Protein AF-A0A397JHA2-F1 (afdb_monomer)

Secondary structure (DSSP, 8-state):
--HHHHHHHHHHHHHHT--S-------------------------------------------PPPHHHHHHHHHHH---HHHHHHHHHHTTT-HHHHHHHHHHHHHHHHHHHHHHHTTS---EEEEEEEEPPPEEEE-TTS-EEEEP--EEEEEEEES-HHHHT-HHHHHHHHHHHHHHGGGGGT---TT---SSSEEEE-HHHHTTSBPPPPTT--TTS-TTS-----TT-SSPPBHHHHHHHHHHHH-S--EEEEEEEE------------TT-GGGGEEEEEEEEEES-STT-SSEESEEEEEEEEEEESS----HHHHHHHHHHHHHHHHHHHHH--SBSSPPP--TT--------GGGBTTTSB-TTTT-STT-BHHHHHHHHHHHHTEEEEEEEEEEEETT--

Mean predicted aligned error: 14.01 Å

Sequence (410 aa):
MSQKRFFSIIDTIFNTYNTTIFHPKLLFPQQLKCKLSFSFSPKYYNTNTTTSTSTPLSSSTQIKPNLKLLSQLRQETQVGIIKAREALIKHNNDYDKAVSWLLKDSRINGLEKAEKLKSRVAKEGLIGVVVTKFDEMIGKNGERKLSGNKGAIVEINCETDFVSRNNLFQKFVTQIASTSLLLSSEILIPNVIPKSIIQSISPQSISSFPLLPHPSLDFTSSSSTTTTTIPSLDSPPTLNESLLELIGKLGENINLSRIEIFNNNNNNHSSSNDSNNNDDDKILVTGGYVHGGINNDQYTGKIGALVVIEIQQQKIIYSQKIIDKINKLSRDLARQIVGFNPKRIHKDSKDDNNNNIEDDDDNEILMNQEFIIGGGVNGETVEQVLKNYEKDFNLKINILEFKRWECGKL

Nearest PDB structures (foldseek):
  1xb2-assembly1_B  TM=7.381E-01  e=6.223E-20  Bos taurus
  7vmx-assembly1_A  TM=6.240E-01  e=1.462E-13  Mycobacterium tuberculosis
  4pc2-assembly1_C  TM=6.550E-01  e=2.789E-13  Escherichia coli
  3ecp-assembly1_A-2  TM=3.681E-01  e=6.772E-01  Escherichia coli
  9bf3-assembly1_B  TM=2.007E-01  e=4.175E+00  Kluyveromyces marxianus

Solvent-accessible surface area (backbone atoms only — not comparable to full-atom values): 24273 Å² total; per-residue (Å²): 132,65,68,70,61,56,52,54,51,52,51,50,56,53,52,76,73,54,93,72,89,83,86,91,84,83,84,85,85,81,91,81,90,81,86,86,81,88,83,87,84,82,93,83,89,83,85,90,81,94,76,96,70,90,71,77,83,78,77,77,77,77,65,75,62,52,66,68,60,42,53,49,50,31,71,76,68,67,52,57,72,66,60,46,42,48,33,21,42,77,41,77,59,36,62,68,59,19,51,57,47,51,54,53,48,26,30,56,51,4,49,58,43,45,70,73,27,64,85,54,75,46,48,31,35,34,22,12,42,40,60,55,69,70,40,81,38,72,40,100,84,70,45,82,38,79,36,42,22,35,30,19,41,28,34,37,25,20,55,40,63,70,56,46,70,30,69,70,48,48,51,48,42,38,15,50,17,40,33,52,51,58,50,56,80,67,70,73,58,95,83,67,82,71,94,50,79,64,38,75,48,63,60,77,78,52,32,77,39,56,60,34,74,48,93,81,67,69,87,83,79,55,92,87,72,78,85,70,79,58,92,84,57,100,59,76,58,26,37,47,54,50,49,24,30,47,27,34,72,71,69,47,36,66,46,69,76,48,37,37,34,35,53,63,68,88,72,73,75,66,89,60,94,61,96,76,70,78,66,86,40,61,35,47,39,55,14,48,29,43,41,78,33,68,94,77,39,72,37,35,8,38,30,26,17,42,29,35,32,39,36,39,44,90,68,97,72,87,48,69,71,53,52,53,49,51,53,48,50,34,28,26,49,10,44,41,43,54,76,59,59,45,78,40,61,64,81,81,78,81,65,97,83,62,96,74,77,72,82,73,58,55,63,35,21,44,40,64,26,62,26,73,73,71,67,41,64,97,74,28,23,38,49,54,48,47,55,49,52,22,65,77,67,60,35,45,76,45,82,75,49,74,49,74,49,44,54,65,62,132

Radius of gyration: 27.58 Å; Cα contacts (8 Å, |Δi|>4): 613; chains: 1; bounding box: 80×57×92 Å

InterPro domains:
  IPR001816 Translation elongation factor EFTs/EF1B [MF_00050] (68-410)
  IPR001816 Translation elongation factor EFTs/EF1B [PTHR11741] (52-408)
  IPR009060 UBA-like superfamily [SSF46934] (64-117)
  IPR014039 Translation elongation factor EFTs/EF1B, dimerisation [PF00889] (233-350)
  IPR018101 Translation elongation factor Ts, conserved site [PS01127] (155-165)
  IPR036402 Elongation factor Ts, dimerisation domain superfamily [G3DSA:3.30.479.20] (123-277)
  IPR036402 Elongation factor Ts, dimerisation domain superfamily [G3DSA:3.30.479.20] (294-410)
  IPR036402 Elongation factor Ts, dimerisation domain supe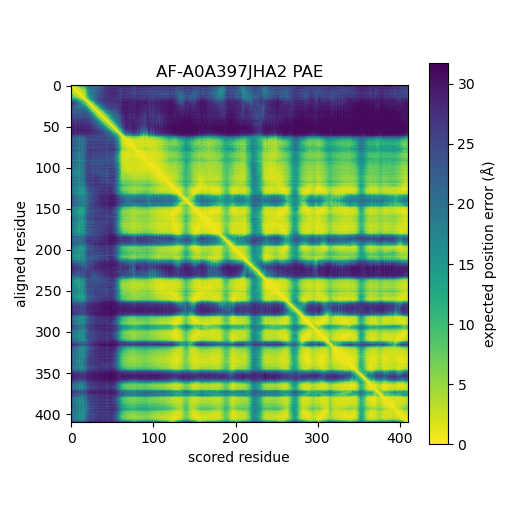rfamily [SSF54713] (121-262)
  IPR036402 Elongation factor Ts, dimerisation domain superfamily [SSF54713] (146-408)

pLDDT: mean 73.74, std 24.19, range [24.31, 97.81]

Organism: NCBI:txid1348612

Structure (mmCIF, N/CA/C/O backbone):
data_AF-A0A397JHA2-F1
#
_entry.id   AF-A0A397JHA2-F1
#
loop_
_atom_site.group_PDB
_atom_site.id
_atom_site.type_symbol
_atom_site.label_atom_id
_atom_site.label_alt_id
_atom_site.label_comp_id
_atom_site.label_asym_id
_atom_site.label_entity_id
_atom_site.label_seq_id
_atom_site.pdbx_PDB_ins_code
_atom_site.Cartn_x
_atom_site.Cartn_y
_atom_site.Cartn_z
_atom_site.occupancy
_atom_site.B_iso_or_equiv
_atom_site.auth_seq_id
_atom_site.auth_comp_id
_atom_site.auth_asym_id
_atom_site.auth_atom_id
_atom_site.pdbx_PDB_model_num
ATOM 1 N N . MET A 1 1 ? -2.556 26.258 -10.825 1.00 43.38 1 MET A N 1
ATOM 2 C CA . MET A 1 1 ? -2.153 26.242 -9.401 1.00 43.38 1 MET A CA 1
ATOM 3 C C . MET A 1 1 ? -0.876 27.063 -9.271 1.00 43.38 1 MET A C 1
ATOM 5 O O . MET A 1 1 ? 0.052 26.814 -10.028 1.00 43.38 1 MET A O 1
ATOM 9 N N . SER A 1 2 ? -0.844 28.116 -8.447 1.00 31.42 2 SER A N 1
ATOM 10 C CA . SER A 1 2 ? 0.361 28.956 -8.329 1.00 31.42 2 SER A CA 1
ATOM 11 C C . SER A 1 2 ? 1.481 28.140 -7.684 1.00 31.42 2 SER A C 1
ATOM 13 O O . SER A 1 2 ? 1.275 27.620 -6.590 1.00 31.42 2 SER A O 1
ATOM 15 N N . GLN A 1 3 ? 2.646 28.049 -8.336 1.00 31.05 3 GLN A N 1
ATOM 16 C CA . GLN A 1 3 ? 3.854 27.374 -7.830 1.00 31.05 3 GLN A CA 1
ATOM 17 C C . GLN A 1 3 ? 4.152 27.723 -6.359 1.00 31.05 3 GLN A C 1
ATOM 19 O O . GLN A 1 3 ? 4.610 26.875 -5.604 1.00 31.05 3 GLN A O 1
ATOM 24 N N . LYS A 1 4 ? 3.786 28.931 -5.904 1.00 30.41 4 LYS A N 1
ATOM 25 C CA . LYS A 1 4 ? 3.925 29.367 -4.505 1.00 30.41 4 LYS A CA 1
ATOM 26 C C . LYS A 1 4 ? 3.175 28.493 -3.488 1.00 30.41 4 LYS A C 1
ATOM 28 O O . LYS A 1 4 ? 3.658 28.321 -2.377 1.00 30.41 4 LYS A O 1
ATOM 33 N N . ARG A 1 5 ? 2.012 27.937 -3.848 1.00 32.91 5 ARG A N 1
ATOM 34 C CA . ARG A 1 5 ? 1.207 27.083 -2.952 1.00 32.91 5 ARG A CA 1
ATOM 35 C C . ARG A 1 5 ? 1.803 25.677 -2.829 1.00 32.91 5 ARG A C 1
ATOM 37 O O . ARG A 1 5 ? 1.777 25.104 -1.752 1.00 32.91 5 ARG A O 1
ATOM 44 N N . PHE A 1 6 ? 2.405 25.183 -3.910 1.00 38.25 6 PHE A N 1
ATOM 45 C CA . PHE A 1 6 ? 3.120 23.907 -3.956 1.00 38.25 6 PHE A CA 1
ATOM 46 C C . PHE A 1 6 ? 4.404 23.942 -3.109 1.00 38.25 6 PHE A C 1
ATOM 48 O O . PHE A 1 6 ? 4.622 23.050 -2.295 1.00 38.25 6 PHE A O 1
ATOM 55 N N . PHE A 1 7 ? 5.196 25.017 -3.208 1.00 35.12 7 PHE A N 1
ATOM 56 C CA . PHE A 1 7 ? 6.393 25.189 -2.372 1.00 35.12 7 PHE A CA 1
ATOM 57 C C . PHE A 1 7 ? 6.060 25.338 -0.880 1.00 35.12 7 PHE A C 1
ATOM 59 O O . PHE A 1 7 ? 6.716 24.715 -0.059 1.00 35.12 7 PHE A O 1
ATOM 66 N N . SER A 1 8 ? 4.979 26.043 -0.524 1.00 32.31 8 SER A N 1
ATOM 67 C CA . SER A 1 8 ? 4.532 26.145 0.875 1.00 32.31 8 SER A CA 1
ATOM 68 C C . SER A 1 8 ? 4.116 24.796 1.482 1.00 32.31 8 SER A C 1
ATOM 70 O O . SER A 1 8 ? 4.282 24.595 2.684 1.00 32.31 8 SER A O 1
ATOM 72 N N . ILE A 1 9 ? 3.568 23.877 0.676 1.00 42.19 9 ILE A N 1
ATOM 73 C CA . ILE A 1 9 ? 3.193 22.523 1.116 1.00 42.19 9 ILE A CA 1
ATOM 74 C C . ILE A 1 9 ? 4.449 21.666 1.300 1.00 42.19 9 ILE A C 1
ATOM 76 O O . ILE A 1 9 ? 4.568 20.992 2.318 1.00 42.19 9 ILE A O 1
ATOM 80 N N . ILE A 1 10 ? 5.416 21.750 0.380 1.00 40.34 10 ILE A N 1
ATOM 81 C CA . ILE A 1 10 ? 6.711 21.073 0.533 1.00 40.34 10 ILE A CA 1
ATOM 82 C C . ILE A 1 10 ? 7.476 21.597 1.756 1.00 40.34 10 ILE A C 1
ATOM 84 O O . ILE A 1 10 ? 8.001 20.780 2.504 1.00 40.34 10 ILE A O 1
ATOM 88 N N . ASP A 1 11 ? 7.472 22.906 2.020 1.00 35.62 11 ASP A N 1
ATOM 89 C CA . ASP A 1 11 ? 8.119 23.499 3.201 1.00 35.62 11 ASP A CA 1
ATOM 90 C C . ASP A 1 11 ? 7.437 23.089 4.512 1.00 35.62 11 ASP A C 1
ATOM 92 O O . ASP A 1 11 ? 8.106 22.880 5.523 1.00 35.62 11 ASP A O 1
ATOM 96 N N . THR A 1 12 ? 6.108 22.939 4.514 1.00 36.66 12 THR A N 1
ATOM 97 C CA . THR A 1 12 ? 5.376 22.441 5.691 1.00 36.66 12 THR A CA 1
ATOM 98 C C . THR A 1 12 ? 5.745 20.985 5.954 1.00 36.66 12 THR A C 1
ATOM 100 O O . THR A 1 12 ? 6.093 20.638 7.073 1.00 36.66 12 THR A O 1
ATOM 103 N N . ILE A 1 13 ? 5.779 20.161 4.905 1.00 42.25 13 ILE A N 1
ATOM 104 C CA . ILE A 1 13 ? 6.169 18.752 4.986 1.00 42.25 13 ILE A CA 1
ATOM 105 C C . ILE A 1 13 ? 7.626 18.628 5.451 1.00 42.25 13 ILE A C 1
ATOM 107 O O . ILE A 1 13 ? 7.886 17.894 6.394 1.00 42.25 13 ILE A O 1
ATOM 111 N N . PHE A 1 14 ? 8.569 19.387 4.882 1.00 35.69 14 PHE A N 1
ATOM 112 C CA . PHE A 1 14 ? 9.978 19.364 5.299 1.00 35.69 14 PHE A CA 1
ATOM 113 C C . PHE A 1 14 ? 10.191 19.844 6.745 1.00 35.69 14 PHE A C 1
ATOM 115 O O . PHE A 1 14 ? 11.024 19.274 7.449 1.00 35.69 14 PHE A O 1
ATOM 122 N N . ASN A 1 15 ? 9.436 20.846 7.213 1.00 37.47 15 ASN A N 1
ATOM 123 C CA . ASN A 1 15 ? 9.545 21.343 8.589 1.00 37.47 15 ASN A CA 1
ATOM 124 C C . ASN A 1 15 ? 8.928 20.392 9.626 1.00 37.47 15 ASN A C 1
ATOM 126 O O . ASN A 1 15 ? 9.456 20.295 10.731 1.00 37.47 15 ASN A O 1
ATOM 130 N N . THR A 1 16 ? 7.887 19.626 9.278 1.00 41.03 16 THR A N 1
ATOM 131 C CA . THR A 1 16 ? 7.359 18.556 10.148 1.00 41.03 16 THR A CA 1
ATOM 132 C C . THR A 1 16 ? 8.371 17.410 10.335 1.00 41.03 16 THR A C 1
ATOM 134 O O . THR A 1 16 ? 8.278 16.663 11.306 1.00 41.03 16 THR A O 1
ATOM 137 N N . TYR A 1 17 ? 9.381 17.294 9.459 1.00 40.59 17 TYR A N 1
ATOM 138 C CA . TYR A 1 17 ? 10.418 16.255 9.530 1.00 40.59 17 TYR A CA 1
ATOM 139 C C . TYR A 1 17 ? 11.774 16.712 10.096 1.00 40.59 17 TYR A C 1
ATOM 141 O O . TYR A 1 17 ? 12.640 15.865 10.293 1.00 40.59 17 TYR A O 1
ATOM 149 N N . ASN A 1 18 ? 11.973 17.999 10.415 1.00 30.22 18 ASN A N 1
ATOM 150 C CA . ASN A 1 18 ? 13.242 18.515 10.949 1.00 30.22 18 ASN A CA 1
ATOM 151 C C . ASN A 1 18 ? 13.033 19.495 12.115 1.00 30.22 18 ASN A C 1
ATOM 153 O O . ASN A 1 18 ? 13.151 20.710 11.963 1.00 30.22 18 ASN A O 1
ATOM 157 N N . THR A 1 19 ? 12.820 18.987 13.329 1.00 31.02 19 THR A N 1
ATOM 158 C CA . THR A 1 19 ? 13.056 19.784 14.543 1.00 31.02 19 THR A CA 1
ATOM 159 C C . THR A 1 19 ? 14.486 19.587 15.029 1.00 31.02 19 THR A C 1
ATOM 161 O O . THR A 1 19 ? 14.746 18.809 15.946 1.00 31.02 19 THR A O 1
ATOM 164 N N . THR A 1 20 ? 15.433 20.309 14.430 1.00 29.08 20 THR A N 1
ATOM 165 C CA . THR A 1 20 ? 16.633 20.778 15.142 1.00 29.08 20 THR A CA 1
ATOM 166 C C . THR A 1 20 ? 17.240 21.985 14.419 1.00 29.08 20 THR A C 1
ATOM 168 O O . THR A 1 20 ? 17.918 21.843 13.414 1.00 29.08 20 THR A O 1
ATOM 171 N N . ILE A 1 21 ? 16.929 23.172 14.956 1.00 35.22 21 ILE A N 1
ATOM 172 C CA . ILE A 1 21 ? 17.686 24.440 14.935 1.00 35.22 21 ILE A CA 1
ATOM 173 C C . ILE A 1 21 ? 18.343 24.825 13.592 1.00 35.22 21 ILE A C 1
ATOM 175 O O . ILE A 1 21 ? 19.410 24.319 13.297 1.00 35.22 21 ILE A O 1
ATOM 179 N N . PHE A 1 22 ? 17.807 25.823 12.870 1.00 24.31 22 PHE A N 1
ATOM 180 C CA . PHE A 1 22 ? 18.573 26.977 12.341 1.00 24.31 22 PHE A CA 1
ATOM 181 C C . PHE A 1 22 ? 17.642 28.047 11.717 1.00 24.31 22 PHE A C 1
ATOM 183 O O . PHE A 1 22 ? 16.682 27.740 11.019 1.00 24.31 22 PHE A O 1
ATOM 190 N N . HIS A 1 23 ? 17.925 29.323 12.010 1.00 25.22 23 HIS A N 1
ATOM 191 C CA . HIS A 1 23 ? 17.193 30.526 11.570 1.00 25.22 23 HIS A CA 1
ATOM 192 C C . HIS A 1 23 ? 17.282 30.792 10.045 1.00 25.22 23 HIS A C 1
ATOM 194 O O . HIS A 1 23 ? 18.290 30.442 9.431 1.00 25.22 23 HIS A O 1
ATOM 200 N N . PRO A 1 24 ? 16.313 31.512 9.432 1.00 31.36 24 PRO A N 1
ATOM 201 C CA . PRO A 1 24 ? 16.296 31.766 7.997 1.00 31.36 24 PRO A CA 1
ATOM 202 C C . PRO A 1 24 ? 17.038 33.059 7.632 1.00 31.36 24 PRO A C 1
ATOM 204 O O . PRO A 1 24 ? 16.796 34.124 8.202 1.00 31.36 24 PRO A O 1
ATOM 207 N N . LYS A 1 25 ? 17.887 32.994 6.606 1.00 29.19 25 LYS A N 1
ATOM 208 C CA . LYS A 1 25 ? 18.258 34.144 5.770 1.00 29.19 25 LYS A CA 1
ATOM 209 C C . LYS A 1 25 ? 18.671 33.626 4.400 1.00 29.19 25 LYS A C 1
ATOM 211 O O . LYS A 1 25 ? 19.788 33.154 4.257 1.00 29.19 25 LYS A O 1
ATOM 216 N N . LEU A 1 26 ? 17.803 33.756 3.399 1.00 27.19 26 LEU A N 1
ATOM 217 C CA . LEU A 1 26 ? 18.212 33.717 1.995 1.00 27.19 26 LEU A CA 1
ATOM 218 C C . LEU A 1 26 ? 17.340 34.679 1.177 1.00 27.19 26 LEU A C 1
ATOM 220 O O . LEU A 1 26 ? 16.113 34.622 1.197 1.00 27.19 26 LEU A O 1
ATOM 224 N N . LEU A 1 27 ? 18.036 35.618 0.532 1.00 26.69 27 LEU A N 1
ATOM 225 C CA . LEU A 1 27 ? 17.533 36.653 -0.364 1.00 26.69 27 LEU A CA 1
ATOM 226 C C . LEU A 1 27 ? 17.001 36.046 -1.674 1.00 26.69 27 LEU A C 1
ATOM 228 O O . LEU A 1 27 ? 17.601 35.134 -2.234 1.00 26.69 27 LEU A O 1
ATOM 232 N N . PHE A 1 28 ? 15.939 36.648 -2.212 1.00 27.67 28 PHE A N 1
ATOM 233 C CA . PHE A 1 28 ? 15.481 36.457 -3.591 1.00 27.67 28 PHE A CA 1
ATOM 234 C C . PHE A 1 28 ? 16.366 37.219 -4.591 1.00 27.67 28 PHE A C 1
ATOM 236 O O . PHE A 1 28 ? 16.704 38.376 -4.328 1.00 27.67 28 PHE A O 1
ATOM 243 N N . PRO A 1 29 ? 16.575 36.674 -5.804 1.00 28.91 29 PRO A N 1
ATOM 244 C CA . PRO A 1 29 ? 16.678 37.506 -6.991 1.00 28.91 29 PRO A CA 1
ATOM 245 C C . PRO A 1 29 ? 15.591 37.202 -8.030 1.00 28.91 29 PRO A C 1
ATOM 247 O O . PRO A 1 29 ? 14.891 36.193 -8.010 1.00 28.91 29 PRO A O 1
ATOM 250 N N . GLN A 1 30 ? 15.422 38.203 -8.883 1.00 29.50 30 GLN A N 1
ATOM 251 C CA . GLN A 1 30 ? 14.234 38.560 -9.637 1.00 29.50 30 GLN A CA 1
ATOM 252 C C . GLN A 1 30 ? 14.023 37.781 -10.944 1.00 29.50 30 GLN A C 1
ATOM 254 O O . GLN A 1 30 ? 14.917 37.161 -11.509 1.00 29.50 30 GLN A O 1
ATOM 259 N N . GLN A 1 31 ? 12.781 37.898 -11.411 1.00 32.28 31 GLN A N 1
ATOM 260 C CA . GLN A 1 31 ? 12.205 37.437 -12.670 1.00 32.28 31 GLN A CA 1
ATOM 261 C C . GLN A 1 31 ? 13.052 37.761 -13.911 1.00 32.28 31 GLN A C 1
ATOM 263 O O . GLN A 1 31 ? 13.434 38.911 -14.111 1.00 32.28 31 GLN A O 1
ATOM 268 N N . LEU A 1 32 ? 13.161 36.804 -14.837 1.00 26.25 32 LEU A N 1
ATOM 269 C CA . LEU A 1 32 ? 13.451 37.075 -16.247 1.00 26.25 32 LEU A CA 1
ATOM 270 C C . LEU A 1 32 ? 12.429 36.348 -17.133 1.00 26.25 32 LEU A C 1
ATOM 272 O O . LEU A 1 32 ? 12.337 35.124 -17.154 1.00 26.25 32 LEU A O 1
ATOM 276 N N . LYS A 1 33 ? 11.620 37.149 -17.838 1.00 27.84 33 LYS A N 1
ATOM 277 C CA . LYS A 1 33 ? 10.701 36.736 -18.907 1.00 27.84 33 LYS A CA 1
ATOM 278 C C . LYS A 1 33 ? 11.506 36.512 -20.189 1.00 27.84 33 LYS A C 1
ATOM 280 O O . LYS A 1 33 ? 12.154 37.450 -20.642 1.00 27.84 33 LYS A O 1
ATOM 285 N N . CYS A 1 34 ? 11.355 35.361 -20.841 1.00 25.28 34 CYS A N 1
ATOM 286 C CA . CYS A 1 34 ? 11.742 35.192 -22.244 1.00 25.28 34 CYS A CA 1
ATOM 287 C C . CYS A 1 34 ? 10.510 34.890 -23.108 1.00 25.28 34 CYS A C 1
ATOM 289 O O . CYS A 1 34 ? 9.782 33.928 -22.874 1.00 25.28 34 CYS A O 1
ATOM 291 N N . LYS A 1 35 ? 10.283 35.760 -24.101 1.00 27.36 35 LYS A N 1
ATOM 292 C CA . LYS A 1 35 ? 9.350 35.583 -25.221 1.00 27.36 35 LYS A CA 1
ATOM 293 C C . LYS A 1 35 ? 9.911 34.508 -26.158 1.00 27.36 35 LYS A C 1
ATOM 295 O O . LYS A 1 35 ? 11.021 34.678 -26.650 1.00 27.36 35 LYS A O 1
ATOM 300 N N . LEU A 1 36 ? 9.140 33.461 -26.454 1.00 27.31 36 LEU A N 1
ATOM 301 C CA . LEU A 1 36 ? 9.383 32.616 -27.626 1.00 27.31 36 LEU A CA 1
ATOM 302 C C . LEU A 1 36 ? 8.591 33.156 -28.821 1.00 27.31 36 LEU A C 1
ATOM 304 O O . LEU A 1 36 ? 7.374 33.310 -28.747 1.00 27.31 36 LEU A O 1
ATOM 308 N N . SER A 1 37 ? 9.288 33.407 -29.925 1.00 26.31 37 SER A N 1
ATOM 309 C CA . SER A 1 37 ? 8.719 33.578 -31.261 1.00 26.31 37 SER A CA 1
ATOM 310 C C . SER A 1 37 ? 9.036 32.330 -32.083 1.00 26.31 37 SER A C 1
ATOM 312 O O . SER A 1 37 ? 10.204 31.987 -32.250 1.00 26.31 37 SER A O 1
ATOM 314 N N . PHE A 1 38 ? 8.003 31.657 -32.589 1.00 26.11 38 PHE A N 1
ATOM 315 C CA . PHE A 1 38 ? 8.134 30.560 -33.546 1.00 26.11 38 PHE A CA 1
ATOM 316 C C . PHE A 1 38 ? 8.204 31.121 -34.969 1.00 26.11 38 PHE A C 1
ATOM 318 O O . PHE A 1 38 ? 7.348 31.914 -35.357 1.00 26.11 38 PHE A O 1
ATOM 325 N N . SER A 1 39 ? 9.167 30.659 -35.765 1.00 24.66 39 SER A N 1
ATOM 326 C CA . SER A 1 39 ? 9.101 30.741 -37.224 1.00 24.66 39 SER A CA 1
ATOM 327 C C . SER A 1 39 ? 9.331 29.354 -37.825 1.00 24.66 39 SER A C 1
ATOM 329 O O . SER A 1 39 ? 10.338 28.692 -37.589 1.00 24.66 39 SER A O 1
ATOM 331 N N . PHE A 1 40 ? 8.330 28.898 -38.574 1.00 28.16 40 PHE A N 1
ATOM 332 C CA . PHE A 1 40 ? 8.380 27.731 -39.448 1.00 28.16 40 PHE A CA 1
ATOM 333 C C . PHE A 1 40 ? 8.804 28.187 -40.847 1.00 28.16 40 PHE A C 1
ATOM 335 O O . PHE A 1 40 ? 8.348 29.231 -41.314 1.00 28.16 40 PHE A O 1
ATOM 342 N N . SER A 1 41 ? 9.599 27.386 -41.557 1.00 28.03 41 SER A N 1
ATOM 343 C CA . SER A 1 41 ? 9.655 27.431 -43.024 1.00 28.03 41 SER A CA 1
ATOM 344 C C . SER A 1 41 ? 10.046 26.074 -43.628 1.00 28.03 41 SER A C 1
ATOM 346 O O . SER A 1 41 ? 10.657 25.259 -42.934 1.00 28.03 41 SER A O 1
ATOM 348 N N . PRO A 1 42 ? 9.620 25.785 -44.876 1.00 31.81 42 PRO A N 1
ATOM 349 C CA . PRO A 1 42 ? 9.363 24.430 -45.355 1.00 31.81 42 PRO A CA 1
ATOM 350 C C . PRO A 1 42 ? 10.465 23.850 -46.263 1.00 31.81 42 PRO A C 1
ATOM 352 O O . PRO A 1 42 ? 11.382 24.534 -46.707 1.00 31.81 42 PRO A O 1
ATOM 355 N N . LYS A 1 43 ? 10.324 22.544 -46.523 1.00 35.34 43 LYS A N 1
ATOM 356 C CA . LYS A 1 43 ? 11.168 21.653 -47.340 1.00 35.34 43 LYS A CA 1
ATOM 357 C C . LYS A 1 43 ? 11.430 22.171 -48.765 1.00 35.34 43 LYS A C 1
ATOM 359 O O . LYS A 1 43 ? 10.503 22.644 -49.412 1.00 35.34 43 LYS A O 1
ATOM 364 N N . TYR A 1 44 ? 12.630 21.896 -49.289 1.00 27.38 44 TYR A N 1
ATOM 365 C CA . TYR A 1 44 ? 12.931 21.864 -50.727 1.00 27.38 44 TYR A CA 1
ATOM 366 C C . TYR A 1 44 ? 13.813 20.654 -51.089 1.00 27.38 44 TYR A C 1
ATOM 368 O O . TYR A 1 44 ? 14.773 20.342 -50.388 1.00 27.38 44 TYR A O 1
ATOM 376 N N . TYR A 1 45 ? 13.454 19.993 -52.193 1.00 28.69 45 TYR A N 1
ATOM 377 C CA . TYR A 1 45 ? 14.255 19.034 -52.965 1.00 28.69 45 TYR A CA 1
ATOM 378 C C . TYR A 1 45 ? 14.962 19.782 -54.112 1.00 28.69 45 TYR A C 1
ATOM 380 O O . TYR A 1 45 ? 14.318 20.625 -54.733 1.00 28.69 45 TYR A O 1
ATOM 388 N N . ASN A 1 46 ? 16.225 19.445 -54.420 1.00 30.06 46 ASN A N 1
ATOM 389 C CA . ASN A 1 46 ? 16.816 19.434 -55.780 1.00 30.06 46 ASN A CA 1
ATOM 390 C C . ASN A 1 46 ? 18.266 18.890 -55.740 1.00 30.06 46 ASN A C 1
ATOM 392 O O . ASN A 1 46 ? 19.041 19.291 -54.879 1.00 30.06 46 ASN A O 1
ATOM 396 N N . THR A 1 47 ? 18.549 17.765 -56.412 1.00 28.25 47 THR A N 1
ATOM 397 C CA . THR A 1 47 ? 19.181 17.563 -57.747 1.00 28.25 47 THR A CA 1
ATOM 398 C C . THR A 1 47 ? 20.703 17.727 -57.801 1.00 28.25 47 THR A C 1
ATOM 400 O O . THR A 1 47 ? 21.258 18.756 -57.438 1.00 28.25 47 THR A O 1
ATOM 403 N N . ASN A 1 48 ? 21.334 16.670 -58.316 1.00 33.31 48 ASN A N 1
ATOM 404 C CA . ASN A 1 48 ? 22.767 16.410 -58.424 1.00 33.31 48 ASN A CA 1
ATOM 405 C C . ASN A 1 48 ? 23.543 17.454 -59.237 1.00 33.31 48 ASN A C 1
ATOM 407 O O . ASN A 1 48 ? 23.167 17.758 -60.367 1.00 33.31 48 ASN A O 1
ATOM 411 N N . THR A 1 49 ? 24.721 17.828 -58.739 1.00 27.91 49 THR A N 1
ATOM 412 C CA . THR A 1 49 ? 25.851 18.295 -59.551 1.00 27.91 49 THR A CA 1
ATOM 413 C C . THR A 1 49 ? 27.155 17.775 -58.952 1.00 27.91 49 THR A C 1
ATOM 415 O O . THR A 1 49 ? 27.463 17.964 -57.779 1.00 27.91 49 THR A O 1
ATOM 418 N N . THR A 1 50 ? 27.899 17.052 -59.782 1.00 35.66 50 THR A N 1
ATOM 419 C CA . THR A 1 50 ? 29.221 16.485 -59.521 1.00 35.66 50 THR A CA 1
ATOM 420 C C . THR A 1 50 ? 30.294 17.563 -59.597 1.00 35.66 50 THR A C 1
ATOM 422 O O . THR A 1 50 ? 30.529 18.117 -60.669 1.00 35.66 50 THR A O 1
ATOM 425 N N . THR A 1 51 ? 31.013 17.779 -58.501 1.00 28.70 51 THR A N 1
ATOM 426 C CA . THR A 1 51 ? 32.345 18.391 -58.509 1.00 28.70 51 THR A CA 1
ATOM 427 C C . THR A 1 51 ? 33.232 17.648 -57.520 1.00 28.70 51 THR A C 1
ATOM 429 O O . THR A 1 51 ? 32.962 17.558 -56.326 1.00 28.70 51 THR A O 1
ATOM 432 N N . SER A 1 52 ? 34.283 17.050 -58.067 1.00 36.91 52 SER A N 1
ATOM 433 C CA . SER A 1 52 ? 35.334 16.336 -57.361 1.00 36.91 52 SER A CA 1
ATOM 434 C C . SER A 1 52 ? 36.228 17.321 -56.613 1.00 36.91 52 SER A C 1
ATOM 436 O O . SER A 1 52 ? 37.071 17.984 -57.216 1.00 36.91 52 SER A O 1
ATOM 438 N N . THR A 1 53 ? 36.074 17.383 -55.297 1.00 30.02 53 THR A N 1
ATOM 439 C CA . THR A 1 53 ? 37.066 17.952 -54.385 1.00 30.02 53 THR A CA 1
ATOM 440 C C . THR A 1 53 ? 37.402 16.900 -53.338 1.00 30.02 53 THR A C 1
ATOM 442 O O . THR A 1 53 ? 36.550 16.419 -52.596 1.00 30.02 53 THR A O 1
ATOM 445 N N . SER A 1 54 ? 38.666 16.486 -53.338 1.00 40.44 54 SER A N 1
ATOM 446 C CA . SER A 1 54 ? 39.246 15.543 -52.390 1.00 40.44 54 SER A CA 1
ATOM 447 C C . SER A 1 54 ? 39.123 16.088 -50.967 1.00 40.44 54 SER A C 1
ATOM 449 O O . SER A 1 54 ? 39.863 16.993 -50.576 1.00 40.44 54 SER A O 1
ATOM 451 N N . THR A 1 55 ? 38.194 15.539 -50.192 1.00 33.84 55 THR A N 1
ATOM 452 C CA . THR A 1 55 ? 38.142 15.725 -48.744 1.00 33.84 55 THR A CA 1
ATOM 453 C C . THR A 1 55 ? 39.143 14.777 -48.077 1.00 33.84 55 THR A C 1
ATOM 455 O O . THR A 1 55 ? 39.211 13.599 -48.439 1.00 33.84 55 THR A O 1
ATOM 458 N N . PRO A 1 56 ? 39.951 15.252 -47.112 1.00 39.41 56 PRO A N 1
ATOM 459 C CA . PRO A 1 56 ? 40.780 14.367 -46.315 1.00 39.41 56 PRO A CA 1
ATOM 460 C C . PRO A 1 56 ? 39.877 13.482 -45.453 1.00 39.41 56 PRO A C 1
ATOM 462 O O . PRO A 1 56 ? 38.858 13.928 -44.923 1.00 39.41 56 PRO A O 1
ATOM 465 N N . LEU A 1 57 ? 40.269 12.215 -45.343 1.00 35.75 57 LEU A N 1
ATOM 466 C CA . LEU A 1 57 ? 39.644 11.185 -44.526 1.00 35.75 57 LEU A CA 1
ATOM 467 C C . LEU A 1 57 ? 39.365 11.737 -43.118 1.00 35.75 57 LEU A C 1
ATOM 469 O O . LEU A 1 57 ? 40.283 11.950 -42.328 1.00 35.75 57 LEU A O 1
ATOM 473 N N . SER A 1 58 ? 38.089 11.993 -42.821 1.00 38.94 58 SER A N 1
ATOM 474 C CA . SER A 1 58 ? 37.616 12.275 -41.471 1.00 38.94 58 SER A CA 1
ATOM 475 C C . SER A 1 58 ? 37.943 11.056 -40.613 1.00 38.94 58 SER A C 1
ATOM 477 O O . SER A 1 58 ? 37.292 10.015 -40.703 1.00 38.94 58 SER A O 1
ATOM 479 N N . SER A 1 59 ? 38.991 11.162 -39.803 1.00 40.22 59 SER A N 1
ATOM 480 C CA . SER A 1 59 ? 39.221 10.254 -38.694 1.00 40.22 59 SER A CA 1
ATOM 481 C C . SER A 1 59 ? 38.064 10.443 -37.717 1.00 40.22 59 SER A C 1
ATOM 483 O O . SER A 1 59 ? 38.062 11.349 -36.886 1.00 40.22 59 SER A O 1
ATOM 485 N N . SER A 1 60 ? 37.032 9.604 -37.821 1.00 45.53 60 SER A N 1
ATOM 486 C CA . SER A 1 60 ? 36.049 9.489 -36.753 1.00 45.53 60 SER A CA 1
ATOM 487 C C . SER A 1 60 ? 36.800 8.971 -35.528 1.00 45.53 60 SER A C 1
ATOM 489 O O . SER A 1 60 ? 37.061 7.771 -35.416 1.00 45.53 60 SER A O 1
ATOM 491 N N . THR A 1 61 ? 37.225 9.867 -34.641 1.00 52.41 61 THR A N 1
ATOM 492 C CA . THR A 1 61 ? 37.797 9.496 -33.350 1.00 52.41 61 THR A CA 1
ATOM 493 C C . THR A 1 61 ? 36.726 8.701 -32.612 1.00 52.41 61 THR A C 1
ATOM 495 O O . THR A 1 61 ? 35.792 9.279 -32.063 1.00 52.41 61 THR A O 1
ATOM 498 N N . GLN A 1 62 ? 36.794 7.368 -32.663 1.00 68.81 62 GLN A N 1
ATOM 499 C CA . GLN A 1 62 ? 35.846 6.519 -31.954 1.00 68.81 62 GLN A CA 1
ATOM 500 C C . GLN A 1 62 ? 36.111 6.684 -30.464 1.00 68.81 62 GLN A C 1
ATOM 502 O O . GLN A 1 62 ? 37.081 6.156 -29.919 1.00 68.81 62 GLN A O 1
ATOM 507 N N . ILE A 1 63 ? 35.275 7.489 -29.815 1.00 82.50 63 ILE A N 1
ATOM 508 C CA . ILE A 1 63 ? 35.379 7.766 -28.389 1.00 82.50 63 ILE A CA 1
ATOM 509 C C . ILE A 1 63 ? 35.172 6.449 -27.651 1.00 82.50 63 ILE A C 1
ATOM 511 O O . ILE A 1 63 ? 34.090 5.865 -27.668 1.00 82.50 63 ILE A O 1
ATOM 515 N N . LYS A 1 64 ? 36.235 5.959 -27.011 1.00 88.62 64 LYS A N 1
ATOM 516 C CA . LYS A 1 64 ? 36.172 4.747 -26.201 1.00 88.62 64 LYS A CA 1
ATOM 517 C C . LYS A 1 64 ? 35.406 5.052 -24.902 1.00 88.62 64 LYS A C 1
ATOM 519 O O . LYS A 1 64 ? 35.725 6.037 -24.230 1.00 88.62 64 LYS A O 1
ATOM 524 N N . PRO A 1 65 ? 34.426 4.220 -24.514 1.00 87.69 65 PRO A N 1
ATOM 525 C CA . PRO A 1 65 ? 33.688 4.398 -23.268 1.00 87.69 65 PRO A CA 1
ATOM 526 C C . PRO A 1 65 ? 34.607 4.168 -22.061 1.00 87.69 65 PRO A C 1
ATOM 528 O O . PRO A 1 65 ? 35.354 3.185 -22.009 1.00 87.69 65 PRO A O 1
ATOM 531 N N . ASN A 1 66 ? 34.534 5.049 -21.067 1.00 92.69 66 ASN A N 1
ATOM 532 C CA . ASN A 1 66 ? 35.245 4.874 -19.806 1.00 92.69 66 ASN A CA 1
ATOM 533 C C . ASN A 1 66 ? 34.596 3.739 -18.991 1.00 92.69 66 ASN A C 1
ATOM 535 O O . ASN A 1 66 ? 33.420 3.807 -18.642 1.00 92.69 66 ASN A O 1
ATOM 539 N N . LEU A 1 67 ? 35.366 2.695 -18.668 1.00 93.12 67 LEU A N 1
ATOM 540 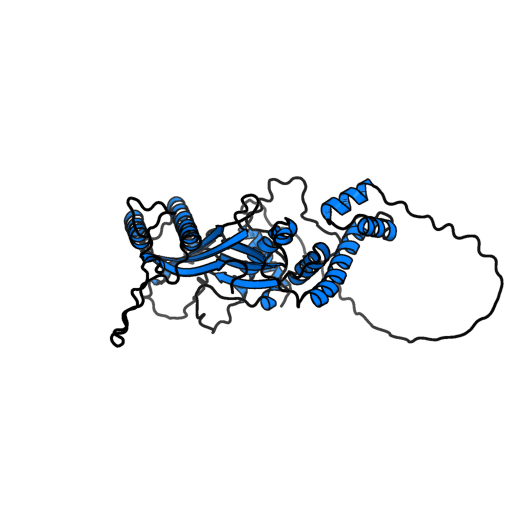C CA . LEU A 1 67 ? 34.860 1.498 -17.981 1.00 93.12 67 LEU A CA 1
ATOM 541 C C . LEU A 1 67 ? 34.370 1.774 -16.551 1.00 93.12 67 LEU A C 1
ATOM 543 O O . LEU A 1 67 ? 33.408 1.144 -16.114 1.00 93.12 67 LEU A O 1
ATOM 547 N N . LYS A 1 68 ? 34.992 2.721 -15.835 1.00 92.94 68 LYS A N 1
ATOM 548 C CA . LYS A 1 68 ? 34.580 3.099 -14.475 1.00 92.94 68 LYS A CA 1
ATOM 549 C C . LYS A 1 68 ? 33.225 3.801 -14.508 1.00 92.94 68 LYS A C 1
ATOM 551 O O . LYS A 1 68 ? 32.322 3.398 -13.781 1.00 92.94 68 LYS A O 1
ATOM 556 N N . LEU A 1 69 ? 33.066 4.771 -15.414 1.00 91.69 69 LEU A N 1
ATOM 557 C CA . LEU A 1 69 ? 31.789 5.462 -15.621 1.00 91.69 69 LEU A CA 1
ATOM 558 C C . LEU A 1 69 ? 30.709 4.506 -16.126 1.00 91.69 69 LEU A C 1
ATOM 560 O O . LEU A 1 69 ? 29.577 4.583 -15.676 1.00 91.69 69 LEU A O 1
ATOM 564 N N . LEU A 1 70 ? 31.048 3.561 -17.006 1.00 92.12 70 LEU A N 1
ATOM 565 C CA . LEU A 1 70 ? 30.106 2.551 -17.492 1.00 92.12 70 LEU A CA 1
ATOM 566 C C . LEU A 1 70 ? 29.602 1.642 -16.364 1.00 92.12 70 LEU A C 1
ATOM 568 O O . LEU A 1 70 ? 28.407 1.351 -16.296 1.00 92.12 70 LEU A O 1
ATOM 572 N N . SER A 1 71 ? 30.503 1.196 -15.483 1.00 90.81 71 SER A N 1
ATOM 573 C CA . SER A 1 71 ? 30.137 0.399 -14.309 1.00 90.81 71 SER A CA 1
ATOM 574 C C . SER A 1 71 ? 29.244 1.194 -13.362 1.00 90.81 71 SER A C 1
ATOM 576 O O . SER A 1 71 ? 28.208 0.683 -12.945 1.00 90.81 71 SER A O 1
ATOM 578 N N . GLN A 1 72 ? 29.612 2.444 -13.069 1.00 90.56 72 GLN A N 1
ATOM 579 C CA . GLN A 1 72 ? 28.830 3.337 -12.216 1.00 90.56 72 GLN A CA 1
ATOM 580 C C . GLN A 1 72 ? 27.435 3.594 -12.804 1.00 90.56 72 GLN A C 1
ATOM 582 O O . GLN A 1 72 ? 26.429 3.349 -12.145 1.00 90.56 72 GLN A O 1
ATOM 587 N N . LEU A 1 73 ? 27.363 3.975 -14.082 1.00 88.06 73 LEU A N 1
ATOM 588 C CA . LEU A 1 73 ? 26.115 4.267 -14.781 1.00 88.06 73 LEU A CA 1
ATOM 589 C C . LEU A 1 73 ? 25.174 3.059 -14.769 1.00 88.06 73 LEU A C 1
ATOM 591 O O . LEU A 1 73 ? 23.975 3.210 -14.555 1.00 88.06 73 LEU A O 1
ATOM 595 N N . ARG A 1 74 ? 25.706 1.844 -14.950 1.00 89.00 74 ARG A N 1
ATOM 596 C CA . ARG A 1 74 ? 24.922 0.605 -14.873 1.00 89.00 74 ARG A CA 1
ATOM 597 C C . ARG A 1 74 ? 24.460 0.292 -13.449 1.00 89.00 74 ARG A C 1
ATOM 599 O O . ARG A 1 74 ? 23.343 -0.188 -13.292 1.00 89.00 74 ARG A O 1
ATOM 606 N N . GLN A 1 75 ? 25.288 0.530 -12.435 1.00 84.88 75 GLN A N 1
ATOM 607 C CA . GLN A 1 75 ? 24.899 0.321 -11.036 1.00 84.88 75 GLN A CA 1
ATOM 608 C C . GLN A 1 75 ? 23.767 1.270 -10.625 1.00 84.88 75 GLN A C 1
ATOM 610 O O . GLN A 1 75 ? 22.809 0.832 -9.994 1.00 84.88 75 GLN A O 1
ATOM 615 N N . GLU A 1 76 ? 23.841 2.537 -11.039 1.00 80.19 76 GLU A N 1
ATOM 616 C CA . GLU A 1 76 ? 22.856 3.558 -10.672 1.00 80.19 76 GLU A CA 1
ATOM 617 C C . GLU A 1 76 ? 21.563 3.458 -11.493 1.00 80.19 76 GLU A C 1
ATOM 619 O O . GLU A 1 76 ? 20.464 3.479 -10.943 1.00 80.19 76 GLU A O 1
ATOM 624 N N . THR A 1 77 ? 21.666 3.319 -12.817 1.00 82.75 77 THR A N 1
ATOM 625 C CA . THR A 1 77 ? 20.486 3.357 -13.702 1.00 82.75 77 THR A CA 1
ATOM 626 C C . THR A 1 77 ? 19.876 1.981 -13.971 1.00 82.75 77 THR A C 1
ATOM 628 O O . THR A 1 77 ? 18.735 1.906 -14.429 1.00 82.75 77 THR A O 1
ATOM 631 N N . GLN A 1 78 ? 20.620 0.900 -13.698 1.00 81.06 78 GLN A N 1
ATOM 632 C CA . GLN A 1 78 ? 20.258 -0.500 -13.976 1.00 81.06 78 GLN A CA 1
ATOM 633 C C . GLN A 1 78 ? 19.918 -0.798 -15.447 1.00 81.06 78 GLN A C 1
ATOM 635 O O . GLN A 1 78 ? 19.304 -1.818 -15.759 1.00 81.06 78 GLN A O 1
ATOM 640 N N . VAL A 1 79 ? 20.344 0.058 -16.378 1.00 83.75 79 VAL A N 1
ATOM 641 C CA . VAL A 1 79 ? 20.135 -0.165 -17.814 1.00 83.75 79 VAL A CA 1
ATOM 642 C C . VAL A 1 79 ? 21.113 -1.204 -18.373 1.00 83.75 79 VAL A C 1
ATOM 644 O O . VAL A 1 79 ? 22.201 -1.442 -17.839 1.00 83.75 79 VAL A O 1
ATOM 647 N N . GLY A 1 80 ? 20.750 -1.809 -19.506 1.00 86.88 80 GLY A N 1
ATOM 648 C CA . GLY A 1 80 ? 21.613 -2.755 -20.211 1.00 86.88 80 GLY A CA 1
ATOM 649 C C . GLY A 1 80 ? 22.964 -2.146 -20.616 1.00 86.88 80 GLY A C 1
ATOM 650 O O . GLY A 1 80 ? 23.048 -0.987 -21.024 1.00 86.88 80 GLY A O 1
ATOM 651 N N . ILE A 1 81 ? 24.027 -2.958 -20.565 1.00 90.00 81 ILE A N 1
ATOM 652 C CA . ILE A 1 81 ? 25.420 -2.532 -20.812 1.00 90.00 81 ILE A CA 1
ATOM 653 C C . ILE A 1 81 ? 25.618 -1.838 -22.169 1.00 90.00 81 ILE A C 1
ATOM 655 O O . ILE A 1 81 ? 26.447 -0.940 -22.287 1.00 90.00 81 ILE A O 1
ATOM 659 N N . ILE A 1 82 ? 24.855 -2.242 -23.190 1.00 91.75 82 ILE A N 1
ATOM 660 C CA . ILE A 1 82 ? 24.936 -1.692 -24.549 1.00 91.75 82 ILE A CA 1
ATOM 661 C C . ILE A 1 82 ? 24.416 -0.252 -24.569 1.00 91.75 82 ILE A C 1
ATOM 663 O O . ILE A 1 82 ? 25.128 0.633 -25.033 1.00 91.75 82 ILE A O 1
ATOM 667 N N . LYS A 1 83 ? 23.234 -0.005 -23.990 1.00 91.25 83 LYS A N 1
ATOM 668 C CA . LYS A 1 83 ? 22.656 1.343 -23.893 1.00 91.25 83 LYS A CA 1
ATOM 669 C C . LYS A 1 83 ? 23.494 2.268 -23.013 1.00 91.25 83 LYS A C 1
ATOM 671 O O . LYS A 1 83 ? 23.723 3.412 -23.383 1.00 91.25 83 LYS A O 1
ATOM 676 N N . ALA A 1 84 ? 24.006 1.775 -21.881 1.00 91.94 84 ALA A N 1
ATOM 677 C CA . ALA A 1 84 ? 24.906 2.563 -21.032 1.00 91.94 84 ALA A CA 1
ATOM 678 C C . ALA A 1 84 ? 26.191 2.959 -21.781 1.00 91.94 84 ALA A C 1
ATOM 680 O O . ALA A 1 84 ? 26.677 4.082 -21.657 1.00 91.94 84 ALA A O 1
ATOM 681 N N . ARG A 1 85 ? 26.728 2.046 -22.602 1.00 93.12 85 ARG A N 1
ATOM 682 C CA . ARG A 1 85 ? 27.886 2.320 -23.455 1.00 93.12 85 ARG A CA 1
ATOM 683 C C . ARG A 1 85 ? 27.567 3.371 -24.516 1.00 93.12 85 ARG A C 1
ATOM 685 O O . ARG A 1 85 ? 28.355 4.290 -24.699 1.00 93.12 85 ARG A O 1
ATOM 692 N N . GLU A 1 86 ? 26.431 3.239 -25.190 1.00 93.75 86 GLU A N 1
ATOM 693 C CA . GLU A 1 86 ? 25.960 4.197 -26.193 1.00 93.75 86 GLU A CA 1
ATOM 694 C C . GLU A 1 86 ? 25.798 5.601 -25.601 1.00 93.75 86 GLU A C 1
ATOM 696 O O . GLU A 1 86 ? 26.310 6.561 -26.173 1.00 93.75 86 GLU A O 1
ATOM 701 N N . ALA A 1 87 ? 25.174 5.710 -24.424 1.00 93.31 87 ALA A N 1
ATOM 702 C CA . ALA A 1 87 ? 24.991 6.972 -23.713 1.00 93.31 87 ALA A CA 1
ATOM 703 C C . ALA A 1 87 ? 26.327 7.692 -23.473 1.00 93.31 87 ALA A C 1
ATOM 705 O O . ALA A 1 87 ? 26.461 8.880 -23.767 1.00 93.31 87 ALA A O 1
ATOM 706 N N . LEU A 1 88 ? 27.336 6.956 -22.991 1.00 94.12 88 LEU A N 1
ATOM 707 C CA . LEU A 1 88 ? 28.670 7.503 -22.745 1.00 94.12 88 LEU A CA 1
ATOM 708 C C . LEU A 1 88 ? 29.376 7.907 -24.040 1.00 94.12 88 LEU A C 1
ATOM 710 O O . LEU A 1 88 ? 29.984 8.971 -24.082 1.00 94.12 88 LEU A O 1
ATOM 714 N N . ILE A 1 89 ? 29.287 7.108 -25.105 1.00 94.19 89 ILE A N 1
ATOM 715 C CA . ILE A 1 89 ? 29.906 7.450 -26.396 1.00 94.19 89 ILE A CA 1
ATOM 716 C C . ILE A 1 89 ? 29.259 8.713 -26.978 1.00 94.19 89 ILE A C 1
ATOM 718 O O . ILE A 1 89 ? 29.962 9.633 -27.388 1.00 94.19 89 ILE A O 1
ATOM 722 N N . LYS A 1 90 ? 27.923 8.789 -26.961 1.00 93.38 90 LYS A N 1
ATOM 723 C CA . LYS A 1 90 ? 27.138 9.901 -27.517 1.00 93.38 90 LYS A CA 1
ATOM 724 C C . LYS A 1 90 ? 27.379 11.229 -26.803 1.00 93.38 90 LYS A C 1
ATOM 726 O O . LYS A 1 90 ? 27.274 12.288 -27.417 1.00 93.38 90 LYS A O 1
ATOM 731 N N . HIS A 1 91 ? 27.694 11.169 -25.513 1.00 94.06 91 HIS A N 1
ATOM 732 C CA . HIS A 1 91 ? 27.947 12.339 -24.681 1.00 94.06 91 HIS A CA 1
ATOM 733 C C . HIS A 1 91 ? 29.421 12.500 -24.305 1.00 94.06 91 HIS A C 1
ATOM 735 O O . HIS A 1 91 ? 29.732 13.208 -23.357 1.00 94.06 91 HIS A O 1
ATOM 741 N N . ASN A 1 92 ? 30.345 11.898 -25.059 1.00 93.12 92 ASN A N 1
ATOM 742 C CA . ASN A 1 92 ? 31.789 12.076 -24.878 1.00 93.12 92 ASN A CA 1
ATOM 743 C C . ASN A 1 92 ? 32.280 11.756 -23.447 1.00 93.12 92 ASN A C 1
ATOM 745 O O . ASN A 1 92 ? 33.139 12.449 -22.910 1.00 93.12 92 ASN A O 1
ATOM 749 N N . ASN A 1 93 ? 31.736 10.702 -22.833 1.00 92.00 93 ASN A N 1
ATOM 750 C CA . ASN A 1 93 ? 31.943 10.295 -21.438 1.00 92.00 93 ASN A CA 1
ATOM 751 C C . ASN A 1 93 ? 31.502 11.334 -20.381 1.00 92.00 93 ASN A C 1
ATOM 753 O O . ASN A 1 93 ? 31.923 11.246 -19.230 1.00 92.00 93 ASN A O 1
ATOM 757 N N . ASP A 1 94 ? 30.637 12.285 -20.740 1.00 92.88 94 ASP A N 1
ATOM 758 C CA . ASP A 1 94 ? 29.965 13.178 -19.792 1.00 92.88 94 ASP A CA 1
ATOM 759 C C . ASP A 1 94 ? 28.892 12.397 -19.018 1.00 92.88 94 ASP A C 1
ATOM 761 O O . ASP A 1 94 ? 27.889 11.948 -19.585 1.00 92.88 94 ASP A O 1
ATOM 765 N N . TYR A 1 95 ? 29.145 12.198 -17.724 1.00 89.69 95 TYR A N 1
ATOM 766 C CA . TYR A 1 95 ? 28.314 11.376 -16.851 1.00 89.69 95 TYR A CA 1
ATOM 767 C C . TYR A 1 95 ? 26.892 11.925 -16.715 1.00 89.69 95 TYR A C 1
ATOM 769 O O . TYR A 1 95 ? 25.926 11.200 -16.955 1.00 89.69 95 TYR A O 1
ATOM 777 N N . ASP A 1 96 ? 26.757 13.212 -16.399 1.00 89.19 96 ASP A N 1
ATOM 778 C CA . ASP A 1 96 ? 25.464 13.836 -16.114 1.00 89.19 96 ASP A CA 1
ATOM 779 C C . ASP A 1 96 ? 24.582 13.858 -17.363 1.00 89.19 96 ASP A C 1
ATOM 781 O O . ASP A 1 96 ? 23.393 13.528 -17.315 1.00 89.19 96 ASP A O 1
ATOM 785 N N . LYS A 1 97 ? 25.175 14.160 -18.526 1.00 91.62 97 LYS A N 1
ATOM 786 C CA . LYS A 1 97 ? 24.450 14.097 -19.801 1.00 91.62 97 LYS A CA 1
ATOM 787 C C . LYS A 1 97 ? 24.050 12.671 -20.165 1.00 91.62 97 LYS A C 1
ATOM 789 O O . LYS A 1 97 ? 22.941 12.478 -20.664 1.00 91.62 97 LYS A O 1
ATOM 794 N N . ALA A 1 98 ? 24.906 11.682 -19.907 1.00 90.94 98 ALA A N 1
ATOM 795 C CA . ALA A 1 98 ? 24.587 10.278 -20.151 1.00 90.94 98 ALA A CA 1
ATOM 796 C C . ALA A 1 98 ? 23.428 9.792 -19.262 1.00 90.94 98 ALA A C 1
ATOM 798 O O . ALA A 1 98 ? 22.516 9.138 -19.770 1.00 90.94 98 ALA A O 1
ATOM 799 N N . VAL A 1 99 ? 23.409 10.160 -17.975 1.00 89.25 99 VAL A N 1
ATOM 800 C CA . VAL A 1 99 ? 22.292 9.876 -17.056 1.00 89.25 99 VAL A CA 1
ATOM 801 C C . VAL A 1 99 ? 21.003 10.518 -17.566 1.00 89.25 99 VAL A C 1
ATOM 803 O O . VAL A 1 99 ? 20.002 9.826 -17.758 1.00 89.25 99 VAL A O 1
ATOM 806 N N . SER A 1 100 ? 21.026 11.821 -17.856 1.00 88.06 100 SER A N 1
ATOM 807 C CA . SER A 1 100 ? 19.849 12.544 -18.351 1.00 88.06 100 SER A CA 1
ATOM 808 C C . SER A 1 100 ? 19.334 11.991 -19.682 1.00 88.06 100 SER A C 1
ATOM 810 O O . SER A 1 100 ? 18.122 11.955 -19.909 1.00 88.06 100 SER A O 1
ATOM 812 N N . TRP A 1 101 ? 20.225 11.524 -20.560 1.00 90.94 101 TRP A N 1
ATOM 813 C CA . TRP A 1 101 ? 19.840 10.854 -21.799 1.00 90.94 101 TRP A CA 1
ATOM 814 C C . TRP A 1 101 ? 19.165 9.506 -21.539 1.00 90.94 101 TRP A C 1
ATOM 816 O O . TRP A 1 101 ? 18.095 9.260 -22.090 1.00 90.94 101 TRP A O 1
ATOM 826 N N . LEU A 1 102 ? 19.727 8.669 -20.661 1.00 89.50 102 LEU A N 1
ATOM 827 C CA . LEU A 1 102 ? 19.149 7.369 -20.304 1.00 89.50 102 LEU A CA 1
ATOM 828 C C . LEU A 1 102 ? 17.781 7.489 -19.630 1.00 89.50 102 LEU A C 1
ATOM 830 O O . LEU A 1 102 ? 16.902 6.665 -19.884 1.00 89.50 102 LEU A O 1
ATOM 834 N N . LEU A 1 103 ? 17.580 8.504 -18.787 1.00 85.88 103 LEU A N 1
ATOM 835 C CA . LEU A 1 103 ? 16.286 8.770 -18.156 1.00 85.88 103 LEU A CA 1
ATOM 836 C C . LEU A 1 103 ? 15.231 9.140 -19.202 1.00 85.88 103 LEU A C 1
ATOM 838 O O . LEU A 1 103 ? 14.145 8.560 -19.219 1.00 85.88 103 LEU A O 1
ATOM 842 N N . LYS A 1 104 ? 15.564 10.055 -20.120 1.00 87.69 104 LYS A N 1
ATOM 843 C CA . LYS A 1 104 ? 14.674 10.433 -21.229 1.00 87.69 104 LYS A CA 1
ATOM 844 C C . LYS A 1 104 ? 14.373 9.240 -22.136 1.00 87.69 104 LYS A C 1
ATOM 846 O O . LYS A 1 104 ? 13.212 8.996 -22.447 1.00 87.69 104 LYS A O 1
ATOM 851 N N . ASP A 1 105 ? 15.396 8.472 -22.501 1.00 88.94 105 ASP A N 1
ATOM 852 C CA . ASP A 1 105 ? 15.254 7.254 -23.303 1.00 88.94 105 ASP A CA 1
ATOM 853 C C . ASP A 1 105 ? 14.351 6.222 -22.610 1.00 88.94 105 ASP A C 1
ATOM 855 O O . ASP A 1 105 ? 13.449 5.663 -23.233 1.00 88.94 105 ASP A O 1
ATOM 859 N N . SER A 1 106 ? 14.530 5.995 -21.306 1.00 86.06 106 SER A N 1
ATOM 860 C CA . SER A 1 106 ? 13.715 5.039 -20.544 1.00 86.06 106 SER A CA 1
ATOM 861 C C . SER A 1 106 ? 12.244 5.446 -20.502 1.00 86.06 106 SER A C 1
ATOM 863 O O . SER A 1 106 ? 11.384 4.581 -20.625 1.00 86.06 106 SER A O 1
ATOM 865 N N . ARG A 1 107 ? 11.944 6.746 -20.398 1.00 89.00 107 ARG A N 1
ATOM 866 C CA . ARG A 1 107 ? 10.564 7.258 -20.421 1.00 89.00 107 ARG A CA 1
ATOM 867 C C . ARG A 1 107 ? 9.913 7.122 -21.794 1.00 89.00 107 ARG A C 1
ATOM 869 O O . ARG A 1 107 ? 8.775 6.676 -21.871 1.00 89.00 107 ARG A O 1
ATOM 876 N N . ILE A 1 108 ? 10.633 7.457 -22.867 1.00 89.44 108 ILE A N 1
ATOM 877 C CA . ILE A 1 108 ? 10.124 7.326 -24.243 1.00 89.44 108 ILE A CA 1
ATOM 878 C C . ILE A 1 108 ? 9.837 5.853 -24.556 1.00 89.44 108 ILE A C 1
ATOM 880 O O . ILE A 1 108 ? 8.725 5.506 -24.946 1.00 89.44 108 ILE A O 1
ATOM 884 N N . ASN A 1 109 ? 10.803 4.967 -24.295 1.00 89.38 109 ASN A N 1
ATOM 885 C CA . ASN A 1 109 ? 10.609 3.526 -24.477 1.00 89.38 109 ASN A CA 1
ATOM 886 C C . ASN A 1 109 ? 9.517 2.973 -23.551 1.00 89.38 109 ASN A C 1
ATOM 888 O O . ASN A 1 109 ? 8.796 2.048 -23.919 1.00 89.38 109 ASN A O 1
ATOM 892 N N . GLY A 1 110 ? 9.411 3.520 -22.341 1.00 91.75 110 GLY A N 1
ATOM 893 C CA . GLY A 1 110 ? 8.375 3.200 -21.371 1.00 91.75 110 GLY A CA 1
ATOM 894 C C . GLY A 1 110 ? 6.976 3.502 -21.883 1.00 91.75 110 GLY A C 1
ATOM 895 O O . GLY A 1 110 ? 6.104 2.651 -21.761 1.00 91.75 110 GLY A O 1
ATOM 896 N N . LEU A 1 111 ? 6.780 4.661 -22.517 1.00 93.12 111 LEU A N 1
ATOM 897 C CA . LEU A 1 111 ? 5.513 5.050 -23.138 1.00 93.12 111 LEU A CA 1
ATOM 898 C C . LEU A 1 111 ? 5.102 4.064 -24.237 1.00 93.12 111 LEU A C 1
ATOM 900 O O . LEU A 1 111 ? 4.004 3.513 -24.191 1.00 93.12 111 LEU A O 1
ATOM 904 N N . GLU A 1 112 ? 6.009 3.766 -25.171 1.00 94.31 112 GLU A N 1
ATOM 905 C CA . GLU A 1 112 ? 5.732 2.807 -26.247 1.00 94.31 112 GLU A CA 1
ATOM 906 C C . GLU A 1 112 ? 5.419 1.402 -25.714 1.00 94.31 112 GLU A C 1
ATOM 908 O O . GLU A 1 112 ? 4.550 0.701 -26.237 1.00 94.31 112 GLU A O 1
ATOM 913 N N . LYS A 1 113 ? 6.147 0.959 -24.680 1.00 94.00 113 LYS A N 1
ATOM 914 C CA . LYS A 1 113 ? 5.908 -0.335 -24.036 1.00 94.00 113 LYS A CA 1
ATOM 915 C C . LYS A 1 113 ? 4.581 -0.344 -23.293 1.00 94.00 113 LYS A C 1
ATOM 917 O O . LYS A 1 113 ? 3.828 -1.292 -23.467 1.00 94.00 113 LYS A O 1
ATOM 922 N N . ALA A 1 114 ? 4.267 0.690 -22.520 1.00 93.69 114 ALA A N 1
ATOM 923 C CA . ALA A 1 114 ? 3.006 0.788 -21.794 1.00 93.69 114 ALA A CA 1
ATOM 924 C C . ALA A 1 114 ? 1.813 0.642 -22.751 1.00 93.69 114 ALA A C 1
ATOM 926 O O . ALA A 1 114 ? 0.911 -0.150 -22.495 1.00 93.69 114 ALA A O 1
ATOM 927 N N . GLU A 1 115 ? 1.848 1.301 -23.913 1.00 94.69 115 GLU A N 1
ATOM 928 C CA . GLU A 1 115 ? 0.795 1.171 -24.927 1.00 94.69 115 GLU A CA 1
ATOM 929 C C . GLU A 1 115 ? 0.671 -0.242 -25.512 1.00 94.69 115 GLU A C 1
ATOM 931 O O . GLU A 1 115 ? -0.447 -0.712 -25.733 1.00 94.69 115 GLU A O 1
ATOM 936 N N . LYS A 1 116 ? 1.799 -0.927 -25.744 1.00 95.12 116 LYS A N 1
ATOM 937 C CA . LYS A 1 116 ? 1.840 -2.304 -26.272 1.00 95.12 116 LYS A CA 1
ATOM 938 C C . LYS A 1 116 ? 1.442 -3.352 -25.232 1.00 95.12 116 LYS A C 1
ATOM 940 O O . LYS A 1 116 ? 0.915 -4.401 -25.593 1.00 95.12 116 LYS A O 1
ATOM 945 N N . LEU A 1 117 ? 1.733 -3.094 -23.960 1.00 94.31 117 LEU A N 1
ATOM 946 C CA . LEU A 1 117 ? 1.574 -4.049 -22.864 1.00 94.31 117 LEU A CA 1
ATOM 947 C C . LEU A 1 117 ? 0.253 -3.867 -22.103 1.00 94.31 117 LEU A C 1
ATOM 949 O O . LE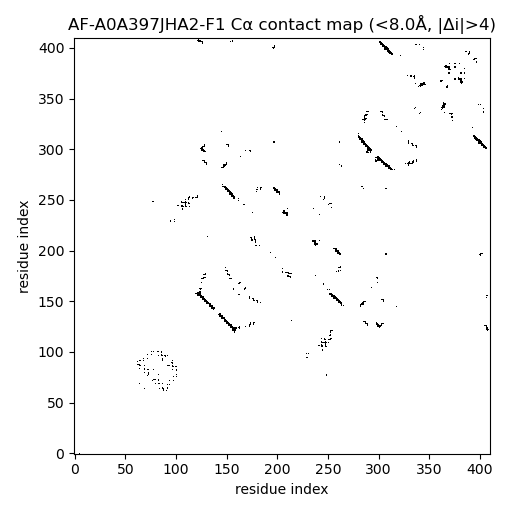U A 1 117 ? -0.165 -4.805 -21.436 1.00 94.31 117 LEU A O 1
ATOM 953 N N . LYS A 1 118 ? -0.449 -2.731 -22.242 1.00 91.75 118 LYS A N 1
ATOM 954 C CA . LYS A 1 118 ? -1.680 -2.413 -21.484 1.00 91.75 118 LYS A CA 1
ATOM 955 C C . LYS A 1 118 ? -2.780 -3.478 -21.531 1.00 91.75 118 LYS A C 1
ATOM 957 O O . LYS A 1 118 ? -3.585 -3.551 -20.611 1.00 91.75 118 LYS A O 1
ATOM 962 N N . SER A 1 119 ? -2.857 -4.267 -22.607 1.00 93.12 119 SER A N 1
ATOM 963 C CA . SER A 1 119 ? -3.864 -5.325 -22.765 1.00 93.12 119 SER A CA 1
ATOM 964 C C . SER A 1 119 ? -3.489 -6.628 -22.057 1.00 93.12 119 SER A C 1
ATOM 966 O O . SER A 1 119 ? -4.304 -7.546 -22.000 1.00 93.12 119 SER A O 1
ATOM 968 N N . ARG A 1 120 ? -2.252 -6.749 -21.564 1.00 95.12 120 ARG A N 1
ATOM 969 C CA . ARG A 1 120 ? -1.796 -7.920 -20.817 1.00 95.12 120 ARG A CA 1
ATOM 970 C C . ARG A 1 120 ? -2.348 -7.883 -19.404 1.00 95.12 120 ARG A C 1
ATOM 972 O O . ARG A 1 120 ? -2.454 -6.827 -18.787 1.00 95.12 120 ARG A O 1
ATOM 979 N N . VAL A 1 121 ? -2.674 -9.056 -18.882 1.00 93.94 121 VAL A N 1
ATOM 980 C CA . VAL A 1 121 ? -3.246 -9.195 -17.545 1.00 93.94 121 VAL A CA 1
ATOM 981 C C . VAL A 1 121 ? -2.141 -9.039 -16.500 1.00 93.94 121 VAL A C 1
ATOM 983 O O . VAL A 1 121 ? -1.218 -9.845 -16.458 1.00 93.94 121 VAL A O 1
ATOM 986 N N . ALA A 1 122 ? -2.265 -8.027 -15.643 1.00 94.69 122 ALA A N 1
ATOM 987 C CA . ALA A 1 122 ? -1.395 -7.800 -14.493 1.00 94.69 122 ALA A CA 1
ATOM 988 C C . ALA A 1 122 ? -2.176 -8.106 -13.205 1.00 94.69 122 ALA A C 1
ATOM 990 O O . ALA A 1 122 ? -2.938 -7.266 -12.730 1.00 94.69 122 ALA A O 1
ATOM 991 N N . LYS A 1 123 ? -2.051 -9.338 -12.697 1.00 94.50 123 LYS A N 1
ATOM 992 C CA . LYS A 1 123 ? -2.692 -9.798 -11.446 1.00 94.50 123 LYS A CA 1
ATOM 993 C C . LYS A 1 123 ? -1.701 -10.021 -10.309 1.00 94.50 123 LYS A C 1
ATOM 995 O O . LYS A 1 123 ? -2.116 -10.098 -9.160 1.00 94.50 123 LYS A O 1
ATOM 1000 N N . GLU A 1 124 ? -0.411 -10.105 -10.618 1.00 95.62 124 GLU A N 1
ATOM 1001 C CA . GLU A 1 124 ? 0.637 -10.071 -9.603 1.00 95.62 124 GLU A CA 1
ATOM 1002 C C . GLU A 1 124 ? 0.884 -8.631 -9.154 1.00 95.62 124 GLU A C 1
ATOM 1004 O O . GLU A 1 124 ? 0.297 -7.699 -9.699 1.00 95.62 124 GLU A O 1
ATOM 1009 N N . GLY A 1 125 ? 1.733 -8.434 -8.147 1.00 96.44 125 GLY A N 1
ATOM 1010 C CA . GLY A 1 125 ? 2.025 -7.105 -7.613 1.00 96.44 125 GLY A CA 1
ATOM 1011 C C . GLY A 1 125 ? 2.262 -7.079 -6.113 1.00 96.44 125 GLY A C 1
ATOM 1012 O O . GLY A 1 125 ? 2.572 -8.111 -5.503 1.00 96.44 125 GLY A O 1
ATOM 1013 N N . LEU A 1 126 ? 2.116 -5.880 -5.547 1.00 97.31 126 LEU A N 1
ATOM 1014 C CA . LEU A 1 126 ? 2.229 -5.600 -4.120 1.00 97.31 126 LEU A CA 1
ATOM 1015 C C . LEU A 1 126 ? 1.197 -4.561 -3.676 1.00 97.31 126 LEU A C 1
ATOM 1017 O O . LEU A 1 126 ? 0.839 -3.639 -4.412 1.00 97.31 126 LEU A O 1
ATOM 1021 N N . ILE A 1 127 ? 0.796 -4.687 -2.419 1.00 97.81 127 ILE A N 1
ATOM 1022 C CA . ILE A 1 127 ? 0.086 -3.668 -1.660 1.00 97.81 127 ILE A CA 1
ATOM 1023 C C . ILE A 1 127 ? 1.113 -2.885 -0.851 1.00 97.81 127 ILE A C 1
ATOM 1025 O O . ILE A 1 127 ? 1.934 -3.486 -0.161 1.00 97.81 127 ILE A O 1
ATOM 1029 N N . GLY A 1 128 ? 1.053 -1.559 -0.929 1.00 96.69 128 GLY A N 1
ATOM 1030 C CA . GLY A 1 128 ? 1.802 -0.641 -0.079 1.00 96.69 128 GLY A CA 1
ATOM 1031 C C . GLY A 1 128 ? 0.901 -0.032 0.988 1.00 96.69 128 GLY A C 1
ATOM 1032 O O . GLY A 1 128 ? -0.191 0.429 0.661 1.00 96.69 128 GLY A O 1
ATOM 1033 N N . VAL A 1 129 ? 1.353 0.009 2.241 1.00 95.81 129 VAL A N 1
ATOM 1034 C CA . VAL A 1 129 ? 0.670 0.724 3.331 1.00 95.81 129 VAL A CA 1
ATOM 1035 C C . VAL A 1 129 ? 1.645 1.682 3.995 1.00 95.81 129 VAL A C 1
ATOM 1037 O O . VAL A 1 129 ? 2.749 1.298 4.381 1.00 95.81 129 VAL A O 1
ATOM 1040 N N . VAL A 1 130 ? 1.212 2.926 4.181 1.00 93.19 130 VAL A N 1
ATOM 1041 C CA . VAL A 1 130 ? 1.948 3.929 4.950 1.00 93.19 130 VAL A CA 1
ATOM 1042 C C . VAL A 1 130 ? 1.020 4.586 5.961 1.00 93.19 130 VAL A C 1
ATOM 1044 O O . VAL A 1 130 ? -0.136 4.883 5.665 1.00 93.19 130 VAL A O 1
ATOM 1047 N N . VAL A 1 131 ? 1.535 4.813 7.165 1.00 91.69 131 VAL A N 1
ATOM 1048 C CA . VAL A 1 131 ? 0.840 5.507 8.249 1.00 91.69 131 VAL A CA 1
ATOM 1049 C C . VAL A 1 131 ? 1.798 6.533 8.836 1.00 91.69 131 VAL A C 1
ATOM 1051 O O . VAL A 1 131 ? 2.954 6.213 9.124 1.00 91.69 131 VAL A O 1
ATOM 1054 N N . THR A 1 132 ? 1.347 7.777 8.980 1.00 87.25 132 THR A N 1
ATOM 1055 C CA . THR A 1 132 ? 2.163 8.828 9.590 1.00 87.25 132 THR A CA 1
ATOM 1056 C C . THR A 1 132 ? 2.223 8.643 11.100 1.00 87.25 132 THR A C 1
ATOM 1058 O O . THR A 1 132 ? 1.375 7.989 11.715 1.00 87.25 132 THR A O 1
ATOM 1061 N N . LYS A 1 133 ? 3.220 9.267 11.727 1.00 83.62 133 LYS A N 1
ATOM 1062 C CA . LYS A 1 133 ? 3.186 9.461 13.176 1.00 83.62 133 LYS A CA 1
ATOM 1063 C C . LYS A 1 133 ? 2.004 10.366 13.539 1.00 83.62 133 LYS A C 1
ATOM 1065 O O . LYS A 1 133 ? 1.436 11.039 12.672 1.00 83.62 133 LYS A O 1
ATOM 1070 N N . PHE A 1 134 ? 1.646 10.347 14.818 1.00 76.50 134 PHE A N 1
ATOM 1071 C CA . PHE A 1 134 ? 0.772 11.367 15.376 1.00 76.50 134 PHE A CA 1
ATOM 1072 C C . PHE A 1 134 ? 1.371 12.742 15.135 1.00 76.50 134 PHE A C 1
ATOM 1074 O O . PHE A 1 134 ? 2.590 12.914 15.198 1.00 76.50 134 PHE A O 1
ATOM 1081 N N . ASP A 1 135 ? 0.494 13.685 14.849 1.00 66.94 135 ASP A N 1
ATOM 1082 C CA . ASP A 1 135 ? 0.868 15.071 14.700 1.00 66.94 135 ASP A CA 1
ATOM 1083 C C . ASP A 1 135 ? 0.602 15.787 16.037 1.00 66.94 135 ASP A C 1
ATOM 1085 O O . ASP A 1 135 ? -0.232 15.368 16.847 1.00 66.94 135 ASP A O 1
ATOM 1089 N N . GLU A 1 136 ? 1.377 16.824 16.325 1.00 64.06 136 GLU A N 1
ATOM 1090 C CA . GLU A 1 136 ? 1.171 17.649 17.512 1.00 64.06 136 GLU A CA 1
ATOM 1091 C C . GLU A 1 136 ? 0.679 19.013 17.052 1.00 64.06 136 GLU A C 1
ATOM 1093 O O . GLU A 1 136 ? 1.390 19.756 16.377 1.00 64.06 136 GLU A O 1
ATOM 1098 N N . MET A 1 137 ? -0.534 19.378 17.452 1.00 61.47 137 MET A N 1
ATOM 1099 C CA . MET A 1 137 ? -1.079 20.699 17.186 1.00 61.47 137 MET A CA 1
ATOM 1100 C C . MET A 1 137 ? -1.050 21.550 18.447 1.00 61.47 137 MET A C 1
ATOM 1102 O O . MET A 1 137 ? -1.370 21.100 19.544 1.00 61.47 137 MET A O 1
ATOM 1106 N N . ILE A 1 138 ? -0.709 22.825 18.283 1.00 56.00 138 ILE A N 1
ATOM 1107 C CA . ILE A 1 138 ? -0.940 23.826 19.320 1.00 56.00 138 ILE A CA 1
ATOM 1108 C C . ILE A 1 138 ? -2.378 24.321 19.155 1.00 56.00 138 ILE A C 1
ATOM 1110 O O . ILE A 1 138 ? -2.742 24.891 18.127 1.00 56.00 138 ILE A O 1
ATOM 1114 N N . GLY A 1 139 ? -3.211 24.056 20.158 1.00 61.44 139 GLY A N 1
ATOM 1115 C CA . GLY A 1 139 ? -4.580 24.539 20.244 1.00 61.44 139 GLY A CA 1
ATOM 1116 C C . GLY A 1 139 ? -4.639 26.062 20.356 1.00 61.44 139 GLY A C 1
ATOM 1117 O O . GLY A 1 139 ? -3.648 26.729 20.655 1.00 61.44 139 GLY A O 1
ATOM 1118 N N . LYS A 1 140 ? -5.835 26.627 20.161 1.00 57.41 140 LYS A N 1
ATOM 1119 C CA . LYS A 1 140 ? -6.070 28.086 20.160 1.00 57.41 140 LYS A CA 1
ATOM 1120 C C . LYS A 1 140 ? -5.594 28.791 21.441 1.00 57.41 140 LYS A C 1
ATOM 1122 O O . LYS A 1 140 ? -5.268 29.971 21.393 1.00 57.41 140 LYS A O 1
ATOM 1127 N N . ASN A 1 141 ? -5.495 28.050 22.545 1.00 60.28 141 ASN A N 1
ATOM 1128 C CA . ASN A 1 141 ? -5.100 28.549 23.863 1.00 60.28 141 ASN A CA 1
ATOM 1129 C C . ASN A 1 141 ? -3.630 28.239 24.218 1.00 60.28 141 ASN A C 1
ATOM 1131 O O . ASN A 1 141 ? -3.231 28.408 25.365 1.00 60.28 141 ASN A O 1
ATOM 1135 N N . GLY A 1 142 ? -2.820 27.759 23.265 1.00 60.59 142 GLY A N 1
ATOM 1136 C CA . GLY A 1 142 ? -1.425 27.366 23.510 1.00 60.59 142 GLY A CA 1
ATOM 1137 C C . GLY A 1 142 ? -1.245 25.946 24.067 1.00 60.59 142 GLY A C 1
ATOM 1138 O O . GLY A 1 142 ? -0.120 25.529 24.330 1.00 60.59 142 GLY A O 1
ATOM 1139 N N . GLU A 1 143 ? -2.330 25.189 24.230 1.00 60.00 143 GLU A N 1
ATOM 1140 C CA . GLU A 1 143 ? -2.302 23.803 24.709 1.00 60.00 143 GLU A CA 1
ATOM 1141 C C . GLU A 1 143 ? -1.811 22.846 23.616 1.00 60.00 143 GLU A C 1
ATOM 1143 O O . GLU A 1 143 ? -2.218 22.956 22.463 1.00 60.00 143 GLU A O 1
ATOM 1148 N N . ARG A 1 144 ? -0.957 21.873 23.957 1.00 58.69 144 ARG A N 1
ATOM 1149 C CA . ARG A 1 144 ? -0.563 20.813 23.014 1.00 58.69 144 ARG A CA 1
ATOM 1150 C C . ARG A 1 144 ? -1.703 19.801 22.911 1.00 58.69 144 ARG A C 1
ATOM 1152 O O . ARG A 1 144 ? -1.978 19.082 23.870 1.00 58.69 144 ARG A O 1
ATOM 1159 N N . LYS A 1 145 ? -2.356 19.745 21.753 1.00 65.38 145 LYS A N 1
ATOM 1160 C CA . LYS A 1 145 ? -3.380 18.761 21.406 1.00 65.38 145 LYS A CA 1
ATOM 1161 C C . LYS A 1 145 ? -2.769 17.744 20.454 1.00 65.38 145 LYS A C 1
ATOM 1163 O O . LYS A 1 145 ? -2.085 18.098 19.497 1.00 65.38 145 LYS A O 1
ATOM 1168 N N . LEU A 1 146 ? -3.023 16.472 20.719 1.00 68.44 146 LEU A N 1
ATOM 1169 C CA . LEU A 1 146 ? -2.648 15.414 19.799 1.00 68.44 146 LEU A CA 1
ATOM 1170 C C . LEU A 1 146 ? -3.557 15.510 18.567 1.00 68.44 146 LEU A C 1
ATOM 1172 O O . LEU A 1 146 ? -4.777 15.391 18.688 1.00 68.44 146 LEU A O 1
ATOM 1176 N N . SER A 1 147 ? -2.987 15.744 17.389 1.00 69.06 147 SER A N 1
ATOM 1177 C CA . SER A 1 147 ? -3.677 15.485 16.134 1.00 69.06 147 SER A CA 1
ATOM 1178 C C . SER A 1 147 ? -3.454 14.018 15.788 1.00 69.06 147 SER A C 1
ATOM 1180 O O . SER A 1 147 ? -2.338 13.498 15.791 1.00 69.06 147 SER A O 1
ATOM 1182 N N . GLY A 1 148 ? -4.547 13.309 15.521 1.00 79.12 148 GLY A N 1
ATOM 1183 C CA . GLY A 1 148 ? -4.492 11.968 14.951 1.00 79.12 148 GLY A CA 1
ATOM 1184 C C . GLY A 1 148 ? -3.618 11.904 13.695 1.00 79.12 148 GLY A C 1
ATOM 1185 O O . GLY A 1 148 ? -3.215 12.924 13.138 1.00 79.12 148 GLY A O 1
ATOM 1186 N N . ASN A 1 149 ? -3.324 10.705 13.226 1.00 86.31 149 ASN A N 1
ATOM 1187 C CA . ASN A 1 149 ? -2.424 10.474 12.100 1.00 86.31 149 ASN A CA 1
ATOM 1188 C C . ASN A 1 149 ? -3.171 10.307 10.764 1.00 86.31 149 ASN A C 1
ATOM 1190 O O . ASN A 1 149 ? -4.394 10.388 10.679 1.00 86.31 149 ASN A O 1
ATOM 1194 N N . LYS A 1 150 ? -2.410 10.099 9.690 1.00 89.94 150 LYS A N 1
ATOM 1195 C CA . LYS A 1 150 ? -2.910 9.853 8.334 1.00 89.94 150 LYS A CA 1
ATOM 1196 C C . LYS A 1 150 ? -2.449 8.488 7.851 1.00 89.94 150 LYS A C 1
ATOM 1198 O O . LYS A 1 150 ? -1.427 7.981 8.313 1.00 89.94 150 LYS A O 1
ATOM 1203 N N . GLY A 1 151 ? -3.167 7.922 6.889 1.00 92.44 151 GLY A N 1
ATOM 1204 C CA . GLY A 1 151 ? -2.836 6.622 6.316 1.00 92.44 151 GLY A CA 1
ATOM 1205 C C . GLY A 1 151 ? -3.161 6.542 4.834 1.00 92.44 151 GLY A C 1
ATOM 1206 O O . GLY A 1 151 ? -4.064 7.221 4.352 1.00 92.44 151 GLY A O 1
ATOM 1207 N N . ALA A 1 152 ? -2.422 5.714 4.108 1.00 94.56 152 ALA A N 1
ATOM 1208 C CA . ALA A 1 152 ? -2.722 5.377 2.726 1.00 94.56 152 ALA A CA 1
ATOM 1209 C C . ALA A 1 152 ? -2.437 3.897 2.474 1.00 94.56 152 ALA A C 1
ATOM 1211 O O . ALA A 1 152 ? -1.452 3.350 2.977 1.00 94.56 152 ALA A O 1
ATOM 1212 N N . ILE A 1 153 ? -3.295 3.279 1.669 1.00 96.56 153 ILE A N 1
ATOM 1213 C CA . ILE A 1 153 ? -3.122 1.937 1.126 1.00 96.56 153 ILE A CA 1
ATOM 1214 C C . ILE A 1 153 ? -3.224 2.011 -0.399 1.00 96.56 153 ILE A C 1
ATOM 1216 O O . ILE A 1 153 ? -4.112 2.665 -0.951 1.00 96.56 153 ILE A O 1
ATOM 1220 N N . VAL A 1 154 ? -2.267 1.395 -1.088 1.00 96.88 154 VAL A N 1
ATOM 1221 C CA . VAL A 1 154 ? -2.156 1.423 -2.552 1.00 96.88 154 VAL A CA 1
ATOM 1222 C C . VAL A 1 154 ? -1.886 0.026 -3.080 1.00 96.88 154 VAL A C 1
ATOM 1224 O O . VAL A 1 154 ? -1.173 -0.747 -2.448 1.00 96.88 154 VAL A O 1
ATOM 1227 N N . GLU A 1 155 ? -2.433 -0.301 -4.245 1.00 97.50 155 GLU A N 1
ATOM 1228 C CA . GLU A 1 155 ? -2.147 -1.553 -4.941 1.00 97.50 155 GLU A CA 1
ATOM 1229 C C . GLU A 1 155 ? -1.512 -1.254 -6.296 1.00 97.50 155 GLU A C 1
ATOM 1231 O O . GLU A 1 155 ? -2.102 -0.556 -7.127 1.00 97.50 155 GLU A O 1
ATOM 1236 N N . ILE A 1 156 ? -0.312 -1.795 -6.510 1.00 97.31 156 ILE A N 1
ATOM 1237 C CA . ILE A 1 156 ? 0.389 -1.746 -7.793 1.00 97.31 156 ILE A CA 1
ATOM 1238 C C . ILE A 1 156 ? 0.499 -3.167 -8.317 1.00 97.31 156 ILE A C 1
ATOM 1240 O O . ILE A 1 156 ? 1.063 -4.033 -7.640 1.00 97.31 156 ILE A O 1
ATOM 1244 N N . ASN A 1 157 ? 0.017 -3.391 -9.534 1.00 97.38 157 ASN A N 1
ATOM 1245 C CA . ASN A 1 157 ? 0.072 -4.696 -10.171 1.00 97.38 157 ASN A CA 1
ATOM 1246 C C . ASN A 1 157 ? 1.144 -4.764 -11.260 1.00 97.38 157 ASN A C 1
ATOM 1248 O O . ASN A 1 157 ? 1.489 -3.759 -11.883 1.00 97.38 157 ASN A O 1
ATOM 1252 N N . CYS A 1 158 ? 1.655 -5.971 -11.484 1.00 97.06 158 CYS A N 1
ATOM 1253 C CA . CYS A 1 158 ? 2.588 -6.339 -12.545 1.00 97.06 158 CYS A CA 1
ATOM 1254 C C . CYS A 1 158 ? 2.192 -7.685 -13.179 1.00 97.06 158 CYS A C 1
ATOM 1256 O O . CYS A 1 158 ? 1.250 -8.344 -12.725 1.00 97.06 158 CYS A O 1
ATOM 1258 N N . GLU A 1 159 ? 2.876 -8.093 -14.253 1.00 96.19 159 GLU A N 1
ATOM 1259 C CA . GLU A 1 159 ? 2.573 -9.354 -14.945 1.00 96.19 159 GLU A CA 1
ATOM 1260 C C . GLU A 1 159 ? 3.072 -10.560 -14.139 1.00 96.19 159 GLU A C 1
ATOM 1262 O O . GLU A 1 159 ? 2.355 -11.554 -14.029 1.00 96.19 159 GLU A O 1
ATOM 1267 N N . THR A 1 160 ? 4.279 -10.475 -13.564 1.00 96.12 160 THR A N 1
ATOM 1268 C CA . THR A 1 160 ? 4.929 -11.616 -12.899 1.00 96.12 160 THR A CA 1
ATOM 1269 C C . THR A 1 160 ? 5.346 -11.337 -11.456 1.00 96.12 160 THR A C 1
ATOM 1271 O O . THR A 1 160 ? 5.575 -10.197 -11.039 1.00 96.12 160 THR A O 1
ATOM 1274 N N . ASP A 1 161 ? 5.504 -12.402 -10.668 1.00 94.38 161 ASP A N 1
ATOM 1275 C CA . ASP A 1 161 ? 5.997 -12.313 -9.293 1.00 94.38 161 ASP A CA 1
ATOM 1276 C C . ASP A 1 161 ? 7.487 -11.921 -9.227 1.00 94.38 161 ASP A C 1
ATOM 1278 O O . ASP A 1 161 ? 7.908 -11.276 -8.262 1.00 94.38 161 ASP A O 1
ATOM 1282 N N . PHE A 1 162 ? 8.272 -12.218 -10.269 1.00 94.00 162 PHE A N 1
ATOM 1283 C CA . PHE A 1 162 ? 9.663 -11.779 -10.404 1.00 94.00 162 PHE A CA 1
ATOM 1284 C C . PHE A 1 162 ? 9.794 -10.253 -10.378 1.00 94.00 162 PHE A C 1
ATOM 1286 O O . PHE A 1 162 ? 10.681 -9.733 -9.695 1.00 94.00 162 PHE A O 1
ATOM 1293 N N . VAL A 1 163 ? 8.898 -9.528 -11.058 1.00 94.94 163 VAL A N 1
ATOM 1294 C CA . VAL A 1 163 ? 8.870 -8.059 -11.003 1.00 94.94 163 VAL A CA 1
ATOM 1295 C C . VAL A 1 163 ? 8.425 -7.560 -9.633 1.00 94.94 163 VAL A C 1
ATOM 1297 O O . VAL A 1 163 ? 9.067 -6.656 -9.100 1.00 94.94 163 VAL A O 1
ATOM 1300 N N . SER A 1 164 ? 7.432 -8.194 -8.998 1.00 94.44 164 SER A N 1
ATOM 1301 C CA . SER A 1 164 ? 7.021 -7.823 -7.631 1.00 94.44 164 SER A CA 1
ATOM 1302 C C . SER A 1 164 ? 8.162 -7.965 -6.605 1.00 94.44 164 SER A C 1
ATOM 1304 O O . SER A 1 164 ? 8.239 -7.219 -5.632 1.00 94.44 164 SER A O 1
ATOM 1306 N N . ARG A 1 165 ? 9.120 -8.871 -6.855 1.00 92.62 165 ARG A N 1
ATOM 1307 C CA . ARG A 1 165 ? 10.326 -9.073 -6.031 1.00 92.62 165 ARG A CA 1
ATOM 1308 C C . ARG A 1 165 ? 11.477 -8.123 -6.338 1.00 92.62 165 ARG A C 1
ATOM 1310 O O . ARG A 1 165 ? 12.473 -8.129 -5.616 1.00 92.62 165 ARG A O 1
ATOM 1317 N N . ASN A 1 166 ? 11.358 -7.291 -7.366 1.00 92.12 166 ASN A N 1
ATOM 1318 C CA . ASN A 1 166 ? 12.395 -6.343 -7.734 1.00 92.12 166 ASN A CA 1
ATOM 1319 C C . ASN A 1 166 ? 12.428 -5.138 -6.772 1.00 92.12 166 ASN A C 1
ATOM 1321 O O . ASN A 1 166 ? 11.403 -4.520 -6.488 1.00 92.12 166 ASN A O 1
ATOM 1325 N N . ASN A 1 167 ? 13.627 -4.742 -6.334 1.00 89.75 167 ASN A N 1
ATOM 1326 C CA . ASN A 1 167 ? 13.809 -3.608 -5.421 1.00 89.75 167 ASN A CA 1
ATOM 1327 C C . ASN A 1 167 ? 13.320 -2.268 -6.002 1.00 89.75 167 ASN A C 1
ATOM 1329 O O . ASN A 1 167 ? 12.873 -1.414 -5.243 1.00 89.75 167 ASN A O 1
ATOM 1333 N N . LEU A 1 168 ? 13.408 -2.050 -7.321 1.00 90.25 168 LEU A N 1
ATOM 1334 C CA . LEU A 1 168 ? 12.869 -0.841 -7.958 1.00 90.25 168 LEU A CA 1
ATOM 1335 C C . LEU A 1 168 ? 11.344 -0.799 -7.856 1.00 90.25 168 LEU A C 1
ATOM 1337 O O . LEU A 1 168 ? 10.785 0.256 -7.575 1.00 90.25 168 LEU A O 1
ATOM 1341 N N . PHE A 1 169 ? 10.690 -1.947 -8.045 1.00 93.94 169 PHE A N 1
ATOM 1342 C CA . PHE A 1 169 ? 9.240 -2.067 -7.941 1.00 93.94 169 PHE A CA 1
ATOM 1343 C C . PHE A 1 169 ? 8.769 -1.833 -6.501 1.00 93.94 169 PHE A C 1
ATOM 1345 O O . PHE A 1 169 ? 7.908 -0.990 -6.275 1.00 93.94 169 PHE A O 1
ATOM 1352 N N . GLN A 1 170 ? 9.395 -2.490 -5.517 1.00 93.19 170 GLN A N 1
ATOM 1353 C CA . GLN A 1 170 ? 9.086 -2.287 -4.092 1.00 93.19 170 GLN A CA 1
ATOM 1354 C C . GLN A 1 170 ? 9.253 -0.822 -3.675 1.00 93.19 170 GLN A C 1
ATOM 1356 O O . GLN A 1 170 ? 8.349 -0.237 -3.085 1.00 93.19 170 GLN A O 1
ATOM 1361 N N . LYS A 1 171 ? 10.374 -0.189 -4.051 1.00 91.25 171 LYS A N 1
ATOM 1362 C CA . LYS A 1 171 ? 10.595 1.242 -3.793 1.00 91.25 171 LYS A CA 1
ATOM 1363 C C . LYS A 1 171 ? 9.489 2.097 -4.402 1.00 91.25 171 LYS A C 1
ATOM 1365 O O . LYS A 1 171 ? 8.960 2.967 -3.721 1.00 91.25 171 LYS A O 1
ATOM 1370 N N . PHE A 1 172 ? 9.116 1.829 -5.650 1.00 93.56 172 PHE A N 1
ATOM 1371 C CA . PHE A 1 172 ? 8.077 2.580 -6.341 1.00 93.56 172 PHE A CA 1
ATOM 1372 C C . PHE A 1 172 ? 6.710 2.476 -5.646 1.00 93.56 172 PHE A C 1
ATOM 1374 O O . PHE A 1 172 ? 6.072 3.501 -5.421 1.00 93.56 172 PHE A O 1
ATOM 1381 N N . VAL A 1 173 ? 6.294 1.274 -5.227 1.00 95.38 173 VAL A N 1
ATOM 1382 C CA . VAL A 1 173 ? 5.052 1.046 -4.458 1.00 95.38 173 VAL A CA 1
ATOM 1383 C C . VAL A 1 173 ? 5.034 1.909 -3.194 1.00 95.38 173 VAL A C 1
ATOM 1385 O O . VAL A 1 173 ? 4.087 2.653 -2.937 1.00 95.38 173 VAL A O 1
ATOM 1388 N N . THR A 1 174 ? 6.125 1.858 -2.437 1.00 92.12 174 THR A N 1
ATOM 1389 C CA . THR A 1 174 ? 6.302 2.594 -1.186 1.00 92.12 174 THR A CA 1
ATOM 1390 C C . THR A 1 174 ? 6.288 4.116 -1.395 1.00 92.12 174 THR A C 1
ATOM 1392 O O . THR A 1 174 ? 5.701 4.866 -0.608 1.00 92.12 174 THR A O 1
ATOM 1395 N N . GLN A 1 175 ? 6.893 4.598 -2.482 1.00 92.50 175 GLN A N 1
ATOM 1396 C CA . GLN A 1 175 ? 6.873 6.013 -2.848 1.00 92.50 175 GLN A CA 1
ATOM 1397 C C . GLN A 1 175 ? 5.475 6.483 -3.273 1.00 92.50 175 GLN A C 1
ATOM 1399 O O . GLN A 1 175 ? 5.052 7.560 -2.862 1.00 92.50 175 GLN A O 1
ATOM 1404 N N . ILE A 1 176 ? 4.716 5.671 -4.019 1.00 93.69 176 ILE A N 1
ATOM 1405 C CA . ILE A 1 176 ? 3.321 5.987 -4.363 1.00 93.69 176 ILE A CA 1
ATOM 1406 C C . ILE A 1 176 ? 2.453 6.077 -3.110 1.00 93.69 176 ILE A C 1
ATOM 1408 O O . ILE A 1 176 ? 1.659 7.013 -2.993 1.00 93.69 176 ILE A O 1
ATOM 1412 N N . ALA A 1 177 ? 2.604 5.143 -2.166 1.00 92.81 177 ALA A N 1
ATOM 1413 C CA . ALA A 1 177 ? 1.875 5.189 -0.900 1.00 92.81 177 ALA A CA 1
ATOM 1414 C C . ALA A 1 177 ? 2.136 6.523 -0.175 1.00 92.81 177 ALA A C 1
ATOM 1416 O O . ALA A 1 177 ? 1.210 7.200 0.270 1.00 92.81 177 ALA A O 1
ATOM 1417 N N . SER A 1 178 ? 3.398 6.956 -0.163 1.00 89.94 178 SER A N 1
ATOM 1418 C CA . SER A 1 178 ? 3.841 8.217 0.445 1.00 89.94 178 SER A CA 1
ATOM 1419 C C . SER A 1 178 ? 3.299 9.448 -0.288 1.00 89.94 178 SER A C 1
ATOM 1421 O O . SER A 1 178 ? 2.783 10.366 0.344 1.00 89.94 178 SER A O 1
ATOM 1423 N N . THR A 1 179 ? 3.349 9.462 -1.622 1.00 89.62 179 THR A N 1
ATOM 1424 C CA . THR A 1 179 ? 2.756 10.525 -2.450 1.00 89.62 179 THR A CA 1
ATOM 1425 C C . THR A 1 179 ? 1.242 10.603 -2.265 1.00 89.62 179 THR A C 1
ATOM 1427 O O . THR A 1 179 ? 0.690 11.699 -2.245 1.00 89.62 179 THR A O 1
ATOM 1430 N N . SER A 1 180 ? 0.561 9.472 -2.069 1.00 90.19 180 SER A N 1
ATOM 1431 C CA . SER A 1 180 ? -0.896 9.433 -1.873 1.00 90.19 180 SER A CA 1
ATOM 1432 C C . SER A 1 180 ? -1.330 10.170 -0.601 1.00 90.19 180 SER A C 1
ATOM 1434 O O . SER A 1 180 ? -2.397 10.783 -0.581 1.00 90.19 180 SER A O 1
ATOM 1436 N N . LEU A 1 181 ? -0.472 10.220 0.428 1.00 85.31 181 LEU A N 1
ATOM 1437 C CA . LEU A 1 181 ? -0.711 11.037 1.620 1.00 85.31 181 LEU A CA 1
ATOM 1438 C C . LEU A 1 181 ? -0.756 12.546 1.321 1.00 85.31 181 LEU A C 1
ATOM 1440 O O . LEU A 1 181 ? -1.327 13.284 2.120 1.00 85.31 181 LEU A O 1
ATOM 1444 N N . LEU A 1 182 ? -0.206 13.041 0.202 1.00 76.50 182 LEU A N 1
ATOM 1445 C CA . LEU A 1 182 ? -0.321 14.459 -0.173 1.00 76.50 182 LEU A CA 1
ATOM 1446 C C . LEU A 1 182 ? -1.753 14.850 -0.519 1.00 76.50 182 LEU A C 1
ATOM 1448 O O . LEU A 1 182 ? -2.196 15.927 -0.142 1.00 76.50 182 LEU A O 1
ATOM 1452 N N . LEU A 1 183 ? -2.498 13.970 -1.189 1.00 70.62 183 LEU A N 1
ATOM 1453 C CA . LEU A 1 183 ? -3.877 14.269 -1.581 1.00 70.62 183 LEU A CA 1
ATOM 1454 C C . LEU A 1 183 ? -4.827 14.379 -0.396 1.00 70.62 183 LEU A C 1
ATOM 1456 O O . LEU A 1 183 ? -5.909 14.950 -0.536 1.00 70.62 183 LEU A O 1
ATOM 1460 N N . SER A 1 184 ? -4.389 13.914 0.776 1.00 61.84 184 SER A N 1
ATOM 1461 C CA . SER A 1 184 ? -5.080 14.155 2.034 1.00 61.84 184 SER A CA 1
ATOM 1462 C C . SER A 1 184 ? -5.446 15.640 2.191 1.00 61.84 184 SER A C 1
ATOM 1464 O O . SER A 1 184 ? -6.582 15.948 2.545 1.00 61.84 184 SER A O 1
ATOM 1466 N N . SER A 1 185 ? -4.559 16.574 1.825 1.00 56.06 185 SER A N 1
ATOM 1467 C CA . SER A 1 185 ? -4.798 18.013 1.985 1.00 56.06 185 SER A CA 1
ATOM 1468 C C . SER A 1 185 ? -5.603 18.674 0.855 1.00 56.06 185 SER A C 1
ATOM 1470 O O . SER A 1 185 ? -6.074 19.794 1.051 1.00 56.06 185 SER A O 1
ATOM 1472 N N . GLU A 1 186 ? -5.786 18.023 -0.301 1.00 50.16 186 GLU A N 1
ATOM 1473 C CA . GLU A 1 186 ? -6.372 18.643 -1.505 1.00 50.16 186 GLU A CA 1
ATOM 1474 C C . GLU A 1 186 ? -7.781 18.142 -1.874 1.00 50.16 186 GLU A C 1
ATOM 1476 O O . GLU A 1 186 ? -8.502 18.851 -2.575 1.00 50.16 186 GLU A O 1
ATOM 1481 N N . ILE A 1 187 ? -8.219 16.973 -1.389 1.00 50.03 187 ILE A N 1
ATOM 1482 C CA . ILE A 1 187 ? -9.511 16.354 -1.778 1.00 50.03 187 ILE A CA 1
ATOM 1483 C C . ILE A 1 187 ? -10.743 17.007 -1.113 1.00 50.03 187 ILE A C 1
ATOM 1485 O O . ILE A 1 187 ? -11.885 16.659 -1.409 1.00 50.03 187 ILE A O 1
ATOM 1489 N N . LEU A 1 188 ? -10.560 18.030 -0.278 1.00 49.75 188 LEU A N 1
ATOM 1490 C CA . LEU A 1 188 ? -11.676 18.764 0.317 1.00 49.75 188 LEU A CA 1
ATOM 1491 C C . LEU A 1 188 ? -12.375 19.657 -0.719 1.00 49.75 188 LEU A C 1
ATOM 1493 O O . LEU A 1 188 ? -12.144 20.863 -0.786 1.00 49.75 188 LEU A O 1
ATOM 1497 N N . ILE A 1 189 ? -13.286 19.070 -1.499 1.00 48.81 189 ILE A N 1
ATOM 1498 C CA . ILE A 1 189 ? -14.425 19.811 -2.038 1.00 48.81 189 ILE A CA 1
ATOM 1499 C C . ILE A 1 189 ? -15.297 20.149 -0.820 1.00 48.81 189 ILE A C 1
ATOM 1501 O O . ILE A 1 189 ? -15.838 19.225 -0.212 1.00 48.81 189 ILE A O 1
ATOM 1505 N N . PRO A 1 190 ? -15.459 21.430 -0.444 1.00 50.28 190 PRO A N 1
ATOM 1506 C CA . PRO A 1 190 ? -16.032 21.812 0.851 1.00 50.28 190 PRO A CA 1
ATOM 1507 C C . PRO A 1 190 ? -17.487 21.372 1.102 1.00 50.28 190 PRO A C 1
ATOM 1509 O O . PRO A 1 190 ? -17.980 21.556 2.206 1.00 50.28 190 PRO A O 1
ATOM 1512 N N . ASN A 1 191 ? -18.169 20.772 0.119 1.00 50.09 191 ASN A N 1
ATOM 1513 C CA . ASN A 1 191 ? -19.601 20.460 0.174 1.00 50.09 191 ASN A CA 1
ATOM 1514 C C . ASN A 1 191 ? -19.948 18.988 -0.122 1.00 50.09 191 ASN A C 1
ATOM 1516 O O . ASN A 1 191 ? -21.122 18.672 -0.303 1.00 50.09 191 ASN A O 1
ATOM 1520 N N . VAL A 1 192 ? -18.966 18.085 -0.208 1.00 52.94 192 VAL A N 1
ATOM 1521 C CA . VAL A 1 192 ? -19.238 16.647 -0.376 1.00 52.94 192 VAL A CA 1
ATOM 1522 C C . VAL A 1 192 ? -18.982 15.949 0.951 1.00 52.94 192 VAL A C 1
ATOM 1524 O O . VAL A 1 192 ? -17.837 15.824 1.374 1.00 52.94 192 VAL A O 1
ATOM 1527 N N . ILE A 1 193 ? -20.051 15.484 1.601 1.00 57.03 193 ILE A N 1
ATOM 1528 C CA . ILE A 1 193 ? -19.940 14.617 2.777 1.00 57.03 193 ILE A CA 1
ATOM 1529 C C . ILE A 1 193 ? -19.402 13.268 2.280 1.00 57.03 193 ILE A C 1
ATOM 1531 O O . ILE A 1 193 ? -20.054 12.629 1.445 1.00 57.03 193 ILE A O 1
ATOM 1535 N N . PRO A 1 194 ? -18.209 12.837 2.717 1.00 62.53 194 PRO A N 1
ATOM 1536 C CA . PRO A 1 194 ? -17.645 11.584 2.249 1.00 62.53 194 PRO A CA 1
ATOM 1537 C C . PRO A 1 194 ? -18.496 10.414 2.760 1.00 62.53 194 PRO A C 1
ATOM 1539 O O . PRO A 1 194 ? -18.852 10.355 3.933 1.00 62.53 194 PRO A O 1
ATOM 1542 N N . LYS A 1 195 ? -18.827 9.472 1.866 1.00 69.69 195 LYS A N 1
ATOM 1543 C CA . LYS A 1 195 ? -19.622 8.268 2.192 1.00 69.69 195 LYS A CA 1
ATOM 1544 C C . LYS A 1 195 ? -18.900 7.299 3.137 1.00 69.69 195 LYS A C 1
ATOM 1546 O O . LYS A 1 195 ? -19.535 6.421 3.704 1.00 69.69 195 LYS A O 1
ATOM 1551 N N . SER A 1 196 ? -17.582 7.421 3.236 1.00 84.25 196 SER A N 1
ATOM 1552 C CA . SER A 1 196 ? -16.687 6.559 4.003 1.00 84.25 196 SER A CA 1
ATOM 1553 C C . SER A 1 196 ? -15.513 7.406 4.499 1.00 84.25 196 SER A C 1
ATOM 1555 O O . SER A 1 196 ? -15.144 8.406 3.873 1.00 84.25 196 SER A O 1
ATOM 1557 N N . ILE A 1 197 ? -14.966 7.036 5.654 1.00 88.44 197 ILE A N 1
ATOM 1558 C CA . ILE A 1 197 ? -13.864 7.741 6.313 1.00 88.44 197 ILE A CA 1
ATOM 1559 C C . ILE A 1 197 ? -12.548 7.450 5.581 1.00 88.44 197 ILE A C 1
ATOM 1561 O O . ILE A 1 197 ? -11.690 8.330 5.471 1.00 88.44 197 ILE A O 1
ATOM 1565 N N . ILE A 1 198 ? -12.410 6.238 5.038 1.00 91.38 198 ILE A N 1
ATOM 1566 C CA . ILE A 1 198 ? -11.302 5.845 4.167 1.00 91.38 198 ILE A CA 1
ATOM 1567 C C . ILE A 1 198 ? -11.695 6.099 2.702 1.00 91.38 198 ILE A C 1
ATOM 1569 O O . ILE A 1 198 ? -12.415 5.333 2.067 1.00 91.38 198 ILE A O 1
ATOM 1573 N N . GLN A 1 199 ? -11.206 7.200 2.144 1.00 89.56 199 GLN A N 1
ATOM 1574 C CA . GLN A 1 199 ? -11.621 7.704 0.841 1.00 89.56 199 GLN A CA 1
ATOM 1575 C C . GLN A 1 199 ? -10.852 7.044 -0.301 1.00 89.56 199 GLN A C 1
ATOM 1577 O O . GLN A 1 199 ? -9.622 7.090 -0.345 1.00 89.56 199 GLN A O 1
ATOM 1582 N N . SER A 1 200 ? -11.583 6.504 -1.275 1.00 90.56 200 SER A N 1
ATOM 1583 C CA . SER A 1 200 ? -10.992 6.035 -2.527 1.00 90.56 200 SER A CA 1
ATOM 1584 C C . SER A 1 200 ? -10.593 7.210 -3.421 1.00 90.56 200 SER A C 1
ATOM 1586 O O . SER A 1 200 ? -11.368 8.148 -3.620 1.00 90.56 200 SER A O 1
ATOM 1588 N N . ILE A 1 201 ? -9.383 7.146 -3.978 1.00 88.25 201 ILE A N 1
ATOM 1589 C CA . ILE A 1 201 ? -8.858 8.128 -4.929 1.00 88.25 201 ILE A CA 1
ATOM 1590 C C . ILE A 1 201 ? -8.702 7.464 -6.294 1.00 88.25 201 ILE A C 1
ATOM 1592 O O . ILE A 1 201 ? -8.144 6.373 -6.411 1.00 88.25 201 ILE A O 1
ATOM 1596 N N . SER A 1 202 ? -9.119 8.165 -7.351 1.00 89.06 202 SER A N 1
ATOM 1597 C CA . SER A 1 202 ? -8.791 7.754 -8.715 1.00 89.06 202 SER A CA 1
ATOM 1598 C C . SER A 1 202 ? -7.270 7.800 -8.946 1.00 89.06 202 SER A C 1
ATOM 1600 O O . SER A 1 202 ? -6.663 8.856 -8.744 1.00 89.06 202 SER A O 1
ATOM 1602 N N . PRO A 1 203 ? -6.640 6.722 -9.454 1.00 88.38 203 PRO A N 1
ATOM 1603 C CA . PRO A 1 203 ? -5.231 6.721 -9.866 1.00 88.38 203 PRO A CA 1
ATOM 1604 C C . PRO A 1 203 ? -4.822 7.898 -10.759 1.00 88.38 203 PRO A C 1
ATOM 1606 O O . PRO A 1 203 ? -3.703 8.403 -10.670 1.00 88.38 203 PRO A O 1
ATOM 1609 N N . GLN A 1 204 ? -5.744 8.376 -11.598 1.00 86.38 204 GLN A N 1
ATOM 1610 C CA . GLN A 1 204 ? -5.512 9.505 -12.500 1.00 86.38 204 GLN A CA 1
ATOM 1611 C C . GLN A 1 204 ? -5.346 10.832 -11.753 1.00 86.38 204 GLN A C 1
ATOM 1613 O O . GLN A 1 204 ? -4.636 11.714 -12.223 1.00 86.38 204 GLN A O 1
ATOM 1618 N N . SER A 1 205 ? -5.966 10.983 -10.581 1.00 85.38 205 SER A N 1
ATOM 1619 C CA . SER A 1 205 ? -5.854 12.204 -9.781 1.00 85.38 205 SER A CA 1
ATOM 1620 C C . SER A 1 205 ? -4.439 12.413 -9.252 1.00 85.38 205 SER A C 1
ATOM 1622 O O . SER A 1 205 ? -4.049 13.551 -9.030 1.00 85.38 205 SER A O 1
ATOM 1624 N N . ILE A 1 206 ? -3.663 11.339 -9.074 1.00 86.44 206 ILE A N 1
ATOM 1625 C CA . ILE A 1 206 ? -2.343 11.394 -8.434 1.00 86.44 206 ILE A CA 1
ATOM 1626 C C . ILE A 1 206 ? -1.184 11.341 -9.439 1.00 86.44 206 ILE A C 1
ATOM 1628 O O . ILE A 1 206 ? -0.023 11.508 -9.075 1.00 86.44 206 ILE A O 1
ATOM 1632 N N . SER A 1 207 ? -1.480 11.122 -10.723 1.00 86.88 207 SER A N 1
ATOM 1633 C CA . SER A 1 207 ? -0.475 10.813 -11.744 1.00 86.88 207 SER A CA 1
ATOM 1634 C C . SER A 1 207 ? 0.511 11.956 -12.006 1.00 86.88 207 SER A C 1
ATOM 1636 O O . SER A 1 207 ? 1.658 11.710 -12.378 1.00 86.88 207 SER A O 1
ATOM 1638 N N . SER A 1 208 ? 0.073 13.204 -11.820 1.00 86.81 208 SER A N 1
ATOM 1639 C CA . SER A 1 208 ? 0.893 14.409 -11.998 1.00 86.81 208 SER A CA 1
ATOM 1640 C C . SER A 1 208 ? 1.631 14.849 -10.734 1.00 86.81 208 SER A C 1
ATOM 1642 O O . SER A 1 208 ? 2.381 15.822 -10.788 1.00 86.81 208 SER A O 1
ATOM 1644 N N . PHE A 1 209 ? 1.410 14.188 -9.595 1.00 86.94 209 PHE A N 1
ATOM 1645 C CA . PHE A 1 209 ? 2.081 14.547 -8.350 1.00 86.94 209 PHE A CA 1
ATOM 1646 C C . PHE A 1 209 ? 3.551 14.121 -8.392 1.00 86.94 209 PHE A C 1
ATOM 1648 O O . PHE A 1 209 ? 3.879 13.112 -9.027 1.00 86.94 209 PHE A O 1
ATOM 1655 N N . PRO A 1 210 ? 4.449 14.866 -7.722 1.00 87.50 210 PRO A N 1
ATOM 1656 C CA . PRO A 1 210 ? 5.832 14.442 -7.567 1.00 87.50 210 PRO A CA 1
ATOM 1657 C C . PRO A 1 210 ? 5.895 13.122 -6.792 1.00 87.50 210 PRO A C 1
ATOM 1659 O O . PRO A 1 210 ? 5.148 12.900 -5.831 1.00 87.50 210 PRO A O 1
ATOM 1662 N N . LEU A 1 211 ? 6.818 12.251 -7.188 1.00 86.12 211 LEU A N 1
ATOM 1663 C CA . LEU A 1 211 ? 7.085 11.034 -6.438 1.00 86.12 211 LEU A CA 1
ATOM 1664 C C . LEU A 1 211 ? 7.875 11.373 -5.163 1.00 86.12 211 LEU A C 1
ATOM 1666 O O . LEU A 1 211 ? 8.985 11.902 -5.236 1.00 86.12 211 LEU A O 1
ATOM 1670 N N . LEU A 1 212 ? 7.300 11.093 -3.994 1.00 83.62 212 LEU A N 1
ATOM 1671 C CA . LEU A 1 212 ? 7.913 11.389 -2.702 1.00 83.62 212 LEU A CA 1
ATOM 1672 C C . LEU A 1 212 ? 8.762 10.219 -2.192 1.00 83.62 212 LEU A C 1
ATOM 1674 O O . LEU A 1 212 ? 8.436 9.062 -2.460 1.00 83.62 212 LEU A O 1
ATOM 1678 N N . PRO A 1 213 ? 9.836 10.485 -1.425 1.00 76.81 213 PRO A N 1
ATOM 1679 C CA . PRO A 1 213 ? 10.522 9.444 -0.669 1.00 76.81 213 PRO A CA 1
ATOM 1680 C C . PRO A 1 213 ? 9.630 8.907 0.462 1.00 76.81 213 PRO A C 1
ATOM 1682 O O . PRO A 1 213 ? 8.687 9.565 0.903 1.00 76.81 213 PRO A O 1
ATOM 1685 N N . HIS A 1 214 ? 9.949 7.709 0.948 1.00 66.81 214 HIS A N 1
ATOM 1686 C CA . HIS A 1 214 ? 9.210 7.089 2.045 1.00 66.81 214 HIS A CA 1
ATOM 1687 C C . HIS A 1 214 ? 9.463 7.783 3.403 1.00 66.81 214 HIS A C 1
ATOM 1689 O O . HIS A 1 214 ? 10.624 8.079 3.695 1.00 66.81 214 HIS A O 1
ATOM 1695 N N . PRO A 1 215 ? 8.445 7.962 4.277 1.00 56.75 215 PRO A N 1
ATOM 1696 C CA . PRO A 1 215 ? 8.584 8.620 5.583 1.00 56.75 215 PRO A CA 1
ATOM 1697 C C . PRO A 1 215 ? 9.563 7.974 6.570 1.00 56.75 215 PRO A C 1
ATOM 1699 O O . PRO A 1 215 ? 9.969 8.628 7.524 1.00 56.75 215 PRO A O 1
ATOM 1702 N N . SER A 1 216 ? 9.913 6.697 6.395 1.00 52.03 216 SER A N 1
ATOM 1703 C CA . SER A 1 216 ? 10.836 5.979 7.293 1.00 52.03 216 SER A CA 1
ATOM 1704 C C . SER A 1 216 ? 12.268 5.853 6.776 1.00 52.03 216 SER A C 1
ATOM 1706 O O . SER A 1 216 ? 13.080 5.170 7.397 1.00 52.03 216 SER A O 1
ATOM 1708 N N . LEU A 1 217 ? 12.595 6.479 5.642 1.00 51.25 217 LEU A N 1
ATOM 1709 C CA . LEU A 1 217 ? 13.987 6.586 5.223 1.00 51.25 217 LEU A CA 1
ATOM 1710 C C . LEU A 1 217 ? 14.692 7.587 6.146 1.00 51.25 217 LEU A C 1
ATOM 1712 O O . LEU A 1 217 ? 14.632 8.795 5.927 1.00 51.25 217 LEU A O 1
ATOM 1716 N N . ASP A 1 218 ? 15.360 7.066 7.176 1.00 36.66 218 ASP A N 1
ATOM 1717 C CA . ASP A 1 218 ? 16.327 7.821 7.965 1.00 36.66 218 ASP A CA 1
ATOM 1718 C C . ASP A 1 218 ? 17.416 8.346 7.022 1.00 36.66 218 ASP A C 1
ATOM 1720 O O . ASP A 1 218 ? 18.273 7.608 6.532 1.00 36.66 218 ASP A O 1
ATOM 1724 N N . PHE A 1 219 ? 17.412 9.655 6.784 1.00 42.75 219 PHE A N 1
ATOM 1725 C CA . PHE A 1 219 ? 18.431 10.354 5.995 1.00 42.75 219 PHE A CA 1
ATOM 1726 C C . PHE A 1 219 ? 19.841 10.306 6.631 1.00 42.75 219 PHE A C 1
ATOM 1728 O O . PHE A 1 219 ? 20.784 10.886 6.098 1.00 42.75 219 PHE A O 1
ATOM 1735 N N . THR A 1 220 ? 20.008 9.627 7.770 1.00 32.09 220 THR A N 1
ATOM 1736 C CA . THR A 1 220 ? 21.186 9.702 8.647 1.00 32.09 220 THR A CA 1
ATOM 1737 C C . THR A 1 220 ? 22.137 8.502 8.563 1.00 32.09 220 THR A C 1
ATOM 1739 O O . THR A 1 220 ? 23.190 8.535 9.192 1.00 32.09 220 THR A O 1
ATOM 1742 N N . SER A 1 221 ? 21.842 7.462 7.770 1.00 30.94 221 SER A N 1
ATOM 1743 C CA . SER A 1 221 ? 22.692 6.254 7.681 1.00 30.94 221 SER A CA 1
ATOM 1744 C C . SER A 1 221 ? 23.020 5.785 6.256 1.00 30.94 221 SER A C 1
ATOM 1746 O O . SER A 1 221 ? 23.333 4.620 6.024 1.00 30.94 221 SER A O 1
ATOM 1748 N N . SER A 1 222 ? 23.051 6.709 5.291 1.00 31.08 222 SER A N 1
ATOM 1749 C CA . SER A 1 222 ? 23.710 6.478 3.999 1.00 31.08 222 SER A CA 1
ATOM 1750 C C . SER A 1 222 ? 24.574 7.671 3.591 1.00 31.08 222 SER A C 1
ATOM 1752 O O . SER A 1 222 ? 24.232 8.498 2.747 1.00 31.08 222 SER A O 1
ATOM 1754 N N . SER A 1 223 ? 25.790 7.714 4.130 1.00 40.22 223 SER A N 1
ATOM 1755 C CA . SER A 1 223 ? 26.906 8.155 3.300 1.00 40.22 223 SER A CA 1
ATOM 1756 C C . SER A 1 223 ? 26.905 7.260 2.051 1.00 40.22 223 SER A C 1
ATOM 1758 O O . SER A 1 223 ? 27.160 6.064 2.139 1.00 40.22 223 SER A O 1
ATOM 1760 N N . SER A 1 224 ? 26.555 7.837 0.896 1.00 36.34 224 SER A N 1
ATOM 1761 C CA . SER A 1 224 ? 26.461 7.214 -0.439 1.00 36.34 224 SER A CA 1
ATOM 1762 C C . SER A 1 224 ? 25.188 6.417 -0.793 1.00 36.34 224 SER A C 1
ATOM 1764 O O . SER A 1 224 ? 25.257 5.231 -1.086 1.00 36.34 224 SER A O 1
ATOM 1766 N N . THR A 1 225 ? 24.018 7.061 -0.907 1.00 33.28 225 THR A N 1
ATOM 1767 C CA . THR A 1 225 ? 23.079 6.772 -2.025 1.00 33.28 225 THR A CA 1
ATOM 1768 C C . THR A 1 225 ? 22.000 7.854 -2.206 1.00 33.28 225 THR A C 1
ATOM 1770 O O . THR A 1 225 ? 20.970 7.872 -1.548 1.00 33.28 225 THR A O 1
ATOM 1773 N N . THR A 1 226 ? 22.246 8.736 -3.180 1.00 36.09 226 THR A N 1
ATOM 1774 C CA . THR A 1 226 ? 21.251 9.311 -4.106 1.00 36.09 226 THR A CA 1
ATOM 1775 C C . THR A 1 226 ? 20.034 10.056 -3.529 1.00 36.09 226 THR A C 1
ATOM 1777 O O . THR A 1 226 ? 18.892 9.720 -3.833 1.00 36.09 226 THR A O 1
ATOM 1780 N N . THR A 1 227 ? 20.257 11.206 -2.892 1.00 33.59 227 THR A N 1
ATOM 1781 C CA . THR A 1 227 ? 19.646 12.432 -3.432 1.00 33.59 227 THR A CA 1
ATOM 1782 C C . THR A 1 227 ? 20.421 12.787 -4.690 1.00 33.59 227 THR A C 1
ATOM 1784 O O . THR A 1 227 ? 21.406 13.519 -4.667 1.00 33.59 227 THR A O 1
ATOM 1787 N N . THR A 1 228 ? 20.026 12.196 -5.813 1.00 36.88 228 THR A N 1
ATOM 1788 C CA . THR A 1 228 ? 20.507 12.646 -7.112 1.00 36.88 228 THR A CA 1
ATOM 1789 C C . THR A 1 228 ? 19.895 14.025 -7.326 1.00 36.88 228 THR A C 1
ATOM 1791 O O . THR A 1 228 ? 18.797 14.165 -7.859 1.00 36.88 228 THR A O 1
ATOM 1794 N N . THR A 1 229 ? 20.599 15.071 -6.904 1.00 31.28 229 THR A N 1
ATOM 1795 C CA . THR A 1 229 ? 20.583 16.323 -7.650 1.00 31.28 229 THR A CA 1
ATOM 1796 C C . THR A 1 229 ? 21.105 15.973 -9.035 1.00 31.28 229 THR A C 1
ATOM 1798 O O . THR A 1 229 ? 22.304 16.016 -9.282 1.00 31.28 229 THR A O 1
ATOM 1801 N N . ILE A 1 230 ? 20.202 15.515 -9.901 1.00 40.34 230 ILE A N 1
ATOM 1802 C CA . ILE A 1 230 ? 20.401 15.465 -11.341 1.00 40.34 230 ILE A CA 1
ATOM 1803 C C . ILE A 1 230 ? 20.526 16.936 -11.746 1.00 40.34 230 ILE A C 1
ATOM 1805 O O . ILE A 1 230 ? 19.519 17.650 -11.709 1.00 40.34 230 ILE A O 1
ATOM 1809 N N . PRO A 1 231 ? 21.718 17.443 -12.098 1.00 37.03 231 PRO A N 1
ATOM 1810 C CA . PRO A 1 231 ? 21.864 18.817 -12.534 1.00 37.03 231 PRO A CA 1
ATOM 1811 C C . PRO A 1 231 ? 21.404 18.859 -13.996 1.00 37.03 231 PRO A C 1
ATOM 1813 O O . PRO A 1 231 ? 22.217 18.718 -14.901 1.00 37.03 231 PRO A O 1
ATOM 1816 N N . SER A 1 232 ? 20.084 18.889 -14.237 1.00 40.06 232 SER A N 1
ATOM 1817 C CA . SER A 1 232 ? 19.434 19.257 -15.524 1.00 40.06 232 SER A CA 1
ATOM 1818 C C . SER A 1 232 ? 17.935 18.912 -15.637 1.00 40.06 232 SER A C 1
ATOM 1820 O O . SER A 1 232 ? 17.379 19.038 -16.730 1.00 40.06 232 SER A O 1
ATOM 1822 N N . LEU A 1 233 ? 17.248 18.490 -14.567 1.00 44.06 233 LEU A N 1
ATOM 1823 C CA . LEU A 1 233 ? 15.784 18.376 -14.586 1.00 44.06 233 LEU A CA 1
ATOM 1824 C C . LEU A 1 233 ? 15.202 19.334 -13.542 1.00 44.06 233 LEU A C 1
ATOM 1826 O O . LEU A 1 233 ? 15.335 19.096 -12.348 1.00 44.06 233 LEU A O 1
ATOM 1830 N N . ASP A 1 234 ? 14.588 20.426 -13.998 1.00 56.16 234 ASP A N 1
ATOM 1831 C CA . ASP A 1 234 ? 14.116 21.561 -13.184 1.00 56.16 234 ASP A CA 1
ATOM 1832 C C . ASP A 1 234 ? 13.032 21.208 -12.132 1.00 56.16 234 ASP A C 1
ATOM 1834 O O . ASP A 1 234 ? 12.496 22.095 -11.467 1.00 56.16 234 ASP A O 1
AT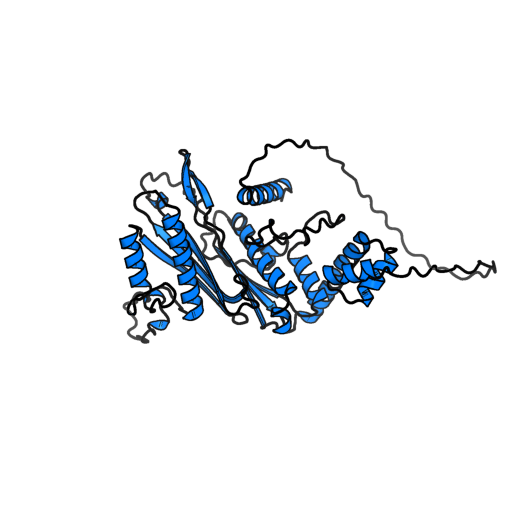OM 1838 N N . SER A 1 235 ? 12.659 19.930 -11.966 1.00 63.66 235 SER A N 1
ATOM 1839 C CA . SER A 1 235 ? 11.666 19.428 -11.001 1.00 63.66 235 SER A CA 1
ATOM 1840 C C . SER A 1 235 ? 11.805 17.907 -10.775 1.00 63.66 235 SER A C 1
ATOM 1842 O O . SER A 1 235 ? 12.265 17.203 -11.682 1.00 63.66 235 SER A O 1
ATOM 1844 N N . PRO A 1 236 ? 11.405 17.371 -9.599 1.00 74.94 236 PRO A N 1
ATOM 1845 C CA . PRO A 1 236 ? 11.342 15.924 -9.369 1.00 74.94 236 PRO A CA 1
ATOM 1846 C C . PRO A 1 236 ? 10.371 15.253 -10.357 1.00 74.94 236 PRO A C 1
ATOM 1848 O O . PRO A 1 236 ? 9.381 15.882 -10.744 1.00 74.94 236 PRO A O 1
ATOM 1851 N N . PRO A 1 237 ? 10.624 13.995 -10.769 1.00 84.44 237 PRO A N 1
ATOM 1852 C CA . PRO A 1 237 ? 9.741 13.303 -11.696 1.00 84.44 237 PRO A CA 1
ATOM 1853 C C . PRO A 1 237 ? 8.352 13.113 -11.087 1.00 84.44 237 PRO A C 1
ATOM 1855 O O . PRO A 1 237 ? 8.191 12.853 -9.888 1.00 84.44 237 PRO A O 1
ATOM 1858 N N . THR A 1 238 ? 7.345 13.235 -11.941 1.00 90.06 238 THR A N 1
ATOM 1859 C CA . THR A 1 238 ? 5.966 12.905 -11.578 1.00 90.06 238 THR A CA 1
ATOM 1860 C C . THR A 1 238 ? 5.786 11.395 -11.443 1.00 90.06 238 THR A C 1
ATOM 1862 O O . THR A 1 238 ? 6.545 10.610 -12.016 1.00 90.06 238 THR A O 1
ATOM 1865 N N . LEU A 1 239 ? 4.738 10.973 -10.735 1.00 91.88 239 LEU A N 1
ATOM 1866 C CA . LEU A 1 239 ? 4.381 9.562 -10.598 1.00 91.88 239 LEU A CA 1
ATOM 1867 C C . LEU A 1 239 ? 4.257 8.871 -11.959 1.00 91.88 239 LEU A C 1
ATOM 1869 O O . LEU A 1 239 ? 4.802 7.785 -12.141 1.00 91.88 239 LEU A O 1
ATOM 1873 N N . ASN A 1 240 ? 3.589 9.505 -12.928 1.00 91.94 240 ASN A N 1
ATOM 1874 C CA . ASN A 1 240 ? 3.429 8.936 -14.265 1.00 91.94 240 ASN A CA 1
ATOM 1875 C C . ASN A 1 240 ? 4.768 8.798 -15.004 1.00 91.94 240 ASN A C 1
ATOM 1877 O O . ASN A 1 240 ? 5.030 7.775 -15.629 1.00 91.94 240 ASN A O 1
ATOM 1881 N N . GLU A 1 241 ? 5.649 9.796 -14.916 1.00 91.88 241 GLU A N 1
ATOM 1882 C CA . GLU A 1 241 ? 6.983 9.691 -15.517 1.00 91.88 241 GLU A CA 1
ATOM 1883 C C . GLU A 1 241 ? 7.801 8.558 -14.895 1.00 91.88 241 GLU A C 1
ATOM 1885 O O . GLU A 1 241 ? 8.464 7.814 -15.618 1.00 91.88 241 GLU A O 1
ATOM 1890 N N . SER A 1 242 ? 7.730 8.400 -13.572 1.00 92.62 242 SER A N 1
ATOM 1891 C CA . SER A 1 242 ? 8.386 7.304 -12.861 1.00 92.62 242 SER A CA 1
ATOM 1892 C C . SER A 1 242 ? 7.775 5.939 -13.188 1.00 92.62 242 SER A C 1
ATOM 1894 O O . SER A 1 242 ? 8.519 4.970 -13.325 1.00 92.62 242 SER A O 1
ATOM 1896 N N . LEU A 1 243 ? 6.454 5.855 -13.387 1.00 94.25 243 LEU A N 1
ATOM 1897 C CA . LEU A 1 243 ? 5.778 4.639 -13.847 1.00 94.25 243 LEU A CA 1
ATOM 1898 C C . LEU A 1 243 ? 6.281 4.223 -15.233 1.00 94.25 243 LEU A C 1
ATOM 1900 O O . LEU A 1 243 ? 6.665 3.073 -15.438 1.00 94.25 243 LEU A O 1
ATOM 1904 N N . LEU A 1 244 ? 6.323 5.165 -16.179 1.00 93.75 244 LEU A N 1
ATOM 1905 C CA . LEU A 1 244 ? 6.825 4.908 -17.528 1.00 93.75 244 LEU A CA 1
ATOM 1906 C C . LEU A 1 244 ? 8.298 4.503 -17.504 1.00 93.75 244 LEU A C 1
ATOM 1908 O O . LEU A 1 244 ? 8.689 3.563 -18.190 1.00 93.75 244 LEU A O 1
ATOM 1912 N N . GLU A 1 245 ? 9.119 5.160 -16.686 1.00 91.75 245 GLU A N 1
ATOM 1913 C CA . GLU A 1 245 ? 10.515 4.767 -16.498 1.00 91.75 245 GLU A CA 1
ATOM 1914 C C . GLU A 1 245 ? 10.637 3.324 -15.980 1.00 91.75 245 GLU A C 1
ATOM 1916 O O . GLU A 1 245 ? 11.456 2.553 -16.492 1.00 91.75 245 GLU A O 1
ATOM 1921 N N . LEU A 1 246 ? 9.800 2.935 -15.013 1.00 93.19 246 LEU A N 1
ATOM 1922 C CA . LEU A 1 246 ? 9.774 1.587 -14.448 1.00 93.19 246 LEU A CA 1
ATOM 1923 C C . LEU A 1 246 ? 9.354 0.540 -15.491 1.00 93.19 246 LEU A C 1
ATOM 1925 O O . LEU A 1 246 ? 10.038 -0.471 -15.639 1.00 93.19 246 LEU A O 1
ATOM 1929 N N . ILE A 1 247 ? 8.302 0.806 -16.271 1.00 94.31 247 ILE A N 1
ATOM 1930 C CA . ILE A 1 247 ? 7.867 -0.043 -17.397 1.00 94.31 247 ILE A CA 1
ATOM 1931 C C . ILE A 1 247 ? 8.973 -0.141 -18.457 1.00 94.31 247 ILE A C 1
ATOM 1933 O O . ILE A 1 247 ? 9.258 -1.215 -18.989 1.00 94.31 247 ILE A O 1
ATOM 1937 N N . GLY A 1 248 ? 9.652 0.970 -18.750 1.00 91.31 248 GLY A N 1
ATOM 1938 C CA . GLY A 1 248 ? 10.784 1.020 -19.672 1.00 91.31 248 GLY A CA 1
ATOM 1939 C C . GLY A 1 248 ? 11.911 0.076 -19.254 1.00 91.31 248 GLY A C 1
ATOM 1940 O O . GLY A 1 248 ? 12.418 -0.684 -20.092 1.00 91.31 248 GLY A O 1
ATOM 1941 N N . LYS A 1 249 ? 12.250 0.094 -17.959 1.00 89.06 249 LYS A N 1
ATOM 1942 C CA . LYS A 1 249 ? 13.310 -0.711 -17.337 1.00 89.06 249 LYS A CA 1
ATOM 1943 C C . LYS A 1 249 ? 12.939 -2.186 -17.183 1.00 89.06 249 LYS A C 1
ATOM 1945 O O . LYS A 1 249 ? 13.739 -3.037 -17.560 1.00 89.06 249 LYS A O 1
ATOM 1950 N N . LEU A 1 250 ? 11.754 -2.485 -16.652 1.00 91.88 250 LEU A N 1
ATOM 1951 C CA . LEU A 1 250 ? 11.336 -3.851 -16.318 1.00 91.88 250 LEU A CA 1
ATOM 1952 C C . LEU A 1 250 ? 10.667 -4.577 -17.489 1.00 91.88 250 LEU A C 1
ATOM 1954 O O . LEU A 1 250 ? 10.768 -5.792 -17.593 1.00 91.88 250 LEU A O 1
ATOM 1958 N N . GLY A 1 251 ? 10.058 -3.841 -18.420 1.00 92.50 251 GLY A N 1
ATOM 1959 C CA . GLY A 1 251 ? 9.477 -4.411 -19.634 1.00 92.50 251 GLY A CA 1
ATOM 1960 C C . GLY A 1 251 ? 8.169 -5.175 -19.435 1.00 92.50 251 GLY A C 1
ATOM 1961 O O . GLY A 1 251 ? 7.805 -5.937 -20.325 1.00 92.50 251 GLY A O 1
ATOM 1962 N N . GLU A 1 252 ? 7.473 -4.955 -18.321 1.00 94.56 252 GLU A N 1
ATOM 1963 C CA . GLU A 1 252 ? 6.160 -5.536 -18.024 1.00 94.56 252 GLU A CA 1
ATOM 1964 C C . GLU A 1 252 ? 5.071 -4.462 -17.966 1.00 94.56 252 GLU A C 1
ATOM 1966 O O . GLU A 1 252 ? 5.349 -3.282 -17.732 1.00 94.56 252 GLU A O 1
ATOM 1971 N N . ASN A 1 253 ? 3.821 -4.884 -18.157 1.00 95.94 253 ASN A N 1
ATOM 1972 C CA . ASN A 1 253 ? 2.644 -4.101 -17.829 1.00 95.94 253 ASN A CA 1
ATOM 1973 C C . ASN A 1 253 ? 2.606 -3.866 -16.318 1.00 95.94 253 ASN A C 1
ATOM 1975 O O . ASN A 1 253 ? 2.411 -4.803 -15.545 1.00 95.94 253 ASN A O 1
ATOM 1979 N N . ILE A 1 254 ? 2.788 -2.614 -15.909 1.00 96.75 254 ILE A N 1
ATOM 1980 C CA . ILE A 1 254 ? 2.687 -2.188 -14.517 1.00 96.75 254 ILE A CA 1
ATOM 1981 C C . ILE A 1 254 ? 1.576 -1.157 -14.437 1.00 96.75 254 ILE A C 1
ATOM 1983 O O . ILE A 1 254 ? 1.567 -0.193 -15.205 1.00 96.75 254 ILE A O 1
ATOM 1987 N N . ASN A 1 255 ? 0.647 -1.345 -13.507 1.00 94.50 255 ASN A N 1
ATOM 1988 C CA . ASN A 1 255 ? -0.456 -0.418 -13.311 1.00 94.50 255 ASN A CA 1
ATOM 1989 C C . ASN A 1 255 ? -0.653 -0.091 -11.828 1.00 94.50 255 ASN A C 1
ATOM 1991 O O . ASN A 1 255 ? -0.312 -0.869 -10.940 1.00 94.50 255 ASN A O 1
ATOM 1995 N N . LEU A 1 256 ? -1.199 1.095 -11.587 1.00 94.94 256 LEU A N 1
ATOM 1996 C CA . LEU A 1 256 ? -1.706 1.525 -10.293 1.00 94.94 256 LEU A CA 1
ATOM 1997 C C . LEU A 1 256 ? -3.202 1.194 -10.261 1.00 94.94 256 LEU A C 1
ATOM 1999 O O . LEU A 1 256 ? -3.984 1.873 -10.928 1.00 94.94 256 LEU A O 1
ATOM 2003 N N . SER A 1 257 ? -3.579 0.148 -9.526 1.00 94.56 257 SER A N 1
ATOM 2004 C CA . SER A 1 257 ? -4.941 -0.399 -9.554 1.00 94.56 257 SER A CA 1
ATOM 2005 C C . SER A 1 257 ? -5.918 0.407 -8.719 1.00 94.56 257 SER A C 1
ATOM 2007 O O . SER A 1 257 ? -6.981 0.797 -9.198 1.00 94.56 257 SER A O 1
ATOM 2009 N N . ARG A 1 258 ? -5.575 0.654 -7.454 1.00 94.75 258 ARG A N 1
ATOM 2010 C CA . ARG A 1 258 ? -6.454 1.352 -6.513 1.00 94.75 258 ARG A CA 1
ATOM 2011 C C . ARG A 1 258 ? -5.668 2.031 -5.407 1.00 94.75 258 ARG A C 1
ATOM 2013 O O . ARG A 1 258 ? -4.566 1.607 -5.055 1.00 94.75 258 ARG A O 1
ATOM 2020 N N . ILE A 1 259 ? -6.263 3.100 -4.885 1.00 94.50 259 ILE A N 1
ATOM 2021 C CA . ILE A 1 259 ? -5.739 3.914 -3.793 1.00 94.50 259 ILE A CA 1
ATOM 2022 C C . ILE A 1 259 ? -6.885 4.236 -2.854 1.00 94.50 259 ILE A C 1
ATOM 2024 O O . ILE A 1 259 ? -7.954 4.668 -3.290 1.00 94.50 259 ILE A O 1
ATOM 2028 N N . GLU A 1 260 ? -6.621 4.090 -1.568 1.00 93.81 260 GLU A N 1
ATOM 2029 C CA . GLU A 1 260 ? -7.493 4.558 -0.510 1.00 93.81 260 GLU A CA 1
ATOM 2030 C C . GLU A 1 260 ? -6.668 5.305 0.533 1.00 93.81 260 GLU A C 1
ATOM 2032 O O . GLU A 1 260 ? -5.558 4.899 0.889 1.00 93.81 260 GLU A O 1
ATOM 2037 N N . ILE A 1 261 ? -7.200 6.431 1.002 1.00 92.44 261 ILE A N 1
ATOM 2038 C CA . ILE A 1 261 ? -6.544 7.280 1.988 1.00 92.44 261 ILE A CA 1
ATOM 2039 C C . ILE A 1 261 ? -7.451 7.527 3.179 1.00 92.44 261 ILE A C 1
ATOM 2041 O O . ILE A 1 261 ? -8.650 7.754 3.053 1.00 92.44 261 ILE A O 1
ATOM 2045 N N . PHE A 1 262 ? -6.843 7.563 4.350 1.00 90.69 262 PHE A N 1
ATOM 2046 C CA . PHE A 1 262 ? -7.433 8.156 5.527 1.00 90.69 262 PHE A CA 1
ATOM 2047 C C . PHE A 1 262 ? -6.731 9.479 5.808 1.00 90.69 262 PHE A C 1
ATOM 2049 O O . PHE A 1 262 ? -5.509 9.527 5.990 1.00 90.69 262 PHE A O 1
ATOM 2056 N N . ASN A 1 263 ? -7.514 10.553 5.873 1.00 84.38 263 ASN A N 1
ATOM 2057 C CA . ASN A 1 263 ? -7.031 11.832 6.355 1.00 84.38 263 ASN A CA 1
ATOM 2058 C C . ASN A 1 263 ? -7.805 12.265 7.593 1.00 84.38 263 ASN A C 1
ATOM 2060 O O . ASN A 1 263 ? -9.021 12.452 7.537 1.00 84.38 263 ASN A O 1
ATOM 2064 N N . ASN A 1 264 ? -7.076 12.515 8.676 1.00 73.94 264 ASN A N 1
ATOM 2065 C CA . ASN A 1 264 ? -7.627 13.146 9.856 1.00 73.94 264 ASN A CA 1
ATOM 2066 C C . ASN A 1 264 ? -7.889 14.644 9.595 1.00 73.94 264 ASN A C 1
ATOM 2068 O O . ASN A 1 264 ? -7.045 15.507 9.842 1.00 73.94 264 ASN A O 1
ATOM 2072 N N . ASN A 1 265 ? -9.066 14.956 9.056 1.00 60.88 265 ASN A N 1
ATOM 2073 C CA . ASN A 1 265 ? -9.540 16.322 8.862 1.00 60.88 265 ASN A CA 1
ATOM 2074 C C . ASN A 1 265 ? -10.177 16.855 10.149 1.00 60.88 265 ASN A C 1
ATOM 2076 O O . ASN A 1 265 ? -11.386 17.051 10.212 1.00 60.88 265 ASN A O 1
ATOM 2080 N N . ASN A 1 266 ? -9.371 17.212 11.147 1.00 50.34 266 ASN A N 1
ATOM 2081 C CA . ASN A 1 266 ? -9.856 17.991 12.296 1.00 50.34 266 ASN A CA 1
ATOM 2082 C C . ASN A 1 266 ? -10.131 19.476 11.950 1.00 50.34 266 ASN A C 1
ATOM 2084 O O . ASN A 1 266 ? -10.125 20.339 12.821 1.00 50.34 266 ASN A O 1
ATOM 2088 N N . ASN A 1 267 ? -10.419 19.771 10.677 1.00 41.78 267 ASN A N 1
ATOM 2089 C CA . ASN A 1 267 ? -10.931 21.055 10.199 1.00 41.78 267 ASN A CA 1
ATOM 2090 C C . ASN A 1 267 ? -12.427 20.968 9.868 1.00 41.78 267 ASN A C 1
ATOM 2092 O O . ASN A 1 267 ? -12.899 21.674 8.976 1.00 41.78 267 ASN A O 1
ATOM 2096 N N . ASN A 1 268 ? -13.199 20.176 10.616 1.00 38.97 268 ASN A N 1
ATOM 2097 C CA . ASN A 1 268 ? -14.598 20.533 10.830 1.00 38.97 268 ASN A CA 1
ATOM 2098 C C . ASN A 1 268 ? -14.612 21.811 11.675 1.00 38.97 268 ASN A C 1
ATOM 2100 O O . ASN A 1 268 ? -14.888 21.814 12.869 1.00 38.97 268 ASN A O 1
ATOM 2104 N N . HIS A 1 269 ? -14.306 22.933 11.022 1.00 37.97 269 HIS A N 1
ATOM 2105 C CA . HIS A 1 269 ? -14.818 24.228 11.414 1.00 37.97 269 HIS A CA 1
ATOM 2106 C C . HIS A 1 269 ? -16.321 24.171 11.115 1.00 37.97 269 HIS A C 1
ATOM 2108 O O . HIS A 1 269 ? -16.811 24.766 10.158 1.00 37.97 269 HIS A O 1
ATOM 2114 N N . SER A 1 270 ? -17.050 23.384 11.909 1.00 35.16 270 SER A N 1
ATOM 2115 C CA . SER A 1 270 ? -18.488 23.507 12.028 1.00 35.16 270 SER A CA 1
ATOM 2116 C C . SER A 1 270 ? -18.711 24.944 12.463 1.00 35.16 270 SER A C 1
ATOM 2118 O O . SER A 1 270 ? -18.460 25.320 13.606 1.00 35.16 270 SER A O 1
ATOM 2120 N N . SER A 1 271 ? -19.129 25.787 11.528 1.00 34.69 271 SER A N 1
ATOM 2121 C CA . SER A 1 271 ? -19.746 27.075 11.809 1.00 34.69 271 SER A CA 1
ATOM 2122 C C . SER A 1 271 ? -21.135 26.846 12.417 1.00 34.69 271 SER A C 1
ATOM 2124 O O . SER A 1 271 ? -22.131 27.370 11.926 1.00 34.69 271 SER A O 1
ATOM 2126 N N . SER A 1 272 ? -21.221 26.007 13.445 1.00 34.03 272 SER A N 1
ATOM 2127 C CA . SER A 1 272 ? -22.378 25.882 14.312 1.00 34.03 272 SER A CA 1
ATOM 2128 C C . SER A 1 272 ? -22.037 26.664 15.570 1.00 34.03 272 SER A C 1
ATOM 2130 O O . SER A 1 272 ? -21.161 26.265 16.333 1.00 34.03 272 SER A O 1
ATOM 2132 N N . ASN A 1 273 ? -22.728 27.782 15.776 1.00 36.66 273 ASN A N 1
ATOM 2133 C CA . ASN A 1 273 ? -22.717 28.591 16.998 1.00 36.66 273 ASN A CA 1
ATOM 2134 C C . ASN A 1 273 ? -23.268 27.836 18.234 1.00 36.66 273 ASN A C 1
ATOM 2136 O O . ASN A 1 273 ? -23.739 28.463 19.178 1.00 36.66 273 ASN A O 1
ATOM 2140 N N . ASP A 1 274 ? -23.217 26.504 18.246 1.00 38.41 274 ASP A N 1
ATOM 2141 C CA . ASP A 1 274 ? -23.695 25.678 19.344 1.00 38.41 274 ASP A CA 1
ATOM 2142 C C . ASP A 1 274 ? -22.545 25.425 20.313 1.00 38.41 274 ASP A C 1
ATOM 2144 O O . ASP A 1 274 ? -21.730 24.517 20.159 1.00 38.41 274 ASP A O 1
ATOM 2148 N N . SER A 1 275 ? -22.498 26.254 21.349 1.00 40.25 275 SER A N 1
ATOM 2149 C CA . SER A 1 275 ? -21.543 26.221 22.458 1.00 40.25 275 SER A CA 1
ATOM 2150 C C . SER A 1 275 ? -21.665 24.991 23.383 1.00 40.25 275 SER A C 1
ATOM 2152 O O . SER A 1 275 ? -21.257 25.071 24.535 1.00 40.25 275 SER A O 1
ATOM 2154 N N . ASN A 1 276 ? -22.212 23.865 22.904 1.00 40.28 276 ASN A N 1
ATOM 2155 C CA . ASN A 1 276 ? -22.491 22.661 23.703 1.00 40.28 276 ASN A CA 1
ATOM 2156 C C . ASN A 1 276 ? -21.967 21.334 23.110 1.00 40.28 276 ASN A C 1
ATOM 2158 O O . ASN A 1 276 ? -22.219 20.282 23.698 1.00 40.28 276 ASN A O 1
ATOM 2162 N N . ASN A 1 277 ? -21.241 21.330 21.986 1.00 40.84 277 ASN A N 1
ATOM 2163 C CA . ASN A 1 277 ? -20.743 20.074 21.411 1.00 40.84 277 ASN A CA 1
ATOM 2164 C C . ASN A 1 277 ? -19.347 19.707 21.940 1.00 40.84 277 ASN A C 1
ATOM 2166 O O . ASN A 1 277 ? -18.348 20.313 21.564 1.00 40.84 277 ASN A O 1
ATOM 2170 N N . ASN A 1 278 ? -19.290 18.643 22.750 1.00 49.44 278 ASN A N 1
ATOM 2171 C CA . ASN A 1 278 ? -18.082 17.950 23.236 1.00 49.44 278 ASN A CA 1
ATOM 2172 C C . ASN A 1 278 ? -17.275 17.236 22.118 1.00 49.44 278 ASN A C 1
ATOM 2174 O O . ASN A 1 278 ? -16.625 16.221 22.367 1.00 49.44 278 ASN A O 1
ATOM 2178 N N . ASP A 1 279 ? -17.328 17.710 20.868 1.00 52.12 279 ASP A N 1
ATOM 2179 C CA . ASP A 1 279 ? -16.563 17.124 19.753 1.00 52.12 279 ASP A CA 1
ATOM 2180 C C . ASP A 1 279 ? -15.052 17.401 19.866 1.00 52.12 279 ASP A C 1
ATOM 2182 O O . ASP A 1 279 ? -14.252 16.786 19.161 1.00 52.12 279 ASP A O 1
ATOM 2186 N N . ASP A 1 280 ? -14.641 18.259 20.804 1.00 55.28 280 ASP A N 1
ATOM 2187 C CA . ASP A 1 280 ? -13.236 18.543 21.093 1.00 55.28 280 ASP A CA 1
ATOM 2188 C C . ASP A 1 280 ? -12.457 17.354 21.693 1.00 55.28 280 ASP A C 1
ATOM 2190 O O . ASP A 1 280 ? -11.223 17.381 21.657 1.00 55.28 280 ASP A O 1
ATOM 2194 N N . ASP A 1 281 ? -13.131 16.295 22.149 1.00 68.44 281 ASP A N 1
ATOM 2195 C CA . ASP A 1 281 ? -12.501 15.150 22.827 1.00 68.44 281 ASP A CA 1
ATOM 2196 C C . ASP A 1 281 ? -12.270 13.920 21.933 1.00 68.44 281 ASP A C 1
ATOM 2198 O O . ASP A 1 281 ? -11.715 12.919 22.398 1.00 68.44 281 ASP A O 1
ATOM 2202 N N . LYS A 1 282 ? -12.682 13.969 20.659 1.00 80.12 282 LYS A N 1
ATOM 2203 C CA . LYS 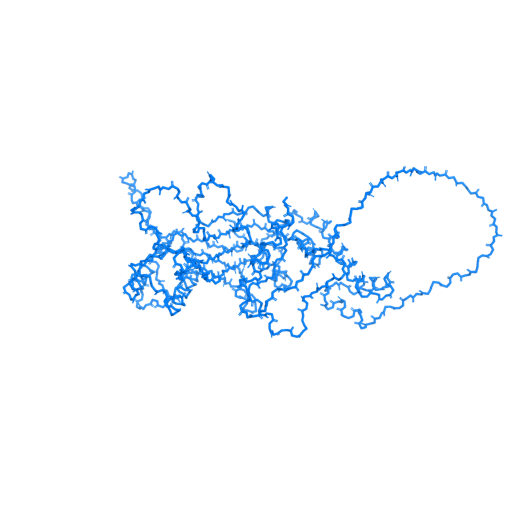A 1 282 ? -12.528 12.852 19.715 1.00 80.12 282 LYS A CA 1
ATOM 2204 C C . LYS A 1 282 ? -11.250 12.980 18.896 1.00 80.12 282 LYS A C 1
ATOM 2206 O O . LYS A 1 282 ? -10.961 14.019 18.301 1.00 80.12 282 LYS A O 1
ATOM 2211 N N . ILE A 1 283 ? -10.502 11.888 18.815 1.00 83.69 283 ILE A N 1
ATOM 2212 C CA . ILE A 1 283 ? -9.304 11.765 17.988 1.00 83.69 283 ILE A CA 1
ATOM 2213 C C . ILE A 1 283 ? -9.447 10.535 17.109 1.00 83.69 283 ILE A C 1
ATOM 2215 O O . ILE A 1 283 ? -9.648 9.428 17.602 1.00 83.69 283 ILE A O 1
ATOM 2219 N N . LEU A 1 284 ? -9.301 10.726 15.802 1.00 87.81 284 LEU A N 1
ATOM 2220 C CA . LEU A 1 284 ? -9.247 9.624 14.857 1.00 87.81 284 LEU A CA 1
ATOM 2221 C C . LEU A 1 284 ? -7.805 9.166 14.674 1.00 87.81 284 LEU A C 1
ATOM 2223 O O . LEU A 1 284 ? -6.921 9.963 14.372 1.00 87.81 284 LEU A O 1
ATOM 2227 N N . VAL A 1 285 ? -7.571 7.874 14.836 1.00 89.69 285 VAL A N 1
ATOM 2228 C CA . VAL A 1 285 ? -6.261 7.244 14.690 1.00 89.69 285 VAL A CA 1
ATOM 2229 C C . VAL A 1 285 ? -6.372 6.140 13.663 1.00 89.69 285 VAL A C 1
ATOM 2231 O O . VAL A 1 285 ? -7.330 5.378 13.661 1.00 89.69 285 VAL A O 1
ATOM 2234 N N . THR A 1 286 ? -5.376 6.013 12.801 1.00 93.75 286 THR A N 1
ATOM 2235 C CA . THR A 1 286 ? -5.265 4.908 11.864 1.00 93.75 286 THR A CA 1
ATOM 2236 C C . THR A 1 286 ? -4.076 4.012 12.176 1.00 93.75 286 THR A C 1
ATOM 2238 O O . THR A 1 286 ? -3.008 4.475 12.581 1.00 93.75 286 THR A O 1
ATOM 2241 N N . GLY A 1 287 ? -4.277 2.711 11.984 1.00 94.88 287 GLY A N 1
ATOM 2242 C CA . GLY A 1 287 ? -3.244 1.688 12.012 1.00 94.88 287 GLY A CA 1
ATOM 2243 C C . GLY A 1 287 ? -3.141 1.003 10.657 1.00 94.88 287 GLY A C 1
ATOM 2244 O O . GLY A 1 287 ? -4.134 0.860 9.945 1.00 94.88 287 GLY A O 1
ATOM 2245 N N . GLY A 1 288 ? -1.936 0.569 10.304 1.00 95.81 288 GLY A N 1
ATOM 2246 C CA . GLY A 1 288 ? -1.656 -0.074 9.027 1.00 95.81 288 GLY A CA 1
ATOM 2247 C C . GLY A 1 288 ? -0.727 -1.266 9.194 1.00 95.81 288 GLY A C 1
ATOM 2248 O O . GLY A 1 288 ? 0.174 -1.252 10.038 1.00 95.81 288 GLY A O 1
ATOM 2249 N N . TYR A 1 289 ? -0.950 -2.305 8.395 1.00 96.38 289 TYR A N 1
ATOM 2250 C CA . TYR A 1 289 ? -0.091 -3.483 8.366 1.00 96.38 289 TYR A CA 1
ATOM 2251 C C . TYR A 1 289 ? -0.093 -4.142 6.989 1.00 96.38 289 TYR A C 1
ATOM 2253 O O . TYR A 1 289 ? -1.118 -4.175 6.314 1.00 96.38 289 TYR A O 1
ATOM 2261 N N . VAL A 1 290 ? 1.048 -4.714 6.609 1.00 96.31 290 VAL A N 1
ATOM 2262 C CA . VAL A 1 290 ? 1.200 -5.567 5.427 1.00 96.31 290 VAL A CA 1
ATOM 2263 C C . VAL A 1 290 ? 1.819 -6.906 5.810 1.00 96.31 290 VAL A C 1
ATOM 2265 O O . VAL A 1 290 ? 2.623 -7.000 6.738 1.00 96.31 290 VAL A O 1
ATOM 2268 N N . HIS A 1 291 ? 1.451 -7.946 5.070 1.00 95.06 291 HIS A N 1
ATOM 2269 C CA . HIS A 1 291 ? 1.981 -9.296 5.195 1.00 95.06 291 HIS A CA 1
ATOM 2270 C C . HIS A 1 291 ? 2.398 -9.855 3.832 1.00 95.06 291 HIS A C 1
ATOM 2272 O O . HIS A 1 291 ? 1.872 -9.460 2.790 1.00 95.06 291 HIS A O 1
ATOM 2278 N N . GLY A 1 292 ? 3.341 -10.799 3.831 1.00 90.19 292 GLY A N 1
ATOM 2279 C CA . GLY A 1 292 ? 3.888 -11.380 2.602 1.00 90.19 292 GLY A CA 1
ATOM 2280 C C . GLY A 1 292 ? 4.850 -10.447 1.860 1.00 90.19 292 GLY A C 1
ATOM 2281 O O . GLY A 1 292 ? 5.002 -10.574 0.647 1.00 90.19 292 GLY A O 1
ATOM 2282 N N . GLY A 1 293 ? 5.456 -9.491 2.571 1.00 82.81 293 GLY A N 1
ATOM 2283 C CA . GLY A 1 293 ? 6.554 -8.669 2.066 1.00 82.81 293 GLY A CA 1
ATOM 2284 C C . GLY A 1 293 ? 7.828 -9.485 1.858 1.00 82.81 293 GLY A C 1
ATOM 2285 O O . GLY A 1 293 ? 8.044 -10.521 2.491 1.00 82.81 293 GLY A O 1
ATOM 2286 N N . ILE A 1 294 ? 8.688 -9.017 0.958 1.00 80.62 294 ILE A N 1
ATOM 2287 C CA . ILE A 1 294 ? 9.986 -9.638 0.670 1.00 80.62 294 ILE A CA 1
ATOM 2288 C C . ILE A 1 294 ? 11.057 -8.933 1.508 1.00 80.62 294 ILE A C 1
ATOM 2290 O O . ILE A 1 294 ? 10.945 -7.744 1.779 1.00 80.62 294 ILE A O 1
ATOM 2294 N N . ASN A 1 295 ? 12.095 -9.652 1.947 1.00 78.12 295 ASN A N 1
ATOM 2295 C CA . ASN A 1 295 ? 13.200 -9.101 2.753 1.00 78.12 295 ASN A CA 1
ATOM 2296 C C . ASN A 1 295 ? 12.763 -8.408 4.062 1.00 78.12 295 ASN A C 1
ATOM 2298 O O . ASN A 1 295 ? 13.406 -7.454 4.495 1.00 78.12 295 ASN A O 1
ATOM 2302 N N . ASN A 1 296 ? 11.686 -8.883 4.698 1.00 73.00 296 ASN A N 1
ATOM 2303 C CA . ASN A 1 296 ? 11.088 -8.260 5.887 1.00 73.00 296 ASN A CA 1
ATOM 2304 C C . ASN A 1 296 ? 10.668 -6.792 5.673 1.00 73.00 296 ASN A C 1
ATOM 2306 O O . ASN A 1 296 ? 10.654 -6.017 6.633 1.00 73.00 296 ASN A O 1
ATOM 2310 N N . ASP A 1 297 ? 10.324 -6.410 4.437 1.00 79.31 297 ASP A N 1
ATOM 2311 C CA . ASP A 1 297 ? 9.723 -5.108 4.162 1.00 79.31 297 ASP A CA 1
ATOM 2312 C C . ASP A 1 297 ? 8.427 -4.956 4.974 1.00 79.31 297 ASP A C 1
ATOM 2314 O O . ASP A 1 297 ? 7.534 -5.803 4.937 1.00 79.31 297 ASP A O 1
ATOM 2318 N N . GLN A 1 298 ? 8.362 -3.881 5.756 1.00 84.12 298 GLN A N 1
ATOM 2319 C CA . GLN A 1 298 ? 7.230 -3.570 6.625 1.00 84.12 298 GLN A CA 1
ATOM 2320 C C . GLN A 1 298 ? 6.190 -2.682 5.938 1.00 84.12 298 GLN A C 1
ATOM 2322 O O . GLN A 1 298 ? 5.161 -2.398 6.549 1.00 84.12 298 GLN A O 1
ATOM 2327 N N . TYR A 1 299 ? 6.464 -2.225 4.713 1.00 88.69 299 TYR A N 1
ATOM 2328 C CA . TYR A 1 299 ? 5.641 -1.256 3.988 1.00 88.69 299 TYR A CA 1
ATOM 2329 C C . TYR A 1 299 ? 4.977 -1.846 2.753 1.00 88.69 299 TYR A C 1
ATOM 2331 O O . TYR A 1 299 ? 3.940 -1.334 2.335 1.00 88.69 299 TYR A O 1
ATOM 2339 N N . THR A 1 300 ? 5.521 -2.935 2.198 1.00 94.44 300 THR A N 1
ATOM 2340 C CA . THR A 1 300 ? 4.906 -3.656 1.080 1.00 94.44 300 THR A CA 1
ATOM 2341 C C . THR A 1 300 ? 4.641 -5.129 1.384 1.00 94.44 300 THR A C 1
ATOM 2343 O O . THR A 1 300 ? 5.347 -5.762 2.168 1.00 94.44 300 THR A O 1
ATOM 2346 N N . GLY A 1 301 ? 3.604 -5.698 0.767 1.00 95.62 301 GLY A N 1
ATOM 2347 C CA . GLY A 1 301 ? 3.254 -7.110 0.923 1.00 95.62 301 GLY A CA 1
ATOM 2348 C C . GLY A 1 301 ? 2.193 -7.594 -0.062 1.00 95.62 301 GLY A C 1
ATOM 2349 O O . GLY A 1 301 ? 1.716 -6.840 -0.905 1.00 95.62 301 GLY A O 1
ATOM 2350 N N . LYS A 1 302 ? 1.815 -8.872 0.034 1.00 96.25 302 LYS A N 1
ATOM 2351 C CA . LYS A 1 302 ? 0.731 -9.476 -0.763 1.00 96.25 302 LYS A CA 1
ATOM 2352 C C . LYS A 1 302 ? -0.654 -9.213 -0.180 1.00 96.25 302 LYS A C 1
ATOM 2354 O O . LYS A 1 302 ? -1.634 -9.249 -0.918 1.00 96.25 302 LYS A O 1
ATOM 2359 N N . ILE A 1 303 ? -0.734 -8.951 1.122 1.00 97.12 303 ILE A N 1
ATOM 2360 C CA . ILE A 1 303 ? -1.969 -8.612 1.831 1.00 97.12 303 ILE A CA 1
ATOM 2361 C C . ILE A 1 303 ? -1.683 -7.374 2.672 1.00 97.12 303 ILE A C 1
ATOM 2363 O O . ILE A 1 303 ? -0.633 -7.301 3.310 1.00 97.12 303 ILE A O 1
ATOM 2367 N N . GLY A 1 304 ? -2.598 -6.414 2.692 1.00 97.25 304 GLY A N 1
ATOM 2368 C CA . GLY A 1 304 ? -2.478 -5.220 3.519 1.00 97.25 304 GLY A CA 1
ATOM 2369 C C . GLY A 1 304 ? -3.807 -4.832 4.138 1.00 97.25 304 GLY A C 1
ATOM 2370 O O . GLY A 1 304 ? -4.866 -5.162 3.604 1.00 97.25 304 GLY A O 1
ATOM 2371 N N . ALA A 1 305 ? -3.754 -4.137 5.266 1.00 97.75 305 ALA A N 1
ATOM 2372 C CA . ALA A 1 305 ? -4.929 -3.539 5.869 1.00 97.75 305 ALA A CA 1
ATOM 2373 C C . ALA A 1 305 ? -4.647 -2.144 6.420 1.00 97.75 305 ALA A C 1
ATOM 2375 O O . ALA A 1 305 ? -3.544 -1.854 6.891 1.00 97.75 305 ALA A O 1
ATOM 2376 N N . LEU A 1 306 ? -5.692 -1.322 6.390 1.00 96.94 306 LEU A N 1
ATOM 2377 C CA . LEU A 1 306 ? -5.777 -0.026 7.043 1.00 96.94 306 LEU A CA 1
ATOM 2378 C C . LEU A 1 306 ? -7.020 -0.034 7.936 1.00 96.94 306 LEU A C 1
ATOM 2380 O O . LEU A 1 306 ? -8.092 -0.431 7.490 1.00 96.94 306 LEU A O 1
ATOM 2384 N N . VAL A 1 307 ? -6.888 0.384 9.189 1.00 97.25 307 VAL A N 1
ATOM 2385 C CA . VAL A 1 307 ? -8.001 0.490 10.144 1.00 97.25 307 VAL A CA 1
ATOM 2386 C C . VAL A 1 307 ? -8.040 1.895 10.711 1.00 97.25 307 VAL A C 1
ATOM 2388 O O . VAL A 1 307 ? -6.988 2.488 10.940 1.00 97.25 307 VAL A O 1
ATOM 2391 N N . VAL A 1 308 ? -9.235 2.432 10.928 1.00 95.38 308 VAL A N 1
ATOM 2392 C CA . VAL A 1 308 ? -9.468 3.721 11.578 1.00 95.38 308 VAL A CA 1
ATOM 2393 C C . VAL A 1 308 ? -10.246 3.477 12.863 1.00 95.38 308 VAL A C 1
ATOM 2395 O O . VAL A 1 308 ? -11.310 2.855 12.855 1.00 95.38 308 VAL A O 1
ATOM 2398 N N . ILE A 1 309 ? -9.699 3.976 13.964 1.00 93.62 309 ILE A N 1
ATOM 2399 C CA . ILE A 1 309 ? -10.287 3.933 15.295 1.00 93.62 309 ILE A CA 1
ATOM 2400 C C . ILE A 1 309 ? -10.547 5.355 15.789 1.00 93.62 309 ILE A C 1
ATOM 2402 O O . ILE A 1 309 ? -9.742 6.262 15.588 1.00 93.62 309 ILE A O 1
ATOM 2406 N N . GLU A 1 310 ? -11.679 5.548 16.441 1.00 91.25 310 GLU A N 1
ATOM 2407 C CA . GLU A 1 310 ? -12.013 6.747 17.193 1.00 91.25 310 GLU A CA 1
ATOM 2408 C C . GLU A 1 310 ? -11.625 6.545 18.650 1.00 91.25 310 GLU A C 1
ATOM 2410 O O . GLU A 1 310 ? -11.916 5.504 19.240 1.00 91.25 310 GLU A O 1
ATOM 2415 N N . ILE A 1 311 ? -10.994 7.558 19.229 1.00 87.69 311 ILE A N 1
ATOM 2416 C CA . ILE A 1 311 ? -10.633 7.601 20.637 1.00 87.69 311 ILE A CA 1
ATOM 2417 C C . ILE A 1 311 ? -11.289 8.827 21.244 1.00 87.69 311 ILE A C 1
ATOM 2419 O O . ILE A 1 311 ? -11.049 9.944 20.790 1.00 87.69 311 ILE A O 1
ATOM 2423 N N . GLN A 1 312 ? -12.101 8.618 22.274 1.00 83.69 312 GLN A N 1
ATOM 2424 C CA . GLN A 1 312 ? -12.729 9.692 23.033 1.00 83.69 312 GLN A CA 1
ATOM 2425 C C . GLN A 1 312 ? -12.232 9.637 24.476 1.00 83.69 312 GLN A C 1
ATOM 2427 O O . GLN A 1 312 ? -12.393 8.620 25.151 1.00 83.69 312 GLN A O 1
ATOM 2432 N N . GLN A 1 313 ? -11.626 10.717 24.968 1.00 70.75 313 GLN A N 1
ATOM 2433 C CA . GLN A 1 313 ? -11.084 10.765 26.329 1.00 70.75 313 GLN A CA 1
ATOM 2434 C C . GLN A 1 313 ? -11.755 11.863 27.157 1.00 70.75 313 GLN A C 1
ATOM 2436 O O . GLN A 1 313 ? -11.943 12.970 26.681 1.00 70.75 313 GLN A O 1
ATOM 2441 N N . GLN A 1 314 ? -12.079 11.570 28.419 1.00 61.22 314 GLN A N 1
ATOM 2442 C CA . GLN A 1 314 ? -12.816 12.487 29.305 1.00 61.22 314 GLN A CA 1
ATOM 2443 C C . GLN A 1 314 ? -11.941 13.580 29.964 1.00 61.22 314 GLN A C 1
ATOM 2445 O O . GLN A 1 314 ? -12.469 14.466 30.634 1.00 61.22 314 GLN A O 1
ATOM 2450 N N . LYS A 1 315 ? -10.602 13.507 29.857 1.00 59.22 315 LYS A N 1
ATOM 2451 C CA . LYS A 1 315 ? -9.670 14.506 30.418 1.00 59.22 315 LYS A CA 1
ATOM 2452 C C . LYS A 1 315 ? -8.312 14.468 29.703 1.00 59.22 315 LYS A C 1
ATOM 2454 O O . LYS A 1 315 ? -7.674 13.420 29.634 1.00 59.22 315 LYS A O 1
ATOM 2459 N N . ILE A 1 316 ? -7.884 15.613 29.175 1.00 58.81 316 ILE A N 1
ATOM 2460 C CA . ILE A 1 316 ? -6.795 15.758 28.195 1.00 58.81 316 ILE A CA 1
ATOM 2461 C C . ILE A 1 316 ? -5.419 15.741 28.875 1.00 58.81 316 ILE A C 1
ATOM 2463 O O . ILE A 1 316 ? -4.972 16.790 29.320 1.00 58.81 316 ILE A O 1
ATOM 2467 N N . ILE A 1 317 ? -4.730 14.589 28.913 1.00 57.84 317 ILE A N 1
ATOM 2468 C CA . ILE A 1 317 ? -3.251 14.504 28.868 1.00 57.84 317 ILE A CA 1
ATOM 2469 C C . ILE A 1 317 ? -2.853 13.165 28.216 1.00 57.84 317 ILE A C 1
ATOM 2471 O O . ILE A 1 317 ? -2.762 12.132 28.885 1.00 57.84 317 ILE A O 1
ATOM 2475 N N . TYR A 1 318 ? -2.558 13.170 26.913 1.00 68.00 318 TYR A N 1
ATOM 2476 C CA . TYR A 1 318 ? -1.937 12.016 26.257 1.00 68.00 318 TYR A CA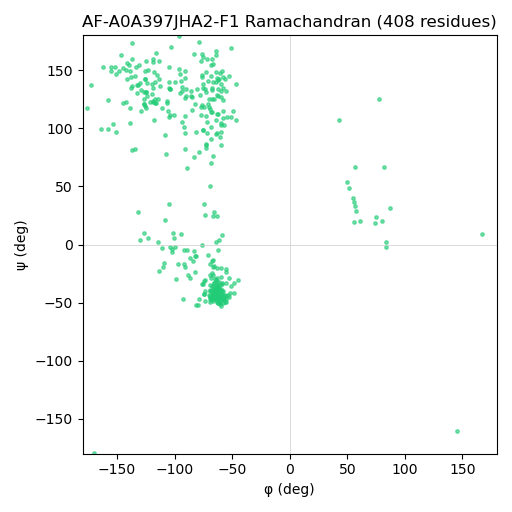 1
ATOM 2477 C C . TYR A 1 318 ? -0.460 11.951 26.643 1.00 68.00 318 TYR A C 1
ATOM 2479 O O . TYR A 1 318 ? 0.383 12.647 26.082 1.00 68.00 318 TYR A O 1
ATOM 2487 N N . SER A 1 319 ? -0.125 11.113 27.625 1.00 76.19 319 SER A N 1
ATOM 2488 C CA . SER A 1 319 ? 1.279 10.759 27.848 1.00 76.19 319 SER A CA 1
ATOM 2489 C C . SER A 1 319 ? 1.824 10.001 26.631 1.00 76.19 319 SER A C 1
ATOM 2491 O O . SER A 1 319 ? 1.094 9.222 26.013 1.00 76.19 319 SER A O 1
ATOM 2493 N N . GLN A 1 320 ? 3.118 10.151 26.326 1.00 80.44 320 GLN A N 1
ATOM 2494 C CA . GLN A 1 320 ? 3.772 9.404 25.239 1.00 80.44 320 GLN A CA 1
ATOM 2495 C C . GLN A 1 320 ? 3.519 7.891 25.347 1.00 80.44 320 GLN A C 1
ATOM 2497 O O . GLN A 1 320 ? 3.262 7.218 24.357 1.00 80.44 320 GLN A O 1
ATOM 2502 N N . LYS A 1 321 ? 3.471 7.371 26.578 1.00 84.19 321 LYS A N 1
ATOM 2503 C CA . LYS A 1 321 ? 3.168 5.966 26.864 1.00 84.19 321 LYS A CA 1
ATOM 2504 C C . LYS A 1 321 ? 1.780 5.538 26.368 1.00 84.19 321 LYS A C 1
ATOM 2506 O O . LYS A 1 321 ? 1.638 4.418 25.887 1.00 84.19 321 LYS A O 1
ATOM 2511 N N . ILE A 1 322 ? 0.763 6.395 26.493 1.00 83.88 322 ILE A N 1
ATOM 2512 C CA . ILE A 1 322 ? -0.595 6.116 25.993 1.00 83.88 322 ILE A CA 1
ATOM 2513 C C . ILE A 1 322 ? -0.596 6.143 24.461 1.00 83.88 322 ILE A C 1
ATOM 2515 O O . ILE A 1 322 ? -1.138 5.234 23.839 1.00 83.88 322 ILE A O 1
ATOM 2519 N N . ILE A 1 323 ? 0.076 7.125 23.854 1.00 83.50 323 ILE A N 1
ATOM 2520 C CA . ILE A 1 323 ? 0.217 7.239 22.394 1.00 83.50 323 ILE A CA 1
ATOM 2521 C C . ILE A 1 323 ? 0.880 5.984 21.814 1.00 83.50 323 ILE A C 1
ATOM 2523 O O . ILE A 1 323 ? 0.386 5.404 20.848 1.00 83.50 323 ILE A O 1
ATOM 2527 N N . ASP A 1 324 ? 1.958 5.509 22.435 1.00 87.31 324 ASP A N 1
ATOM 2528 C CA . ASP A 1 324 ? 2.660 4.297 22.011 1.00 87.31 324 ASP A CA 1
ATOM 2529 C C . ASP A 1 324 ? 1.769 3.050 22.133 1.00 87.31 324 ASP A C 1
ATOM 2531 O O . ASP A 1 324 ? 1.790 2.174 21.265 1.00 87.31 324 ASP A O 1
ATOM 2535 N N . LYS A 1 325 ? 0.939 2.975 23.183 1.00 89.00 325 LYS A N 1
ATOM 2536 C CA . LYS A 1 325 ? -0.039 1.893 23.367 1.00 89.00 325 LYS A CA 1
ATOM 2537 C C . LYS A 1 325 ? -1.141 1.926 22.313 1.00 89.00 325 LYS A C 1
ATOM 2539 O O . LYS A 1 325 ? -1.474 0.875 21.777 1.00 89.00 325 LYS A O 1
ATOM 2544 N N . ILE A 1 326 ? -1.649 3.106 21.970 1.00 89.19 326 ILE A N 1
ATOM 2545 C CA . ILE A 1 326 ? -2.648 3.297 20.911 1.00 89.19 326 ILE A CA 1
ATOM 2546 C C . ILE A 1 326 ? -2.065 2.946 19.532 1.00 89.19 326 ILE A C 1
ATOM 2548 O O . ILE A 1 326 ? -2.700 2.241 18.747 1.00 89.19 326 ILE A O 1
ATOM 2552 N N . ASN A 1 327 ? -0.837 3.384 19.236 1.00 89.62 327 ASN A N 1
ATOM 2553 C CA . ASN A 1 327 ? -0.119 3.005 18.015 1.00 89.62 327 ASN A CA 1
ATOM 2554 C C . ASN A 1 327 ? 0.035 1.488 17.910 1.00 89.62 327 ASN A C 1
ATOM 2556 O O . ASN A 1 327 ? -0.189 0.899 16.853 1.00 89.62 327 ASN A O 1
ATOM 2560 N N . LYS A 1 328 ? 0.408 0.845 19.020 1.00 92.31 328 LYS A N 1
ATOM 2561 C CA . LYS A 1 328 ? 0.524 -0.608 19.070 1.00 92.31 328 LYS A CA 1
ATOM 2562 C C . LYS A 1 328 ? -0.831 -1.277 18.824 1.00 92.31 328 LYS A C 1
ATOM 2564 O O . LYS A 1 328 ? -0.909 -2.143 17.961 1.00 92.31 328 LYS A O 1
ATOM 2569 N N . LEU A 1 329 ? -1.881 -0.844 19.522 1.00 93.31 329 LEU A N 1
ATOM 2570 C CA . LEU A 1 329 ? -3.231 -1.393 19.386 1.00 93.31 329 LEU A CA 1
ATOM 2571 C C . LEU A 1 329 ? -3.751 -1.273 17.949 1.00 93.31 329 LEU A C 1
ATOM 2573 O O . LEU A 1 329 ? -4.175 -2.266 17.369 1.00 93.31 329 LEU A O 1
ATOM 2577 N N . SER A 1 330 ? -3.677 -0.084 17.349 1.00 94.31 330 SER A N 1
ATOM 2578 C CA . SER A 1 330 ? -4.127 0.148 15.970 1.00 94.31 330 SER A CA 1
ATOM 2579 C C . SER A 1 330 ? -3.345 -0.694 14.950 1.00 94.31 330 SER A C 1
ATOM 2581 O O . SER A 1 330 ? -3.939 -1.253 14.026 1.00 94.31 330 SER A O 1
ATOM 2583 N N . ARG A 1 331 ? -2.028 -0.867 15.137 1.00 94.94 331 ARG A N 1
ATOM 2584 C CA . ARG A 1 331 ? -1.214 -1.782 14.321 1.00 94.94 331 ARG A CA 1
ATOM 2585 C C . ARG A 1 331 ? -1.607 -3.247 14.524 1.00 94.94 331 ARG A C 1
ATOM 2587 O O . ARG A 1 331 ? -1.682 -3.987 13.546 1.00 94.94 331 ARG A O 1
ATOM 2594 N N . ASP A 1 332 ? -1.853 -3.680 15.757 1.00 95.94 332 ASP A N 1
ATOM 2595 C CA . ASP A 1 332 ? -2.243 -5.061 16.061 1.00 95.94 332 ASP A CA 1
ATOM 2596 C C . ASP A 1 332 ? -3.655 -5.386 15.545 1.00 95.94 332 ASP A C 1
ATOM 2598 O O . ASP A 1 332 ? -3.869 -6.476 15.017 1.00 95.94 332 ASP A O 1
ATOM 2602 N N . LEU A 1 333 ? -4.582 -4.421 15.564 1.00 97.00 333 LEU A N 1
ATOM 2603 C CA . LEU A 1 333 ? -5.876 -4.525 14.881 1.00 97.00 333 LEU A CA 1
ATOM 2604 C C . LEU A 1 333 ? -5.699 -4.697 13.367 1.00 97.00 333 LEU A C 1
ATOM 2606 O O . LEU A 1 333 ? -6.296 -5.596 12.780 1.00 97.00 333 LEU A O 1
ATOM 2610 N N . ALA A 1 334 ? -4.832 -3.906 12.723 1.00 97.06 334 ALA A N 1
ATOM 2611 C CA . ALA A 1 334 ? -4.538 -4.084 11.298 1.00 97.06 334 ALA A CA 1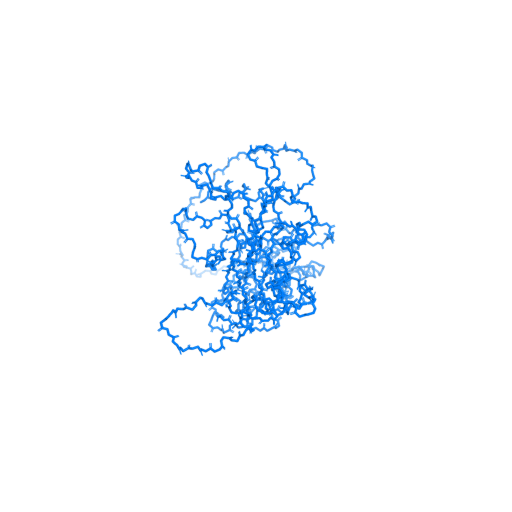
ATOM 2612 C C . ALA A 1 334 ? -3.954 -5.480 10.997 1.00 97.06 334 ALA A C 1
ATOM 2614 O O . ALA A 1 334 ? -4.310 -6.100 9.994 1.00 97.06 334 ALA A O 1
ATOM 2615 N N . ARG A 1 335 ? -3.103 -6.021 11.881 1.00 96.31 335 ARG A N 1
ATOM 2616 C CA . ARG A 1 335 ? -2.579 -7.395 11.763 1.00 96.31 335 ARG A CA 1
ATOM 2617 C C . ARG A 1 335 ? -3.672 -8.453 11.905 1.00 96.31 335 ARG A C 1
ATOM 2619 O O . ARG A 1 335 ? -3.688 -9.392 11.111 1.00 96.31 335 ARG A O 1
ATOM 2626 N N . GLN A 1 336 ? -4.577 -8.291 12.871 1.00 96.12 336 GLN A N 1
ATOM 2627 C CA . GLN A 1 336 ? -5.752 -9.151 13.044 1.00 96.12 336 GLN A CA 1
ATOM 2628 C C . GLN A 1 336 ? -6.594 -9.171 11.766 1.00 96.12 336 GLN A C 1
ATOM 2630 O O . GLN A 1 336 ? -6.883 -10.238 11.232 1.00 96.12 336 GLN A O 1
ATOM 2635 N N . ILE A 1 337 ? -6.899 -7.998 11.209 1.00 97.06 337 ILE A N 1
ATOM 2636 C CA . ILE A 1 337 ? -7.672 -7.875 9.969 1.00 97.06 337 ILE A CA 1
ATOM 2637 C C . ILE A 1 337 ? -6.970 -8.599 8.809 1.00 97.06 337 ILE A C 1
ATOM 2639 O O . ILE A 1 337 ? -7.601 -9.359 8.074 1.00 97.06 337 ILE A O 1
ATOM 2643 N N . VAL A 1 338 ? -5.652 -8.427 8.655 1.00 96.50 338 VAL A N 1
ATOM 2644 C CA . VAL A 1 338 ? -4.875 -9.142 7.630 1.00 96.50 338 VAL A CA 1
ATOM 2645 C C . VAL A 1 338 ? -4.966 -10.662 7.806 1.00 96.50 338 VAL A C 1
ATOM 2647 O O . VAL A 1 338 ? -5.223 -11.357 6.819 1.00 96.50 338 VAL A O 1
ATOM 2650 N N . GLY A 1 339 ? -4.796 -11.163 9.033 1.00 94.69 339 GLY A N 1
ATOM 2651 C CA . GLY A 1 339 ? -4.747 -12.595 9.340 1.00 94.69 339 GLY A CA 1
ATOM 2652 C C . GLY A 1 339 ? -6.096 -13.314 9.271 1.00 94.69 339 GLY A C 1
ATOM 2653 O O . GLY A 1 339 ? -6.153 -14.424 8.751 1.00 94.69 339 GLY A O 1
ATOM 2654 N N . PHE A 1 340 ? -7.171 -12.676 9.741 1.00 94.38 340 PHE A N 1
ATOM 2655 C CA . PHE A 1 340 ? -8.467 -13.331 9.971 1.00 94.38 340 PHE A CA 1
ATOM 2656 C C . PHE A 1 340 ? -9.579 -12.895 9.008 1.00 94.38 340 PHE A C 1
ATOM 2658 O O . PHE A 1 340 ? -10.666 -13.454 9.046 1.00 94.38 340 PHE A O 1
ATOM 2665 N N . ASN A 1 341 ? -9.317 -11.937 8.109 1.00 95.44 341 ASN A N 1
ATOM 2666 C CA . ASN A 1 341 ? -10.221 -11.565 7.009 1.00 95.44 341 ASN A CA 1
ATOM 2667 C C . ASN A 1 341 ? -11.685 -11.266 7.423 1.00 95.44 341 ASN A C 1
ATOM 2669 O O . ASN A 1 341 ? -12.603 -11.775 6.771 1.00 95.44 341 ASN A O 1
ATOM 2673 N N . PRO A 1 342 ? -11.924 -10.429 8.453 1.00 95.69 342 PRO A N 1
ATOM 2674 C CA . PRO A 1 342 ? -13.279 -10.006 8.794 1.00 95.69 342 PRO A CA 1
ATOM 2675 C C . PRO A 1 342 ? -13.938 -9.288 7.609 1.00 95.69 342 P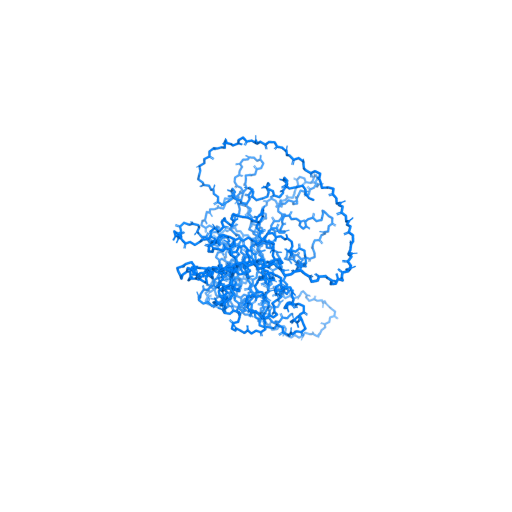RO A C 1
ATOM 2677 O O . PRO A 1 342 ? -13.269 -8.617 6.815 1.00 95.69 342 PRO A O 1
ATOM 2680 N N . LYS A 1 343 ? -15.261 -9.405 7.509 1.00 94.12 343 LYS A N 1
ATOM 2681 C CA . LYS A 1 343 ? -16.093 -8.745 6.493 1.00 94.12 343 LYS A CA 1
ATOM 2682 C C . LYS A 1 343 ? -16.754 -7.478 7.009 1.00 94.12 343 LYS A C 1
ATOM 2684 O O . LYS A 1 343 ? -16.952 -6.541 6.242 1.00 94.12 343 LYS A O 1
ATOM 2689 N N . ARG A 1 344 ? -17.039 -7.428 8.309 1.00 92.94 344 ARG A N 1
ATOM 2690 C CA . ARG A 1 344 ? -17.713 -6.312 8.982 1.00 92.94 344 ARG A CA 1
ATOM 2691 C C . ARG A 1 344 ? -17.191 -6.136 10.402 1.00 92.94 344 ARG A C 1
ATOM 2693 O O . ARG A 1 344 ? -16.527 -7.015 10.950 1.00 92.94 344 ARG A O 1
ATOM 2700 N N . ILE A 1 345 ? -17.452 -4.968 10.983 1.00 94.25 345 ILE A N 1
ATOM 2701 C CA . ILE A 1 345 ? -17.010 -4.640 12.346 1.00 94.25 345 ILE A CA 1
ATOM 2702 C C . ILE A 1 345 ? -17.971 -5.256 13.366 1.00 94.25 345 ILE A C 1
ATOM 2704 O O . ILE A 1 345 ? -17.537 -5.983 14.254 1.00 94.25 345 ILE A O 1
ATOM 2708 N N . HIS A 1 346 ? -19.270 -5.004 13.201 1.00 91.81 346 HIS A N 1
ATOM 2709 C CA . HIS A 1 346 ? -20.336 -5.448 14.099 1.00 91.81 346 HIS A CA 1
ATOM 2710 C C . HIS A 1 346 ? -21.295 -6.411 13.390 1.00 91.81 346 HIS A C 1
ATOM 2712 O O . HIS A 1 346 ? -21.298 -6.487 12.162 1.00 91.81 346 HIS A O 1
ATOM 2718 N N . LYS A 1 347 ? -22.116 -7.125 14.171 1.00 85.50 347 LYS A N 1
ATOM 2719 C CA . LYS A 1 347 ? -23.310 -7.812 13.657 1.00 85.50 347 LYS A CA 1
ATOM 2720 C C . LYS A 1 347 ? -24.290 -6.775 13.121 1.00 85.50 347 LYS A C 1
ATOM 2722 O O . LYS A 1 347 ? -24.473 -5.732 13.753 1.00 85.50 347 LYS A O 1
ATOM 2727 N N . ASP A 1 348 ? -24.920 -7.078 11.995 1.00 75.50 348 ASP A N 1
ATOM 2728 C CA . ASP A 1 348 ? -25.996 -6.243 11.482 1.00 75.50 348 ASP A CA 1
ATOM 2729 C C . ASP A 1 348 ? -27.144 -6.240 12.506 1.00 75.50 348 ASP A C 1
ATOM 2731 O O . ASP A 1 348 ? -27.502 -7.270 13.088 1.00 75.50 348 ASP A O 1
ATOM 2735 N N . SER A 1 349 ? -27.681 -5.057 12.808 1.00 63.12 349 SER A N 1
ATOM 2736 C CA . SER A 1 349 ? -28.876 -4.940 13.644 1.00 63.12 349 SER A CA 1
ATOM 2737 C C . SER A 1 349 ? -30.008 -5.703 12.966 1.00 63.12 349 SER A C 1
ATOM 2739 O O . SER A 1 349 ? -30.272 -5.468 11.791 1.00 63.12 349 SER A O 1
ATOM 2741 N N . LYS A 1 350 ? -30.653 -6.618 13.701 1.00 57.25 350 LYS A N 1
ATOM 2742 C CA . LYS A 1 350 ? -31.790 -7.403 13.213 1.00 57.25 350 LYS A CA 1
ATOM 2743 C C . LYS A 1 350 ? -32.827 -6.460 12.603 1.00 57.25 350 LYS A C 1
ATOM 2745 O O . LYS A 1 350 ? -33.483 -5.727 13.336 1.00 57.25 350 LYS A O 1
ATOM 2750 N N . ASP A 1 351 ? -32.980 -6.482 11.286 1.00 49.34 351 ASP A N 1
ATOM 2751 C CA . ASP A 1 351 ? -34.189 -5.955 10.672 1.00 49.34 351 ASP A CA 1
ATOM 2752 C C . ASP A 1 351 ? -35.322 -6.902 11.077 1.00 49.34 351 ASP A C 1
ATOM 2754 O O . ASP A 1 351 ? -35.336 -8.071 10.689 1.00 49.34 351 ASP A O 1
ATOM 2758 N N . ASP A 1 352 ? -36.271 -6.402 11.870 1.00 53.69 352 ASP A N 1
ATOM 2759 C CA . ASP A 1 352 ? -37.400 -7.141 12.464 1.00 53.69 352 ASP A CA 1
ATOM 2760 C C . ASP A 1 352 ? -38.347 -7.824 11.441 1.00 53.69 352 ASP A C 1
ATOM 2762 O O . ASP A 1 352 ? -39.391 -8.350 11.817 1.00 53.69 352 ASP A O 1
ATOM 2766 N N . ASN A 1 353 ? -38.014 -7.850 10.144 1.00 54.88 353 ASN A N 1
ATOM 2767 C CA . ASN A 1 353 ? -38.909 -8.272 9.065 1.00 54.88 353 ASN A CA 1
ATOM 2768 C C . ASN A 1 353 ? -38.412 -9.421 8.170 1.00 54.88 353 ASN A C 1
ATOM 2770 O O . ASN A 1 353 ? -39.117 -9.761 7.223 1.00 54.88 353 ASN A O 1
ATOM 2774 N N . ASN A 1 354 ? -37.274 -10.073 8.443 1.00 48.00 354 ASN A N 1
ATOM 2775 C CA . ASN A 1 354 ? -36.892 -11.283 7.699 1.00 48.00 354 ASN A CA 1
ATOM 2776 C C . ASN A 1 354 ? -36.290 -12.367 8.605 1.00 48.00 354 ASN A C 1
ATOM 2778 O O . ASN A 1 354 ? -35.124 -12.326 8.977 1.00 48.00 354 ASN A O 1
ATOM 2782 N N . ASN A 1 355 ? -37.091 -13.398 8.889 1.00 44.94 355 ASN A N 1
ATOM 2783 C CA . ASN A 1 355 ? -36.709 -14.617 9.618 1.00 44.94 355 ASN A CA 1
ATOM 2784 C C . ASN A 1 355 ? -35.851 -15.599 8.788 1.00 44.94 355 ASN A C 1
ATOM 2786 O O . ASN A 1 355 ? -35.974 -16.810 8.953 1.00 44.94 355 ASN A O 1
ATOM 2790 N N . ASN A 1 356 ? -34.977 -15.107 7.911 1.00 46.22 356 ASN A N 1
ATOM 2791 C CA . ASN A 1 356 ? -33.973 -15.942 7.249 1.00 46.22 356 ASN A CA 1
ATOM 2792 C C . ASN A 1 356 ? -32.610 -15.601 7.846 1.00 46.22 356 ASN A C 1
ATOM 2794 O O . ASN A 1 356 ? -31.845 -14.824 7.285 1.00 46.22 356 ASN A O 1
ATOM 2798 N N . ILE A 1 357 ? -32.369 -16.144 9.037 1.00 52.69 357 ILE A N 1
ATOM 2799 C CA . ILE A 1 357 ? -31.076 -16.085 9.711 1.00 52.69 357 ILE A CA 1
ATOM 2800 C C . ILE A 1 357 ? -30.182 -17.086 8.978 1.00 52.69 357 ILE A C 1
ATOM 2802 O O . ILE A 1 357 ? -30.283 -18.289 9.204 1.00 52.69 357 ILE A O 1
ATOM 2806 N N . GLU A 1 358 ? -29.347 -16.607 8.060 1.00 55.94 358 GLU A N 1
ATOM 2807 C CA . GLU A 1 358 ? -28.066 -17.281 7.875 1.00 55.94 358 GLU A CA 1
ATOM 2808 C C . GLU A 1 358 ? -27.309 -17.066 9.189 1.00 55.94 358 GLU A C 1
ATOM 2810 O O . GLU A 1 358 ? -27.238 -15.938 9.684 1.00 55.94 358 GLU A O 1
ATOM 2815 N N . ASP A 1 359 ? -26.857 -18.151 9.821 1.00 58.31 359 ASP A N 1
ATOM 2816 C CA . ASP A 1 359 ? -25.969 -18.073 10.977 1.00 58.31 359 ASP A CA 1
ATOM 2817 C C . ASP A 1 359 ? -24.700 -17.356 10.512 1.00 58.31 359 ASP A C 1
ATOM 2819 O O . ASP A 1 359 ? -23.803 -17.977 9.943 1.00 58.31 359 ASP A O 1
ATOM 2823 N N . ASP A 1 360 ? -24.672 -16.032 10.676 1.00 61.69 360 ASP A N 1
ATOM 2824 C CA . ASP A 1 360 ? -23.502 -15.213 10.399 1.00 61.69 360 ASP A CA 1
ATOM 2825 C C . ASP A 1 360 ? -22.307 -15.869 11.095 1.00 61.69 360 ASP A C 1
ATOM 2827 O O . ASP A 1 360 ? -22.280 -15.955 12.327 1.00 61.69 360 ASP A O 1
ATOM 2831 N N . ASP A 1 361 ? -21.338 -16.351 10.312 1.00 76.69 361 ASP A N 1
ATOM 2832 C CA . ASP A 1 361 ? -20.127 -16.949 10.860 1.00 76.69 361 ASP A CA 1
ATOM 2833 C C . ASP A 1 361 ? -19.460 -15.887 11.739 1.00 76.69 361 ASP A C 1
ATOM 2835 O O . ASP A 1 361 ? -19.048 -14.827 11.258 1.00 76.69 361 ASP A O 1
ATOM 2839 N N . ASP A 1 362 ? -19.390 -16.139 13.049 1.00 78.19 362 ASP A N 1
ATOM 2840 C CA . ASP A 1 362 ? -18.816 -15.208 14.023 1.00 78.19 362 ASP A CA 1
ATOM 2841 C C . ASP A 1 362 ? -17.371 -14.823 13.650 1.00 78.19 362 ASP A C 1
ATOM 2843 O O . ASP A 1 362 ? -16.900 -13.746 14.023 1.00 78.19 362 ASP A O 1
ATOM 2847 N N . ASN A 1 363 ? -16.692 -15.643 12.836 1.00 83.31 363 ASN A N 1
ATOM 2848 C CA . ASN A 1 363 ? -15.378 -15.344 12.278 1.00 83.31 363 ASN A CA 1
ATOM 2849 C C . ASN A 1 363 ? -15.381 -14.218 11.232 1.00 83.31 363 ASN A C 1
ATOM 2851 O O . ASN A 1 363 ? -14.324 -13.666 10.948 1.00 83.31 363 ASN A O 1
ATOM 2855 N N . GLU A 1 364 ? -16.516 -13.830 10.654 1.00 90.81 364 GLU A N 1
ATOM 2856 C CA . GLU A 1 364 ? -16.599 -12.710 9.708 1.00 90.81 364 GLU A CA 1
ATOM 2857 C C . GLU A 1 364 ? -16.787 -11.348 10.396 1.00 90.81 364 GLU A C 1
ATOM 2859 O O . GLU A 1 364 ? -16.631 -10.301 9.757 1.00 90.81 364 GLU A O 1
ATOM 2864 N N . ILE A 1 365 ? -17.092 -11.337 11.695 1.00 94.81 365 ILE A N 1
ATOM 2865 C CA . ILE A 1 365 ? -17.349 -10.127 12.481 1.00 94.81 365 ILE A CA 1
ATOM 2866 C C . ILE A 1 365 ? -16.128 -9.824 13.343 1.00 94.81 365 ILE A C 1
ATOM 2868 O O . ILE A 1 365 ? -15.851 -10.528 14.312 1.00 94.81 365 ILE A O 1
ATOM 2872 N N . LEU A 1 366 ? -15.413 -8.738 13.032 1.00 95.31 366 LEU A N 1
ATOM 2873 C CA . LEU A 1 366 ? -14.153 -8.387 13.699 1.00 95.31 366 LEU A CA 1
ATOM 2874 C C . LEU A 1 366 ? -14.279 -8.359 15.229 1.00 95.31 366 LEU A C 1
ATOM 2876 O O . LEU A 1 366 ? -13.394 -8.851 15.917 1.00 95.31 366 LEU A O 1
ATOM 2880 N N . MET A 1 367 ? -15.371 -7.811 15.765 1.00 94.94 367 MET A N 1
ATOM 2881 C CA . MET A 1 367 ? -15.562 -7.672 17.214 1.00 94.94 367 MET A CA 1
ATOM 2882 C C . MET A 1 367 ? -15.734 -9.012 17.950 1.00 94.94 367 MET A C 1
ATOM 2884 O O . MET A 1 367 ? -15.399 -9.097 19.134 1.00 94.94 367 MET A O 1
ATOM 2888 N N . ASN A 1 368 ? -16.189 -10.053 17.246 1.00 94.06 368 ASN A N 1
ATOM 2889 C CA . ASN A 1 368 ? -16.410 -11.390 17.801 1.00 94.06 368 ASN A CA 1
ATOM 2890 C C . ASN A 1 368 ? -15.176 -12.289 17.673 1.00 94.06 368 ASN A C 1
ATOM 2892 O O . ASN A 1 368 ? -15.062 -13.270 18.403 1.00 94.06 368 ASN A O 1
ATOM 2896 N N . GLN A 1 369 ? -14.245 -11.952 16.777 1.00 93.38 369 GLN A N 1
ATOM 2897 C CA . GLN A 1 369 ? -13.018 -12.718 16.587 1.00 93.38 369 GLN A CA 1
ATOM 2898 C C . GLN A 1 369 ? -12.152 -12.717 17.851 1.00 93.38 369 GLN A C 1
ATOM 2900 O O . GLN A 1 369 ? -11.983 -11.686 18.507 1.00 93.38 369 GLN A O 1
ATOM 2905 N N . GLU A 1 370 ? -11.527 -13.858 18.138 1.00 93.56 370 GLU A N 1
ATOM 2906 C CA . GLU A 1 370 ? -10.479 -13.971 19.153 1.00 93.56 370 GLU A CA 1
ATOM 2907 C C . GLU A 1 370 ? -9.269 -13.099 18.774 1.00 93.56 370 GLU A C 1
ATOM 2909 O O . GLU A 1 370 ? -8.724 -13.200 17.668 1.00 93.56 370 GLU A O 1
ATOM 2914 N N . PHE A 1 371 ? -8.821 -12.236 19.690 1.00 92.31 371 PHE A N 1
ATOM 2915 C CA . PHE A 1 371 ? -7.761 -11.264 19.420 1.00 92.31 371 PHE A CA 1
ATOM 2916 C C . PHE A 1 371 ? -6.362 -11.824 19.698 1.00 92.31 371 PHE A C 1
ATOM 2918 O O . PHE A 1 371 ? -5.617 -11.363 20.569 1.00 92.31 371 PHE A O 1
ATOM 2925 N N . ILE A 1 372 ? -5.984 -12.814 18.894 1.00 83.50 372 ILE A N 1
ATOM 2926 C CA . ILE A 1 372 ? -4.745 -13.588 19.041 1.00 83.50 372 ILE A CA 1
ATOM 2927 C C . ILE A 1 372 ? -3.496 -12.701 18.902 1.00 83.50 372 ILE A C 1
ATOM 2929 O O . ILE A 1 372 ? -2.494 -12.894 19.591 1.00 83.50 372 ILE A O 1
ATOM 2933 N N . ILE A 1 373 ? -3.532 -11.705 18.012 1.00 76.31 373 ILE A N 1
ATOM 2934 C CA . ILE A 1 373 ? -2.326 -10.961 17.621 1.00 76.31 373 ILE A CA 1
ATOM 2935 C C . ILE A 1 373 ? -2.004 -9.780 18.553 1.00 76.31 373 ILE A C 1
ATOM 2937 O O . ILE A 1 373 ? -0.830 -9.433 18.713 1.00 76.31 373 ILE A O 1
ATOM 2941 N N . GLY A 1 374 ? -3.011 -9.175 19.187 1.00 66.44 374 GLY A N 1
ATOM 2942 C CA . GLY A 1 374 ? -2.832 -8.013 20.067 1.00 66.44 374 GLY A CA 1
ATOM 2943 C C . GLY A 1 374 ? -2.678 -8.337 21.551 1.00 66.44 374 GLY A C 1
ATOM 2944 O O . GLY A 1 374 ? -2.655 -7.419 22.373 1.00 66.44 374 GLY A O 1
ATOM 2945 N N . GLY A 1 375 ? -2.530 -9.620 21.894 1.00 65.25 375 GLY A N 1
ATOM 2946 C CA . GLY A 1 375 ? -2.312 -10.070 23.267 1.00 65.25 375 GLY A CA 1
ATOM 2947 C C . GLY A 1 375 ? -3.592 -10.307 24.061 1.00 65.25 375 GLY A C 1
ATOM 2948 O O . GLY A 1 375 ? -3.566 -10.102 25.272 1.00 65.25 375 GLY A O 1
ATOM 2949 N N . GLY A 1 376 ? -4.680 -10.725 23.402 1.00 67.31 376 GLY A N 1
ATOM 2950 C CA . GLY A 1 376 ? -5.828 -11.296 24.104 1.00 67.31 376 GLY A CA 1
ATOM 2951 C C . GLY A 1 376 ? -5.380 -12.478 24.963 1.00 67.31 376 GLY A C 1
ATOM 2952 O O . GLY A 1 376 ? -4.607 -13.331 24.517 1.00 67.31 376 GLY A O 1
ATOM 2953 N N . VAL A 1 377 ? -5.807 -12.498 26.221 1.00 74.44 377 VAL A N 1
ATOM 2954 C CA . VAL A 1 377 ? -5.478 -13.568 27.165 1.00 74.44 377 VAL A CA 1
ATOM 2955 C C . VAL A 1 377 ? -6.673 -14.517 27.223 1.00 74.44 377 VAL A C 1
ATOM 2957 O O . VAL A 1 377 ? -7.809 -14.070 27.234 1.00 74.44 377 VAL A O 1
ATOM 2960 N N . ASN A 1 378 ? -6.454 -15.833 27.275 1.00 80.31 378 ASN A N 1
ATOM 2961 C CA . ASN A 1 378 ? -7.527 -16.826 27.473 1.00 80.31 378 ASN A CA 1
ATOM 2962 C C . ASN A 1 378 ? -8.690 -16.768 26.456 1.00 80.31 378 ASN A C 1
ATOM 2964 O O . ASN A 1 378 ? -9.838 -16.998 26.833 1.00 80.31 378 ASN A O 1
ATOM 2968 N N . GLY A 1 379 ? -8.417 -16.478 25.183 1.00 84.88 379 GLY A N 1
ATOM 2969 C CA . GLY A 1 379 ? -9.462 -16.464 24.156 1.00 84.88 379 GLY A CA 1
ATOM 2970 C C . GLY A 1 379 ? -10.307 -15.191 24.117 1.00 84.88 379 GLY A C 1
ATOM 2971 O O . GLY A 1 379 ? -11.421 -15.211 23.598 1.00 84.88 379 GLY A O 1
ATOM 2972 N N . GLU A 1 380 ? -9.805 -14.086 24.675 1.00 92.50 380 GLU A N 1
ATOM 2973 C CA . GLU A 1 380 ? -10.500 -12.801 24.625 1.00 92.50 380 GLU A CA 1
ATOM 2974 C C . GLU A 1 380 ? -10.776 -12.336 23.190 1.00 92.50 380 GLU A C 1
ATOM 2976 O O . GLU A 1 380 ? -9.892 -12.342 22.326 1.00 92.50 380 GLU A O 1
ATOM 2981 N N . THR A 1 381 ? -12.002 -11.870 22.949 1.00 94.38 381 THR A N 1
ATOM 2982 C CA . THR A 1 381 ? -12.388 -11.291 21.657 1.00 94.38 381 THR A CA 1
ATOM 2983 C C . THR A 1 381 ? -11.835 -9.877 21.484 1.00 94.38 381 THR A C 1
ATOM 2985 O O . THR A 1 381 ? -11.463 -9.211 22.456 1.00 94.38 381 THR A O 1
ATOM 2988 N N . VAL A 1 382 ? -11.825 -9.369 20.247 1.00 94.75 382 VAL A N 1
ATOM 2989 C CA . VAL A 1 382 ? -11.452 -7.971 19.963 1.00 94.75 382 VAL A CA 1
ATOM 2990 C C . VAL A 1 382 ? -12.280 -7.004 20.813 1.00 94.75 382 VAL A C 1
ATOM 2992 O O . VAL A 1 382 ? -11.718 -6.090 21.414 1.00 94.75 382 VAL A O 1
ATOM 2995 N N . GLU A 1 383 ? -13.590 -7.231 20.943 1.00 94.56 383 GLU A N 1
ATOM 2996 C CA . GLU A 1 383 ? -14.456 -6.400 21.785 1.00 94.56 383 GLU A CA 1
ATOM 2997 C C . GLU A 1 383 ? -14.023 -6.391 23.257 1.00 94.56 383 GLU A C 1
ATOM 2999 O O . GLU A 1 383 ? -13.989 -5.334 23.893 1.00 94.56 383 GLU A O 1
ATOM 3004 N N . GLN A 1 384 ? -13.691 -7.557 23.813 1.00 93.75 384 GLN A N 1
ATOM 3005 C CA . GLN A 1 384 ? -13.275 -7.675 25.209 1.00 93.75 384 GLN A CA 1
ATOM 3006 C C . GLN A 1 384 ? -11.946 -6.963 25.453 1.00 93.75 384 GLN A C 1
ATOM 3008 O O . GLN A 1 384 ? -11.828 -6.202 26.414 1.00 93.75 384 GLN A O 1
ATOM 3013 N N . VAL A 1 385 ? -10.978 -7.127 24.547 1.00 93.00 385 VAL A N 1
ATOM 3014 C CA . VAL A 1 385 ? -9.693 -6.433 24.663 1.00 93.00 385 VAL A CA 1
ATOM 3015 C C . VAL A 1 385 ? -9.869 -4.922 24.552 1.00 93.00 385 VAL A C 1
ATOM 3017 O O . VAL A 1 385 ? -9.280 -4.195 25.350 1.00 93.00 385 VAL A O 1
ATOM 3020 N N . LEU A 1 386 ? -10.715 -4.426 23.642 1.00 93.31 386 LEU A N 1
ATOM 3021 C CA . LEU A 1 386 ? -11.017 -2.995 23.575 1.00 93.31 386 LEU A CA 1
ATOM 3022 C C . LEU A 1 386 ? -11.618 -2.490 24.892 1.00 93.31 386 LEU A C 1
ATOM 3024 O O . LEU A 1 386 ? -11.091 -1.534 25.451 1.00 93.31 386 LEU A O 1
ATOM 3028 N N . LYS A 1 387 ? -12.615 -3.181 25.462 1.00 92.94 387 LYS A N 1
ATOM 3029 C CA . LYS A 1 387 ? -13.198 -2.828 26.774 1.00 92.94 387 LYS A CA 1
ATOM 3030 C C . LYS A 1 387 ? -12.171 -2.831 27.910 1.00 92.94 387 LYS A C 1
ATOM 3032 O O . LYS A 1 387 ? -12.291 -2.039 28.845 1.00 92.94 387 LYS A O 1
ATOM 3037 N N . ASN A 1 388 ? -11.171 -3.708 27.860 1.00 91.12 388 ASN A N 1
ATOM 3038 C CA . ASN A 1 388 ? -10.083 -3.715 28.837 1.00 91.12 388 ASN A CA 1
ATOM 3039 C C . ASN A 1 388 ? -9.189 -2.478 28.673 1.00 91.12 388 ASN A C 1
ATOM 3041 O O . ASN A 1 388 ? -8.929 -1.786 29.656 1.00 91.12 388 ASN A O 1
ATOM 3045 N N . TYR A 1 389 ? -8.810 -2.126 27.438 1.00 88.75 389 TYR A N 1
ATOM 3046 C CA . TYR A 1 389 ? -8.097 -0.874 27.155 1.00 88.75 389 TYR A CA 1
ATOM 3047 C C . TYR A 1 389 ? -8.891 0.355 27.617 1.00 88.75 389 TYR A C 1
ATOM 3049 O O . TYR A 1 389 ? -8.308 1.290 28.168 1.00 88.75 389 TYR A O 1
ATOM 3057 N N . GLU A 1 390 ? -10.211 0.353 27.427 1.00 89.44 390 GLU A N 1
ATOM 3058 C CA . GLU A 1 390 ? -11.061 1.463 27.852 1.00 89.44 390 GLU A CA 1
ATOM 3059 C C . GLU A 1 390 ? -11.007 1.687 29.368 1.00 89.44 390 GLU A C 1
ATOM 3061 O O . GLU A 1 390 ? -10.873 2.823 29.831 1.00 89.44 390 GLU A O 1
ATOM 3066 N N . LYS A 1 391 ? -11.044 0.598 30.144 1.00 89.06 391 LYS A N 1
ATOM 3067 C CA . LYS A 1 391 ? -10.939 0.629 31.610 1.00 89.06 391 LYS A CA 1
ATOM 3068 C C . LYS A 1 391 ? -9.542 1.027 32.080 1.00 89.06 391 LYS A C 1
ATOM 3070 O O . LYS A 1 391 ? -9.421 1.891 32.944 1.00 89.06 391 LYS A O 1
ATOM 3075 N N . ASP A 1 392 ? -8.504 0.424 31.506 1.00 87.94 392 ASP A N 1
ATOM 3076 C CA . ASP A 1 392 ? -7.115 0.604 31.944 1.00 87.94 392 ASP A CA 1
ATOM 3077 C C . ASP A 1 392 ? -6.609 2.033 31.721 1.00 87.94 392 ASP A C 1
ATOM 3079 O O . ASP A 1 392 ? -5.799 2.545 32.499 1.00 87.94 392 ASP A O 1
ATOM 3083 N N . PHE A 1 393 ? -7.080 2.686 30.656 1.00 84.38 393 PHE A N 1
ATOM 3084 C CA . PHE A 1 393 ? -6.612 4.011 30.254 1.00 84.38 393 PHE A CA 1
ATOM 3085 C C . PHE A 1 393 ? -7.680 5.113 30.371 1.00 84.38 393 PHE A C 1
ATOM 3087 O O . PHE A 1 393 ? -7.391 6.269 30.052 1.00 84.38 393 PHE A O 1
ATOM 3094 N N . ASN A 1 394 ? -8.883 4.781 30.857 1.00 85.56 394 ASN A N 1
ATOM 3095 C CA . ASN A 1 394 ? -10.031 5.683 31.003 1.00 85.56 394 ASN A CA 1
ATOM 3096 C C . ASN A 1 394 ? -10.333 6.481 29.719 1.00 85.56 394 ASN A C 1
ATOM 3098 O O . ASN A 1 394 ? -10.363 7.717 29.701 1.00 85.56 394 ASN A O 1
ATOM 3102 N N . LEU A 1 395 ? -10.500 5.750 28.623 1.00 86.00 395 LEU A N 1
ATOM 3103 C CA . LEU A 1 395 ? -10.771 6.269 27.284 1.00 86.00 395 LEU A CA 1
ATOM 3104 C C . LEU A 1 395 ? -11.772 5.351 26.589 1.00 86.00 395 LEU A C 1
ATOM 3106 O O . LEU A 1 395 ? -11.904 4.202 26.971 1.00 86.00 395 LEU A O 1
ATOM 3110 N N . LYS A 1 396 ? -12.513 5.855 25.611 1.00 89.00 396 LYS A N 1
ATOM 3111 C CA . LYS A 1 396 ? -13.455 5.069 24.810 1.00 89.00 396 LYS A CA 1
ATOM 3112 C C . LYS A 1 396 ? -12.846 4.820 23.438 1.00 89.00 396 LYS A C 1
ATOM 3114 O O . LYS A 1 396 ? -12.309 5.764 22.856 1.00 89.00 396 LYS A O 1
ATOM 3119 N N . ILE A 1 397 ? -12.914 3.589 22.936 1.00 91.31 397 ILE A N 1
ATOM 3120 C CA . ILE A 1 397 ? -12.315 3.191 21.659 1.00 91.31 397 ILE A CA 1
ATOM 3121 C C . ILE A 1 397 ? -13.378 2.543 20.776 1.00 91.31 397 ILE A C 1
ATOM 3123 O O . ILE A 1 397 ? -13.890 1.475 21.098 1.00 91.31 397 ILE A O 1
ATOM 3127 N N . ASN A 1 398 ? -13.639 3.138 19.613 1.00 93.50 398 ASN A N 1
ATOM 3128 C CA . ASN A 1 398 ? -14.539 2.570 18.610 1.00 93.50 398 ASN A CA 1
ATOM 3129 C C . ASN A 1 398 ? -13.770 2.300 17.314 1.00 93.50 398 ASN A C 1
ATOM 3131 O O . ASN A 1 398 ? -13.038 3.165 16.839 1.00 93.50 398 ASN A O 1
ATOM 3135 N N . ILE A 1 399 ? -13.951 1.131 16.700 1.00 95.62 399 ILE A N 1
ATOM 3136 C CA . ILE A 1 399 ? -13.465 0.893 15.334 1.00 95.62 399 ILE A CA 1
ATOM 3137 C C . ILE A 1 399 ? -14.499 1.483 14.377 1.00 95.62 399 ILE A C 1
ATOM 3139 O O . ILE A 1 399 ? -15.658 1.082 14.415 1.00 95.62 399 IL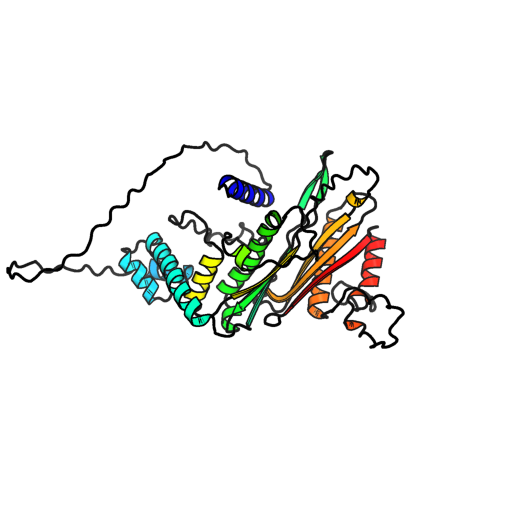E A O 1
ATOM 3143 N N . LEU A 1 400 ? -14.095 2.438 13.538 1.00 93.69 400 LEU A N 1
ATOM 3144 C CA . LEU A 1 400 ? -15.015 3.113 12.620 1.00 93.69 400 LEU A CA 1
ATOM 3145 C C . LEU A 1 400 ? -15.060 2.441 11.251 1.00 93.69 400 LEU A C 1
ATOM 3147 O O . LEU A 1 400 ? -16.130 2.224 10.692 1.00 93.69 400 LEU A O 1
ATOM 3151 N N . GLU A 1 401 ? -13.892 2.133 10.693 1.00 95.50 401 GLU A N 1
ATOM 3152 C CA . GLU A 1 401 ? -13.784 1.548 9.360 1.00 95.50 401 GLU A CA 1
ATOM 3153 C C . GLU A 1 401 ? -12.474 0.772 9.227 1.00 95.50 401 GLU A C 1
ATOM 3155 O O . GLU A 1 401 ? -11.456 1.140 9.816 1.00 95.50 401 GLU A O 1
ATOM 3160 N N . PHE A 1 402 ? -12.473 -0.285 8.418 1.00 97.31 402 PHE A N 1
ATOM 3161 C CA . PHE A 1 402 ? -11.242 -0.909 7.954 1.00 97.31 402 PHE A CA 1
ATOM 3162 C C . PHE A 1 402 ? -11.313 -1.260 6.472 1.00 97.31 402 PHE A C 1
ATOM 3164 O O . PHE A 1 402 ? -12.385 -1.421 5.890 1.00 97.31 402 PHE A O 1
ATOM 3171 N N . LYS A 1 403 ? -10.137 -1.423 5.876 1.00 97.12 403 LYS A N 1
ATOM 3172 C CA . LYS A 1 403 ? -9.931 -1.930 4.523 1.00 97.12 403 LYS A CA 1
ATOM 3173 C C . LYS A 1 403 ? -8.909 -3.037 4.591 1.00 97.12 403 LYS A C 1
ATOM 3175 O O . LYS A 1 403 ? -7.869 -2.876 5.224 1.00 97.12 403 LYS A O 1
ATOM 3180 N N . ARG A 1 404 ? -9.208 -4.154 3.941 1.00 97.38 404 ARG A N 1
ATOM 3181 C CA . ARG A 1 404 ? -8.300 -5.288 3.789 1.00 97.38 404 ARG A CA 1
ATOM 3182 C C . ARG A 1 404 ? -8.196 -5.614 2.316 1.00 97.38 404 ARG A C 1
ATOM 3184 O O . ARG A 1 404 ? -9.202 -5.944 1.696 1.00 97.38 404 ARG A O 1
ATOM 3191 N N . TRP A 1 405 ? -6.991 -5.555 1.776 1.00 97.56 405 TRP A N 1
ATOM 3192 C CA . TRP A 1 405 ? -6.724 -5.877 0.384 1.00 97.56 405 TRP A CA 1
ATOM 3193 C C . TRP A 1 405 ? -5.832 -7.102 0.283 1.00 97.56 405 TRP A C 1
ATOM 3195 O O . TRP A 1 405 ? -4.939 -7.320 1.102 1.00 97.56 405 TRP A O 1
ATOM 3205 N N . GLU A 1 406 ? -6.067 -7.878 -0.763 1.00 96.88 406 GLU A N 1
ATOM 3206 C CA . GLU A 1 406 ? -5.202 -8.958 -1.210 1.00 96.88 406 GLU A CA 1
ATOM 3207 C C . GLU A 1 406 ? -4.848 -8.672 -2.665 1.00 96.88 406 GLU A C 1
ATOM 3209 O O . GLU A 1 406 ? -5.728 -8.392 -3.480 1.00 96.88 406 GLU A O 1
ATOM 3214 N N . CYS A 1 407 ? -3.553 -8.676 -2.970 1.00 95.62 407 CYS A N 1
ATOM 3215 C CA . CYS A 1 407 ? -3.063 -8.284 -4.279 1.00 95.62 407 CYS A CA 1
ATOM 3216 C C . CYS A 1 407 ? -3.654 -9.190 -5.369 1.00 95.62 407 CYS A C 1
ATOM 3218 O O . CYS A 1 407 ? -3.670 -10.413 -5.230 1.00 95.62 407 CYS A O 1
ATOM 3220 N N . GLY A 1 408 ? -4.161 -8.580 -6.440 1.00 90.44 408 GLY A N 1
ATOM 3221 C CA . GLY A 1 408 ? -4.775 -9.280 -7.566 1.00 90.44 408 GLY A CA 1
ATOM 3222 C C . GLY A 1 408 ? -6.247 -9.650 -7.364 1.00 90.44 408 GLY A C 1
ATOM 3223 O O . GLY A 1 408 ? -6.862 -10.181 -8.294 1.00 90.44 408 GLY A O 1
ATOM 3224 N N . LYS A 1 409 ? -6.833 -9.362 -6.191 1.00 85.56 409 LYS A N 1
ATOM 3225 C CA . LYS A 1 409 ? -8.273 -9.498 -5.926 1.00 85.56 409 LYS A CA 1
ATOM 3226 C C . LYS A 1 409 ? -8.918 -8.116 -5.882 1.00 85.56 409 LYS A C 1
ATOM 3228 O O . LYS A 1 409 ? -8.607 -7.327 -4.991 1.00 85.56 409 LYS A O 1
ATOM 3233 N N . LEU A 1 410 ? -9.805 -7.831 -6.836 1.00 60.78 410 LEU A N 1
ATOM 3234 C CA . LEU A 1 410 ? -10.599 -6.599 -6.843 1.00 60.78 410 LEU A CA 1
ATOM 3235 C C . LEU A 1 410 ? -11.772 -6.698 -5.877 1.00 60.78 410 LEU A C 1
ATOM 3237 O O . LEU A 1 410 ? -12.508 -7.706 -5.968 1.00 60.78 410 LEU A O 1
#

Foldseek 3Di:
DPVVVVVVLVVVVVVQQDPDDDDDDDDDDDDDDDDDDDDDDDDDDDDDDDDDDDDPDPPPPQQFADPVLLVVLCVQLVDDSVLSRVLCRVVSNPNLSSNVVLLVVLLVLLVVLLVVFVVADFQAAKKFKDKDAWDWDQDPVRDTDTAAIKMKIWTKTWRDVVLNQDPLRVQLNQQVRVLLSSCLVVPCPPPDDDPAQWDKDDPVVQQQTARGGHPPPPPPPDPDDDPPPSVPDPDHDGSNSSSSSSCSNPVINMDTDIMIMHHRCPPPPVPPPPPDDPPVQKHKYKAKAEPQDPPPDGGMHQKMKMWIKIKGAPDDDDDVVNSVLVRLLNNLLRVLCRPQVAQEADDDDDPVPDPPDPPPDLSNHQQSAQSPRSDRDPRDGPVRVQVVSCVVVVMHMDTRDMDMDGRSDD